Protein AF-0000000084720490 (afdb_homodimer)

pLDDT: mean 86.61, std 11.65, range [31.61, 98.06]

Organism: Cystobacter fuscus (strain ATCC 25194 / DSM 2262 / NBRC 100088 / M29) (NCBI:txid1242864)

Sequence (600 aa):
MERMDLLALADFNLVARHGGFGRAARAAGRPKATLSRRVAELEASLDLRLFERGARTLKLTEEGRALFERTGALLTELDETAAAIASGGERPRGKLRISAPLLFSQTAMGKLAAGFALKYPEVRLEITTEDRTVDIVEEGYDLVIRVNPDPDESLVGRILLRDRLIVVASPGLARPAAKVAVPAVVRGAGDRSAAWDVLGPTGRSRIAIEPVLRLSSLIMVRDAVRAGVGAGRLPVSLVSHDLAAGTLVHWGDADGPDIALWTLYPSRRLLSARVSAFLDYLKEAFPMGTPDELAAYIGAMERMDLLALADFNLVARHGGFGRAARAAGRPKATLSRRVAELEASLDLRLFERGARTLKLTEEGRALFERTGALLTELDETAAAIASGGERPRGKLRISAPLLFSQTAMGKLAAGFALKYPEVRLEITTEDRTVDIVEEGYDLVIRVNPDPDESLVGRILLRDRLIVVASPGLARPAAKVAVPAVVRGAGDRSAAWDVLGPTGRSRIAIEPVLRLSSLIMVRDAVRAGVGAGRLPVSLVSHDLAAGTLVHWGDADGPDIALWTLYPSRRLLSARVSAFLDYLKEAFPMGTPDELAAYIGA

Structure (mmCIF, N/CA/C/O backbone):
data_AF-0000000084720490-model_v1
#
loop_
_entity.id
_entity.type
_entity.pdbx_description
1 polymer 'Transcriptional regulator'
#
loop_
_atom_site.group_PDB
_atom_site.id
_atom_site.type_symbol
_atom_site.label_atom_id
_atom_site.label_alt_id
_atom_site.label_comp_id
_atom_site.label_asym_id
_atom_site.label_entity_id
_atom_site.label_seq_id
_atom_site.pdbx_PDB_ins_code
_atom_site.Cartn_x
_atom_site.Cartn_y
_atom_site.Cartn_z
_atom_site.occupancy
_atom_site.B_iso_or_equiv
_atom_site.auth_seq_id
_atom_site.auth_comp_id
_atom_site.auth_asym_id
_atom_site.auth_atom_id
_atom_site.pdbx_PDB_model_num
ATOM 1 N N . MET A 1 1 ? 4.598 44.688 24.688 1 31.88 1 MET A N 1
ATOM 2 C CA . MET A 1 1 ? 4.578 43.656 23.656 1 31.88 1 MET A CA 1
ATOM 3 C C . MET A 1 1 ? 3.453 43.906 22.656 1 31.88 1 MET A C 1
ATOM 5 O O . MET A 1 1 ? 2.273 43.812 23 1 31.88 1 MET A O 1
ATOM 9 N N . GLU A 1 2 ? 3.486 44.844 21.812 1 41.41 2 GLU A N 1
ATOM 10 C CA . GLU A 1 2 ? 2.475 45.438 20.938 1 41.41 2 GLU A CA 1
ATOM 11 C C . GLU A 1 2 ? 1.765 44.375 20.125 1 41.41 2 GLU A C 1
ATOM 13 O O . GLU A 1 2 ? 2.348 43.312 19.812 1 41.41 2 GLU A O 1
ATOM 18 N N . ARG A 1 3 ? 0.514 44.312 20.25 1 47.78 3 ARG A N 1
ATOM 19 C CA . ARG A 1 3 ? -0.472 43.438 19.641 1 47.78 3 ARG A CA 1
ATOM 20 C C . ARG A 1 3 ? -0.138 43.188 18.172 1 47.78 3 ARG A C 1
ATOM 22 O O . ARG A 1 3 ? 0.036 44.125 17.391 1 47.78 3 ARG A O 1
ATOM 29 N N . MET A 1 4 ? 0.553 42.156 18.016 1 51.28 4 MET A N 1
ATOM 30 C CA . MET A 1 4 ? 0.787 41.75 16.625 1 51.28 4 MET A CA 1
ATOM 31 C C . MET A 1 4 ? -0.469 41.938 15.781 1 51.28 4 MET A C 1
ATOM 33 O O . MET A 1 4 ? -1.554 41.5 16.172 1 51.28 4 MET A O 1
ATOM 37 N N . ASP A 1 5 ? -0.398 42.875 14.852 1 67.69 5 ASP A N 1
ATOM 38 C CA . ASP A 1 5 ? -1.469 43.156 13.906 1 67.69 5 ASP A CA 1
ATOM 39 C C . ASP A 1 5 ? -1.763 41.969 13.016 1 67.69 5 ASP A C 1
ATOM 41 O O . ASP A 1 5 ? -0.991 41.656 12.109 1 67.69 5 ASP A O 1
ATOM 45 N N . LEU A 1 6 ? -2.795 41.188 13.398 1 72.06 6 LEU A N 1
ATOM 46 C CA . LEU A 1 6 ? -3.203 40 12.664 1 72.06 6 LEU A CA 1
ATOM 47 C C . LEU A 1 6 ? -3.352 40.312 11.172 1 72.06 6 LEU A C 1
ATOM 49 O O . LEU A 1 6 ? -3.068 39.438 10.336 1 72.06 6 LEU A O 1
ATOM 53 N N . LEU A 1 7 ? -3.701 41.531 10.953 1 76.12 7 LEU A N 1
ATOM 54 C CA . LEU A 1 7 ? -3.865 41.906 9.555 1 76.12 7 LEU A CA 1
ATOM 55 C C . LEU A 1 7 ? -2.514 42 8.852 1 76.12 7 LEU A C 1
ATOM 57 O O . LEU A 1 7 ? -2.369 41.562 7.707 1 76.12 7 LEU A O 1
ATOM 61 N N . ALA A 1 8 ? -1.616 42.594 9.617 1 81.69 8 ALA A N 1
ATOM 62 C CA . ALA A 1 8 ? -0.271 42.688 9.055 1 81.69 8 ALA A CA 1
ATOM 63 C C . ALA A 1 8 ? 0.338 41.312 8.852 1 81.69 8 ALA A C 1
ATOM 65 O O . ALA A 1 8 ? 1.004 41.062 7.844 1 81.69 8 ALA A O 1
ATOM 66 N N . LEU A 1 9 ? 0.054 40.438 9.781 1 81.31 9 LEU A N 1
ATOM 67 C CA . LEU A 1 9 ? 0.546 39.062 9.688 1 81.31 9 LEU A CA 1
ATOM 68 C C . LEU A 1 9 ? -0.085 38.344 8.5 1 81.31 9 LEU A C 1
ATOM 70 O O . LEU A 1 9 ? 0.598 37.625 7.777 1 81.31 9 LEU A O 1
ATOM 74 N N . ALA A 1 10 ? -1.313 38.531 8.352 1 80.88 10 ALA A N 1
ATOM 75 C CA . ALA A 1 10 ? -2.016 37.938 7.219 1 80.88 10 ALA A CA 1
ATOM 76 C C . ALA A 1 10 ? -1.467 38.469 5.895 1 80.88 10 ALA A C 1
ATOM 78 O O . ALA A 1 10 ? -1.275 37.688 4.949 1 80.88 10 ALA A O 1
ATOM 79 N N . ASP A 1 11 ? -1.203 39.75 5.844 1 83.88 11 ASP A N 1
ATOM 80 C CA . ASP A 1 11 ? -0.662 40.344 4.637 1 83.88 11 ASP A CA 1
ATOM 81 C C . ASP A 1 11 ? 0.746 39.844 4.34 1 83.88 11 ASP A C 1
ATOM 83 O O . ASP A 1 11 ? 1.086 39.562 3.188 1 83.88 11 ASP A O 1
ATOM 87 N N . PHE A 1 12 ? 1.548 39.719 5.406 1 88.19 12 PHE A N 1
ATOM 88 C CA . PHE A 1 12 ? 2.875 39.156 5.266 1 88.19 12 PHE A CA 1
ATOM 89 C C . PHE A 1 12 ? 2.789 37.75 4.656 1 88.19 12 PHE A C 1
ATOM 91 O O . PHE A 1 12 ? 3.502 37.438 3.699 1 88.19 12 PHE A O 1
ATOM 98 N N . ASN A 1 13 ? 1.9 36.938 5.176 1 83.75 13 ASN A N 1
ATOM 99 C CA . ASN A 1 13 ? 1.755 35.562 4.695 1 83.75 13 ASN A CA 1
ATOM 100 C C . ASN A 1 13 ? 1.289 35.531 3.242 1 83.75 13 ASN A C 1
ATOM 102 O O . ASN A 1 13 ? 1.733 34.688 2.467 1 83.75 13 ASN A O 1
ATOM 106 N N . LEU A 1 14 ? 0.426 36.406 2.898 1 81.31 14 LEU A N 1
ATOM 107 C CA . LEU A 1 14 ? -0.071 36.5 1.531 1 81.31 14 LEU A CA 1
ATOM 108 C C . LEU A 1 14 ? 1.065 36.812 0.56 1 81.31 14 LEU A C 1
ATOM 110 O O . LEU A 1 14 ? 1.172 36.188 -0.492 1 81.31 14 LEU A O 1
ATOM 114 N N . VAL A 1 15 ? 1.876 37.719 0.914 1 86.62 15 VAL A N 1
ATOM 115 C CA . VAL A 1 15 ? 2.99 38.125 0.062 1 86.62 15 VAL A CA 1
ATOM 116 C C . VAL A 1 15 ? 4.004 37 -0.036 1 86.62 15 VAL A C 1
ATOM 118 O O . VAL A 1 15 ? 4.516 36.688 -1.119 1 86.62 15 VAL A O 1
ATOM 121 N N . ALA A 1 16 ? 4.277 36.344 1.055 1 85.19 16 ALA A N 1
ATOM 122 C CA . ALA A 1 16 ? 5.227 35.25 1.101 1 85.19 16 ALA A CA 1
ATOM 123 C C . ALA A 1 16 ? 4.758 34.094 0.236 1 85.19 16 ALA A C 1
ATOM 125 O O . ALA A 1 16 ? 5.547 33.5 -0.498 1 85.19 16 ALA A O 1
ATOM 126 N N . ARG A 1 17 ? 3.529 33.844 0.326 1 80.38 17 ARG A N 1
ATOM 127 C CA . ARG A 1 17 ? 2.938 32.719 -0.396 1 80.38 17 ARG A CA 1
ATOM 128 C C . ARG A 1 17 ? 3.016 32.938 -1.903 1 80.38 17 ARG A C 1
ATOM 130 O O . ARG A 1 17 ? 3.273 32 -2.658 1 80.38 17 ARG A O 1
ATOM 137 N N . HIS A 1 18 ? 2.793 34.125 -2.344 1 80.38 18 HIS A N 1
ATOM 138 C CA . HIS A 1 18 ? 2.723 34.406 -3.77 1 80.38 18 HIS A CA 1
ATOM 139 C C . HIS A 1 18 ? 4.086 34.844 -4.309 1 80.38 18 HIS A C 1
ATOM 141 O O . HIS A 1 18 ? 4.246 35.031 -5.516 1 80.38 18 HIS A O 1
ATOM 147 N N . GLY A 1 19 ? 5.016 34.938 -3.424 1 81.31 19 GLY A N 1
ATOM 148 C CA . GLY A 1 19 ? 6.387 35.219 -3.809 1 81.31 19 GLY A CA 1
ATOM 149 C C . GLY A 1 19 ? 6.566 36.656 -4.328 1 81.31 19 GLY A C 1
ATOM 150 O O . GLY A 1 19 ? 7.422 36.906 -5.176 1 81.31 19 GLY A O 1
ATOM 151 N N . GLY A 1 20 ? 5.609 37.562 -3.979 1 86.69 20 GLY A N 1
ATOM 152 C CA . GLY A 1 20 ? 5.75 38.938 -4.445 1 86.69 20 GLY A CA 1
ATOM 153 C C . GLY A 1 20 ? 4.57 39.812 -4.078 1 86.69 20 GLY A C 1
ATOM 154 O O . GLY A 1 20 ? 3.445 39.312 -3.939 1 86.69 20 GLY A O 1
ATOM 155 N N . PHE A 1 21 ? 4.836 41.094 -3.961 1 89.12 21 PHE A N 1
ATOM 156 C CA . PHE A 1 21 ? 3.805 42.062 -3.584 1 89.12 21 PHE A CA 1
ATOM 157 C C . PHE A 1 21 ? 2.795 42.25 -4.711 1 89.12 21 PHE A C 1
ATOM 159 O O . PHE A 1 21 ? 1.589 42.312 -4.465 1 89.12 21 PHE A O 1
ATOM 166 N N . GLY A 1 22 ? 3.35 42.219 -5.918 1 88.94 22 GLY A N 1
ATOM 167 C CA . GLY A 1 22 ? 2.453 42.375 -7.051 1 88.94 22 GLY A CA 1
ATOM 168 C C . GLY A 1 22 ? 1.529 41.188 -7.242 1 88.94 22 GLY A C 1
ATOM 169 O O . GLY A 1 22 ? 0.322 41.375 -7.426 1 88.94 22 GLY A O 1
ATOM 170 N N . ARG A 1 23 ? 2.08 40.094 -7.164 1 87 23 ARG A N 1
ATOM 171 C CA . ARG A 1 23 ? 1.31 38.875 -7.32 1 87 23 ARG A CA 1
ATOM 172 C C . ARG A 1 23 ? 0.282 38.719 -6.203 1 87 23 ARG A C 1
ATOM 174 O O . ARG A 1 23 ? -0.865 38.344 -6.453 1 87 23 ARG A O 1
ATOM 181 N N . ALA A 1 24 ? 0.739 39.031 -5.082 1 87.75 24 ALA A N 1
ATOM 182 C CA . ALA A 1 24 ? -0.151 38.969 -3.926 1 87.75 24 ALA A CA 1
ATOM 183 C C . ALA A 1 24 ? -1.299 39.969 -4.062 1 87.75 24 ALA A C 1
ATOM 185 O O . ALA A 1 24 ? -2.449 39.656 -3.752 1 87.75 24 ALA A O 1
ATOM 186 N N . ALA A 1 25 ? -1.027 41.094 -4.535 1 89 25 ALA A N 1
ATOM 187 C CA . ALA A 1 25 ? -2.033 42.156 -4.719 1 89 25 ALA A CA 1
ATOM 188 C C . ALA A 1 25 ? -3.096 41.719 -5.723 1 89 25 ALA A C 1
ATOM 190 O O . ALA A 1 25 ? -4.293 41.875 -5.48 1 89 25 ALA A O 1
ATOM 191 N N . ARG A 1 26 ? -2.701 41.125 -6.738 1 87 26 ARG A N 1
ATOM 192 C CA . ARG A 1 26 ? -3.611 40.625 -7.773 1 87 26 ARG A CA 1
ATOM 193 C C . ARG A 1 26 ? -4.488 39.5 -7.254 1 87 26 ARG A C 1
ATOM 195 O O . ARG A 1 26 ? -5.695 39.469 -7.504 1 87 26 ARG A O 1
ATOM 202 N N . ALA A 1 27 ? -3.885 38.688 -6.484 1 79 27 ALA A N 1
ATOM 203 C CA . ALA A 1 27 ? -4.59 37.531 -5.988 1 79 27 ALA A CA 1
ATOM 204 C C . ALA A 1 27 ? -5.629 37.906 -4.938 1 79 27 ALA A C 1
ATOM 206 O O . ALA A 1 27 ? -6.711 37.312 -4.883 1 79 27 ALA A O 1
ATOM 207 N N . ALA A 1 28 ? -5.285 38.844 -4.137 1 76.88 28 ALA A N 1
ATOM 208 C CA . ALA A 1 28 ? -6.133 39.188 -2.998 1 76.88 28 ALA A CA 1
ATOM 209 C C . ALA A 1 28 ? -7.043 40.344 -3.33 1 76.88 28 ALA A C 1
ATOM 211 O O . ALA A 1 28 ? -7.945 40.688 -2.559 1 76.88 28 ALA A O 1
ATOM 212 N N . GLY A 1 29 ? -6.812 40.969 -4.43 1 82.75 29 GLY A N 1
ATOM 213 C CA . GLY A 1 29 ? -7.582 42.156 -4.785 1 82.75 29 GLY A CA 1
ATOM 214 C C . GLY A 1 29 ? -7.316 43.312 -3.865 1 82.75 29 GLY A C 1
ATOM 215 O O . GLY A 1 29 ? -8.25 44.031 -3.486 1 82.75 29 GLY A O 1
ATOM 216 N N . ARG A 1 30 ? -6.168 43.375 -3.387 1 84.88 30 ARG A N 1
ATOM 217 C CA . ARG A 1 30 ? -5.762 44.469 -2.506 1 84.88 30 ARG A CA 1
ATOM 218 C C . ARG A 1 30 ? -4.633 45.312 -3.129 1 84.88 30 ARG A C 1
ATOM 220 O O . ARG A 1 30 ? -3.814 44.75 -3.879 1 84.88 30 ARG A O 1
ATOM 227 N N . PRO A 1 31 ? -4.668 46.562 -2.861 1 89.88 31 PRO A N 1
ATOM 228 C CA . PRO A 1 31 ? -3.6 47.406 -3.432 1 89.88 31 PRO A CA 1
ATOM 229 C C . PRO A 1 31 ? -2.215 47 -2.926 1 89.88 31 PRO A C 1
ATOM 231 O O . PRO A 1 31 ? -2.045 46.719 -1.735 1 89.88 31 PRO A O 1
ATOM 234 N N . LYS A 1 32 ? -1.344 46.969 -3.879 1 91.94 32 LYS A N 1
ATOM 235 C CA . LYS A 1 32 ? 0.042 46.625 -3.578 1 91.94 32 LYS A CA 1
ATOM 236 C C . LYS A 1 32 ? 0.618 47.531 -2.504 1 91.94 32 LYS A C 1
ATOM 238 O O . LYS A 1 32 ? 1.373 47.094 -1.638 1 91.94 32 LYS A O 1
ATOM 243 N N . ALA A 1 33 ? 0.265 48.812 -2.559 1 92.06 33 ALA A N 1
ATOM 244 C CA . ALA A 1 33 ? 0.773 49.812 -1.612 1 92.06 33 ALA A CA 1
ATOM 245 C C . ALA A 1 33 ? 0.359 49.469 -0.185 1 92.06 33 ALA A C 1
ATOM 247 O O . ALA A 1 33 ? 1.136 49.656 0.755 1 92.06 33 ALA A O 1
ATOM 248 N N . THR A 1 34 ? -0.819 49 -0.029 1 90.06 34 THR A N 1
ATOM 249 C CA . THR A 1 34 ? -1.33 48.625 1.283 1 90.06 34 THR A CA 1
ATOM 250 C C . THR A 1 34 ? -0.575 47.406 1.825 1 90.06 34 THR A C 1
ATOM 252 O O . THR A 1 34 ? -0.172 47.406 2.99 1 90.06 34 THR A O 1
ATOM 255 N N . LEU A 1 35 ? -0.379 46.406 0.96 1 90.88 35 LEU A N 1
ATOM 256 C CA . LEU A 1 35 ? 0.361 45.219 1.349 1 90.88 35 LEU A CA 1
ATOM 257 C C . LEU A 1 35 ? 1.785 45.562 1.764 1 90.88 35 LEU A C 1
ATOM 259 O O . LEU A 1 35 ? 2.275 45.094 2.787 1 90.88 35 LEU A O 1
ATOM 263 N N . SER A 1 36 ? 2.432 46.406 0.992 1 91.5 36 SER A N 1
ATOM 264 C CA . SER A 1 36 ? 3.811 46.812 1.244 1 91.5 36 SER A CA 1
ATOM 265 C C . SER A 1 36 ? 3.936 47.562 2.572 1 91.5 36 SER A C 1
ATOM 267 O O . SER A 1 36 ? 4.844 47.281 3.359 1 91.5 36 SER A O 1
ATOM 269 N N . ARG A 1 37 ? 3.043 48.438 2.812 1 90.62 37 ARG A N 1
ATOM 270 C CA . ARG A 1 37 ? 3.049 49.219 4.043 1 90.62 37 ARG A CA 1
ATOM 271 C C . ARG A 1 37 ? 2.873 48.312 5.266 1 90.62 37 ARG A C 1
ATOM 273 O O . ARG A 1 37 ? 3.605 48.469 6.25 1 90.62 37 ARG A O 1
ATOM 280 N N . ARG A 1 38 ? 1.932 47.5 5.227 1 88.56 38 ARG A N 1
ATOM 281 C CA . ARG A 1 38 ? 1.624 46.625 6.359 1 88.56 38 ARG A CA 1
ATOM 282 C C . ARG A 1 38 ? 2.785 45.688 6.656 1 88.56 38 ARG A C 1
ATOM 284 O O . ARG A 1 38 ? 3.107 45.438 7.816 1 88.56 38 ARG A O 1
ATOM 291 N N . VAL A 1 39 ? 3.377 45.156 5.609 1 90.12 39 VAL A N 1
ATOM 292 C CA . VAL A 1 39 ? 4.527 44.281 5.797 1 90.12 39 VAL A CA 1
ATOM 293 C C . VAL A 1 39 ? 5.684 45.062 6.414 1 90.12 39 VAL A C 1
ATOM 295 O O . VAL A 1 39 ? 6.367 44.562 7.312 1 90.12 39 VAL A O 1
ATOM 298 N N . ALA A 1 40 ? 5.879 46.25 5.93 1 89.31 40 ALA A N 1
ATOM 299 C CA . ALA A 1 40 ? 6.918 47.125 6.488 1 89.31 40 ALA A CA 1
ATOM 300 C C . ALA A 1 40 ? 6.656 47.406 7.961 1 89.31 40 ALA A C 1
ATOM 302 O O . ALA A 1 40 ? 7.582 47.438 8.773 1 89.31 40 ALA A O 1
ATOM 303 N N . GLU A 1 41 ? 5.43 47.656 8.25 1 87.19 41 GLU A N 1
ATOM 304 C CA . GLU A 1 41 ? 5.031 47.906 9.633 1 87.19 41 GLU A CA 1
ATOM 305 C C . GLU A 1 41 ? 5.297 46.688 10.508 1 87.19 41 GLU A C 1
ATOM 307 O O . GLU A 1 41 ? 5.75 46.812 11.648 1 87.19 41 GLU A O 1
ATOM 312 N N . LEU A 1 42 ? 4.992 45.531 9.984 1 87.25 42 LEU A N 1
ATOM 313 C CA . LEU A 1 42 ? 5.242 44.281 10.711 1 87.25 42 LEU A CA 1
ATOM 314 C C . LEU A 1 42 ? 6.734 44.125 10.977 1 87.25 42 LEU A C 1
ATOM 316 O O . LEU A 1 42 ? 7.137 43.812 12.094 1 87.25 42 LEU A O 1
ATOM 320 N N . GLU A 1 43 ? 7.52 44.344 9.93 1 89.75 43 GLU A N 1
ATOM 321 C CA . GLU A 1 43 ? 8.969 44.25 10.07 1 89.75 43 GLU A CA 1
ATOM 322 C C . GLU A 1 43 ? 9.492 45.219 11.117 1 89.75 43 GLU A C 1
ATOM 324 O O . GLU A 1 43 ? 10.344 44.875 11.938 1 89.75 43 GLU A O 1
ATOM 329 N N . ALA A 1 44 ? 8.961 46.375 11.117 1 86.12 44 ALA A N 1
ATOM 330 C CA . ALA A 1 44 ? 9.359 47.406 12.07 1 86.12 44 ALA A CA 1
ATOM 331 C C . ALA A 1 44 ? 8.977 47.031 13.492 1 86.12 44 ALA A C 1
ATOM 333 O O . ALA A 1 44 ? 9.773 47.188 14.422 1 86.12 44 ALA A O 1
ATOM 334 N N . SER A 1 45 ? 7.828 46.562 13.609 1 82.31 45 SER A N 1
ATOM 335 C CA . SER A 1 45 ? 7.336 46.188 14.93 1 82.31 45 SER A CA 1
ATOM 336 C C . SER A 1 45 ? 8.141 45.031 15.523 1 82.31 45 SER A C 1
ATOM 338 O O . SER A 1 45 ? 8.328 44.969 16.734 1 82.31 45 SER A O 1
ATOM 340 N N . LEU A 1 46 ? 8.594 44.188 14.648 1 80.69 46 LEU A N 1
ATOM 341 C CA . LEU A 1 46 ? 9.352 43.031 15.086 1 80.69 46 LEU A CA 1
ATOM 342 C C . LEU A 1 46 ? 10.844 43.312 15.102 1 80.69 46 LEU A C 1
ATOM 344 O O . LEU A 1 46 ? 11.633 42.5 15.617 1 80.69 46 LEU A O 1
ATOM 348 N N . ASP A 1 47 ? 11.172 44.438 14.609 1 83.94 47 ASP A N 1
ATOM 349 C 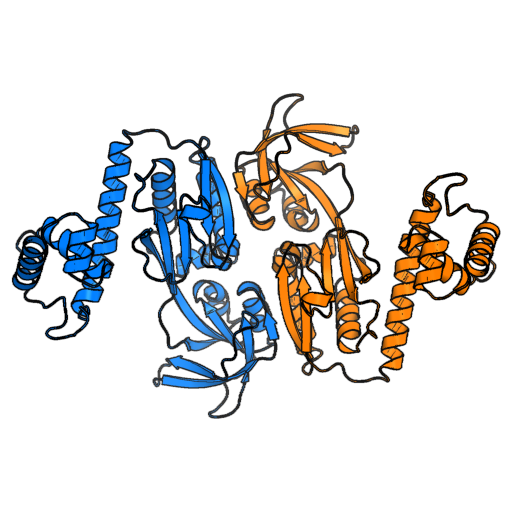CA . ASP A 1 47 ? 12.57 44.812 14.43 1 83.94 47 ASP A CA 1
ATOM 350 C C . ASP A 1 47 ? 13.344 43.719 13.688 1 83.94 47 ASP A C 1
ATOM 352 O O . ASP A 1 47 ? 14.43 43.344 14.109 1 83.94 47 ASP A O 1
ATOM 356 N N . LEU A 1 48 ? 12.68 43.094 12.742 1 85.56 48 LEU A N 1
ATOM 357 C CA . LEU A 1 48 ? 13.242 42.062 11.875 1 85.56 48 LEU A CA 1
ATOM 358 C C . LEU A 1 48 ? 12.922 42.344 10.414 1 85.56 48 LEU A C 1
ATOM 360 O O . LEU A 1 48 ? 11.953 43.031 10.109 1 85.56 48 LEU A O 1
ATOM 364 N N . ARG A 1 49 ? 13.812 41.938 9.555 1 89.06 49 ARG A N 1
ATOM 365 C CA . ARG A 1 49 ? 13.492 41.875 8.133 1 89.06 49 ARG A CA 1
ATOM 366 C C . ARG A 1 49 ? 12.945 40.5 7.758 1 89.06 49 ARG A C 1
ATOM 368 O O . ARG A 1 49 ? 13.523 39.469 8.133 1 89.06 49 ARG A O 1
ATOM 375 N N . LEU A 1 50 ? 11.82 40.562 7.105 1 90.75 50 LEU A N 1
ATOM 376 C CA . LEU A 1 50 ? 11.188 39.281 6.746 1 90.75 50 LEU A CA 1
ATOM 377 C C . LEU A 1 50 ? 11.453 38.938 5.285 1 90.75 50 LEU A C 1
ATOM 379 O O . LEU A 1 50 ? 11.352 37.781 4.891 1 90.75 50 LEU A O 1
ATOM 383 N N . PHE A 1 51 ? 11.773 39.938 4.453 1 91.56 51 PHE A N 1
ATOM 384 C CA . PHE A 1 51 ? 12.141 39.75 3.057 1 91.56 51 PHE A CA 1
ATOM 385 C C . PHE A 1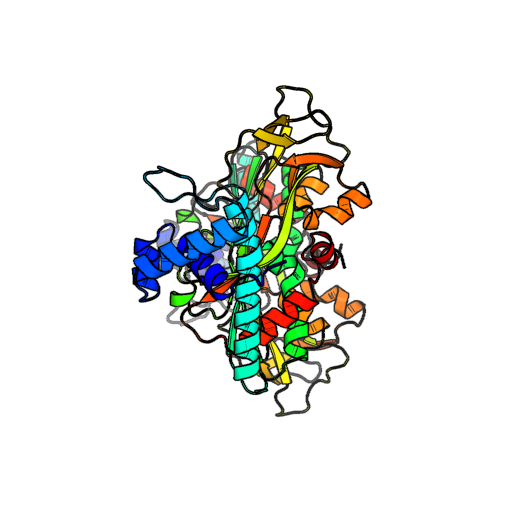 51 ? 13.531 40.312 2.787 1 91.56 51 PHE A C 1
ATOM 387 O O . PHE A 1 51 ? 13.914 41.344 3.346 1 91.56 51 PHE A O 1
ATOM 394 N N . GLU A 1 52 ? 14.234 39.5 1.938 1 88.06 52 GLU A N 1
ATOM 395 C CA . GLU A 1 52 ? 15.57 39.969 1.56 1 88.06 52 GLU A CA 1
ATOM 396 C C . GLU A 1 52 ? 15.492 41.25 0.748 1 88.06 52 GLU A C 1
ATOM 398 O O . GLU A 1 52 ? 14.586 41.438 -0.075 1 88.06 52 GLU A O 1
ATOM 403 N N . ARG A 1 53 ? 16.531 42.188 1.021 1 76.12 53 ARG A N 1
ATOM 404 C CA . ARG A 1 53 ? 16.578 43.469 0.331 1 76.12 53 ARG A CA 1
ATOM 405 C C . ARG A 1 53 ? 17.297 43.344 -1.012 1 76.12 53 ARG A C 1
ATOM 407 O O . ARG A 1 53 ? 18.297 42.625 -1.119 1 76.12 53 ARG A O 1
ATOM 414 N N . GLY A 1 54 ? 16.75 43.812 -2.104 1 68.44 54 GLY A N 1
ATOM 415 C CA . GLY A 1 54 ? 17.453 43.969 -3.363 1 68.44 54 GLY A CA 1
ATOM 416 C C . GLY A 1 54 ? 17.328 42.781 -4.277 1 68.44 54 GLY A C 1
ATOM 417 O O . GLY A 1 54 ? 17.938 42.75 -5.355 1 68.44 54 GLY A O 1
ATOM 418 N N . ALA A 1 55 ? 16.719 41.75 -3.975 1 60.88 55 ALA A N 1
ATOM 419 C CA . ALA A 1 55 ? 16.672 40.594 -4.84 1 60.88 55 ALA A CA 1
ATOM 420 C C . ALA A 1 55 ? 15.664 40.781 -5.969 1 60.88 55 ALA A C 1
ATOM 422 O O . ALA A 1 55 ? 14.656 41.469 -5.797 1 60.88 55 ALA A O 1
ATOM 423 N N . ARG A 1 56 ? 16.016 40.375 -7.09 1 63.69 56 ARG A N 1
ATOM 424 C CA . ARG A 1 56 ? 15.164 40.406 -8.273 1 63.69 56 ARG A CA 1
ATOM 425 C C . ARG A 1 56 ? 13.852 39.688 -8.016 1 63.69 56 ARG A C 1
ATOM 427 O O . ARG A 1 56 ? 12.789 40.156 -8.445 1 63.69 56 ARG A O 1
ATOM 434 N N . THR A 1 57 ? 13.93 38.719 -7.234 1 72.94 57 THR A N 1
ATOM 435 C CA . THR A 1 57 ? 12.781 37.938 -6.773 1 72.94 57 THR A CA 1
ATOM 436 C C . THR A 1 57 ? 12.656 38.031 -5.254 1 72.94 57 THR A C 1
ATOM 438 O O . THR A 1 57 ? 13.656 37.938 -4.539 1 72.94 57 THR A O 1
ATOM 441 N N . LEU A 1 58 ? 11.484 38.375 -4.805 1 80.56 58 LEU A N 1
ATOM 442 C CA . LEU A 1 58 ? 11.25 38.5 -3.367 1 80.56 58 LEU A CA 1
ATOM 443 C C . LEU A 1 58 ? 11.57 37.188 -2.658 1 80.56 58 LEU A C 1
ATOM 445 O O . LEU A 1 58 ? 10.992 36.156 -2.979 1 80.56 58 LEU A O 1
ATOM 449 N N . LYS A 1 59 ? 12.586 37.156 -1.845 1 86.19 59 LYS A N 1
ATOM 450 C CA . LYS A 1 59 ? 12.992 36 -1.06 1 86.19 59 LYS A CA 1
ATOM 451 C C . LYS A 1 59 ? 12.828 36.281 0.435 1 86.19 59 LYS A C 1
ATOM 453 O O . LYS A 1 59 ? 13.102 37.375 0.914 1 86.19 59 LYS A O 1
ATOM 458 N N . LEU A 1 60 ? 12.328 35.312 1.085 1 87.81 60 LEU A N 1
ATOM 459 C CA . LEU A 1 60 ? 12.195 35.375 2.535 1 87.81 60 LEU A CA 1
ATOM 460 C C . LEU A 1 60 ? 13.562 35.281 3.209 1 87.81 60 LEU A C 1
ATOM 462 O O . LEU A 1 60 ? 14.438 34.562 2.744 1 87.81 60 LEU A O 1
ATOM 466 N N . THR A 1 61 ? 13.773 36.062 4.289 1 87.81 61 THR A N 1
ATOM 467 C CA . THR A 1 61 ? 14.891 35.844 5.195 1 87.81 61 THR A CA 1
ATOM 468 C C . THR A 1 61 ? 14.68 34.562 5.996 1 87.81 61 THR A C 1
ATOM 470 O O . THR A 1 61 ? 13.633 33.906 5.887 1 87.81 61 THR A O 1
ATOM 473 N N . GLU A 1 62 ? 15.664 34.125 6.746 1 82.25 62 GLU A N 1
ATOM 474 C CA . GLU A 1 62 ? 15.5 33 7.633 1 82.25 62 GLU A CA 1
ATOM 475 C C . GLU A 1 62 ? 14.383 33.219 8.641 1 82.25 62 GLU A C 1
ATOM 477 O O . GLU A 1 62 ? 13.57 32.312 8.891 1 82.25 62 GLU A O 1
ATOM 482 N N . GLU A 1 63 ? 14.398 34.438 9.156 1 82.75 63 GLU A N 1
ATOM 483 C CA . GLU A 1 63 ? 13.352 34.812 10.094 1 82.75 63 GLU A CA 1
ATOM 484 C C . GLU A 1 63 ? 11.984 34.875 9.406 1 82.75 63 GLU A C 1
ATOM 486 O O . GLU A 1 63 ? 10.977 34.469 10 1 82.75 63 GLU A O 1
ATOM 491 N N . GLY A 1 64 ? 12.008 35.344 8.148 1 84.75 64 GLY A N 1
ATOM 492 C CA . GLY A 1 64 ? 10.773 35.375 7.375 1 84.75 64 GLY A CA 1
ATOM 493 C C . GLY A 1 64 ? 10.211 33.969 7.117 1 84.75 64 GLY A C 1
ATOM 494 O O . GLY A 1 64 ? 9.008 33.75 7.242 1 84.75 64 GLY A O 1
ATOM 495 N N . ARG A 1 65 ? 11.062 33.094 6.863 1 81.31 65 ARG A N 1
ATOM 496 C CA . ARG A 1 65 ? 10.664 31.703 6.625 1 81.31 65 ARG A CA 1
ATOM 497 C C . ARG A 1 65 ? 10.078 31.078 7.887 1 81.31 65 ARG A C 1
ATOM 499 O O . ARG A 1 65 ? 9.047 30.406 7.832 1 81.31 65 ARG A O 1
ATOM 506 N N . ALA A 1 66 ? 10.758 31.312 8.938 1 77.69 66 ALA A N 1
ATOM 507 C CA . ALA A 1 66 ? 10.289 30.781 10.219 1 77.69 66 ALA A CA 1
ATOM 508 C C . ALA A 1 66 ? 8.922 31.344 10.57 1 77.69 66 ALA A C 1
ATOM 510 O O . ALA A 1 66 ? 8.023 30.609 11 1 77.69 66 ALA A O 1
ATOM 511 N N . LEU A 1 67 ? 8.797 32.656 10.414 1 79.56 67 LEU A N 1
ATOM 512 C CA . LEU A 1 67 ? 7.531 33.312 10.727 1 79.56 67 LEU A CA 1
ATOM 513 C C . LEU A 1 67 ? 6.426 32.844 9.797 1 79.56 67 LEU A C 1
ATOM 515 O O . LEU A 1 67 ? 5.305 32.562 10.242 1 79.56 67 LEU A O 1
ATOM 519 N N . PHE A 1 68 ? 6.723 32.688 8.562 1 81 68 PHE A N 1
ATOM 520 C CA . PHE A 1 68 ? 5.758 32.219 7.57 1 81 68 PHE A CA 1
ATOM 521 C C . PHE A 1 68 ? 5.254 30.828 7.914 1 81 68 PHE A C 1
ATOM 523 O O . PHE A 1 68 ? 4.047 30.578 7.91 1 81 68 PHE A O 1
ATOM 530 N N . GLU A 1 69 ? 6.102 30.031 8.266 1 72.62 69 GLU A N 1
ATOM 531 C CA . GLU A 1 69 ? 5.734 28.656 8.609 1 72.62 69 GLU A CA 1
ATOM 532 C C . GLU A 1 69 ? 4.84 28.609 9.844 1 72.62 69 GLU A C 1
ATOM 534 O O . GLU A 1 69 ? 3.803 27.953 9.844 1 72.62 69 GLU A O 1
ATOM 539 N N . ARG A 1 70 ? 5.246 29.328 10.82 1 69.19 70 ARG A N 1
ATOM 540 C CA . ARG A 1 70 ? 4.527 29.297 12.086 1 69.19 70 ARG A CA 1
ATOM 541 C C . ARG A 1 70 ? 3.186 30.016 11.977 1 69.19 70 ARG A C 1
ATOM 543 O O . ARG A 1 70 ? 2.164 29.5 12.445 1 69.19 70 ARG A O 1
ATOM 550 N N . THR A 1 71 ? 3.277 31.156 11.352 1 74.94 71 THR A N 1
ATOM 551 C CA . THR A 1 71 ? 2.057 31.953 11.305 1 74.94 71 THR A CA 1
ATOM 552 C C . THR A 1 71 ? 1.094 31.406 10.258 1 74.94 71 THR A C 1
ATOM 554 O O . THR A 1 71 ? -0.125 31.5 10.414 1 74.94 71 THR A O 1
ATOM 557 N N . GLY A 1 72 ? 1.688 30.891 9.219 1 71.69 72 GLY A N 1
ATOM 558 C CA . GLY A 1 72 ? 0.833 30.219 8.242 1 71.69 72 GLY A CA 1
ATOM 559 C C . GLY A 1 72 ? -0.043 29.141 8.852 1 71.69 72 GLY A C 1
ATOM 560 O O . GLY A 1 72 ? -1.245 29.094 8.586 1 71.69 72 GLY A O 1
ATOM 561 N N . ALA A 1 73 ? 0.543 28.438 9.641 1 71.19 73 ALA A N 1
ATOM 562 C CA . ALA A 1 73 ? -0.198 27.391 10.336 1 71.19 73 ALA A CA 1
ATOM 563 C C . ALA A 1 73 ? -1.271 27.984 11.242 1 71.19 73 ALA A C 1
ATOM 565 O O . ALA A 1 73 ? -2.4 27.5 11.281 1 71.19 73 ALA A O 1
ATOM 566 N N . LEU A 1 74 ? -0.866 28.984 11.938 1 67.44 74 LEU A N 1
ATOM 567 C CA . LEU A 1 74 ? -1.781 29.641 12.875 1 67.44 74 LEU A CA 1
ATOM 568 C C . LEU A 1 74 ? -2.955 30.266 12.133 1 67.44 74 LEU A C 1
ATOM 570 O O . LEU A 1 74 ? -4.105 30.141 12.562 1 67.44 74 LEU A O 1
ATOM 574 N N . LEU A 1 75 ? -2.678 30.984 11.086 1 68.69 75 LEU A N 1
ATOM 575 C CA . LEU A 1 75 ? -3.736 31.641 10.32 1 68.69 75 LEU A CA 1
ATOM 576 C C . LEU A 1 75 ? -4.668 30.594 9.703 1 68.69 75 LEU A C 1
ATOM 578 O O . LEU A 1 75 ? -5.887 30.797 9.672 1 68.69 75 LEU A O 1
ATOM 582 N N . THR A 1 76 ? -4.059 29.594 9.258 1 71.38 76 THR A N 1
ATOM 583 C CA . THR A 1 76 ? -4.871 28.5 8.727 1 71.38 76 THR A CA 1
ATOM 584 C C . THR A 1 76 ? -5.77 27.922 9.812 1 71.38 76 THR A C 1
ATOM 586 O O . THR A 1 76 ? -6.957 27.688 9.586 1 71.38 76 THR A O 1
ATOM 589 N N . GLU A 1 77 ? -5.227 27.719 10.883 1 69.25 77 GLU A N 1
ATOM 590 C CA . GLU A 1 77 ? -6.004 27.203 12.008 1 69.25 77 GLU A CA 1
ATOM 591 C C . GLU A 1 77 ? -7.148 28.156 12.367 1 69.25 77 GLU A C 1
ATOM 593 O O . GLU A 1 77 ? -8.258 27.703 12.672 1 69.25 77 GLU A O 1
ATOM 598 N N . LEU A 1 78 ? -6.836 29.375 12.391 1 64.44 78 LEU A N 1
ATOM 599 C CA . LEU A 1 78 ? -7.855 30.375 12.672 1 64.44 78 LEU A CA 1
ATOM 600 C C . LEU A 1 78 ? -8.977 30.312 11.633 1 64.44 78 LEU A C 1
ATOM 602 O O . LEU A 1 78 ? -10.156 30.359 11.984 1 64.44 78 LEU A O 1
ATOM 606 N N . ASP A 1 79 ? -8.633 30.234 10.422 1 67.06 79 ASP A N 1
ATOM 607 C CA . ASP A 1 79 ? -9.617 30.141 9.352 1 67.06 79 ASP A CA 1
ATOM 608 C C . ASP A 1 79 ? -10.461 28.875 9.5 1 67.06 79 ASP A C 1
ATOM 610 O O . ASP A 1 79 ? -11.68 28.906 9.305 1 67.06 79 ASP A O 1
ATOM 614 N N . GLU A 1 80 ? -9.82 27.828 9.797 1 68.81 80 GLU A N 1
ATOM 615 C CA . GLU A 1 80 ? -10.523 26.578 10 1 68.81 80 GLU A CA 1
ATOM 616 C C . GLU A 1 80 ? -11.5 26.672 11.172 1 68.81 80 GLU A C 1
ATOM 618 O O . GLU A 1 80 ? -12.625 26.156 11.094 1 68.81 80 GLU A O 1
ATOM 623 N N . THR A 1 81 ? -11.031 27.281 12.219 1 64.5 81 THR A N 1
ATOM 624 C CA . THR A 1 81 ? -11.883 27.469 13.383 1 64.5 81 THR A CA 1
ATOM 625 C C . THR A 1 81 ? -13.086 28.344 13.039 1 64.5 81 THR A C 1
ATOM 627 O O . THR A 1 81 ? -14.219 28.031 13.43 1 64.5 81 THR A O 1
ATOM 630 N N . ALA A 1 82 ? -12.836 29.375 12.344 1 61.25 82 ALA A N 1
ATOM 631 C CA . ALA A 1 82 ? -13.914 30.266 11.914 1 61.25 82 ALA A CA 1
ATOM 632 C C . ALA A 1 82 ? -14.922 29.531 11.039 1 61.25 82 ALA A C 1
ATOM 634 O O . ALA A 1 82 ? -16.141 29.703 11.195 1 61.25 82 ALA A O 1
ATOM 635 N N . ALA A 1 83 ? -14.477 28.797 10.148 1 63.31 83 ALA A N 1
ATOM 636 C CA . ALA A 1 83 ? -15.352 28.016 9.273 1 63.31 83 ALA A CA 1
ATOM 637 C C . ALA A 1 83 ? -16.188 27.031 10.07 1 63.31 83 ALA A C 1
ATOM 639 O O . ALA A 1 83 ? -17.375 26.844 9.781 1 63.31 83 ALA A O 1
ATOM 640 N N . ALA A 1 84 ? -15.547 26.422 11.016 1 64.12 84 ALA A N 1
ATOM 641 C CA . ALA A 1 84 ? -16.266 25.484 11.883 1 64.12 84 ALA A CA 1
ATOM 642 C C . ALA A 1 84 ? -17.391 26.188 12.641 1 64.12 84 ALA A C 1
ATOM 644 O O . ALA A 1 84 ? -18.484 25.641 12.766 1 64.12 84 ALA A O 1
ATOM 645 N N . ILE A 1 85 ? -17.047 27.297 13.117 1 59.09 85 ILE A N 1
ATOM 646 C CA . ILE A 1 85 ? -18.031 28.094 13.852 1 59.09 85 ILE A CA 1
ATOM 647 C C . ILE A 1 85 ? -19.156 28.516 12.914 1 59.09 85 ILE A C 1
ATOM 649 O O . ILE A 1 85 ? -20.328 28.438 13.273 1 59.09 85 ILE A O 1
ATOM 653 N N . ALA A 1 86 ? -18.75 28.938 11.781 1 58.69 86 ALA A N 1
ATOM 654 C CA . ALA A 1 86 ? -19.719 29.391 10.797 1 58.69 86 ALA A CA 1
ATOM 655 C C . ALA A 1 86 ? -20.656 28.25 10.375 1 58.69 86 ALA A C 1
ATOM 657 O O . ALA A 1 86 ? -21.812 28.484 10.039 1 58.69 86 ALA A O 1
ATOM 658 N N . SER A 1 87 ? -20.062 27.141 10.219 1 60.5 87 SER A N 1
ATOM 659 C CA . SER A 1 87 ? -20.875 25.984 9.836 1 60.5 87 SER A CA 1
ATOM 660 C C . SER A 1 87 ? -21.906 25.672 10.914 1 60.5 87 SER A C 1
ATOM 662 O O . SER A 1 87 ? -22.844 24.906 10.664 1 60.5 87 SER A O 1
ATOM 664 N N . GLY A 1 88 ? -22.125 26.656 11.977 1 53.72 88 GLY A N 1
ATOM 665 C CA . GLY A 1 88 ? -23.234 26.766 12.922 1 53.72 88 GLY A CA 1
ATOM 666 C C . GLY A 1 88 ? -23.484 25.5 13.711 1 53.72 88 GLY A C 1
ATOM 667 O O . GLY A 1 88 ? -24.625 25.188 14.031 1 53.72 88 GLY A O 1
ATOM 668 N N . GLY A 1 89 ? -22.422 24.719 13.945 1 58.97 89 GLY A N 1
ATOM 669 C CA . GLY A 1 89 ? -22.766 23.531 14.711 1 58.97 89 GLY A CA 1
ATOM 670 C C . GLY A 1 89 ? -23.312 22.406 13.859 1 58.97 89 GLY A C 1
ATOM 671 O O . GLY A 1 89 ? -23.953 21.484 14.367 1 58.97 89 GLY A O 1
ATOM 672 N N . GLU A 1 90 ? -23.328 22.688 12.531 1 68.38 90 GLU A N 1
ATOM 673 C CA . GLU A 1 90 ? -23.859 21.641 11.672 1 68.38 90 GLU A CA 1
ATOM 674 C C . GLU A 1 90 ? -23.078 20.344 11.828 1 68.38 90 GLU A C 1
ATOM 676 O O . GLU A 1 90 ? -21.844 20.359 11.898 1 68.38 90 GLU A O 1
ATOM 681 N N . ARG A 1 91 ? -23.906 19.375 12.078 1 83.31 91 ARG A N 1
ATOM 682 C CA . ARG A 1 91 ? -23.344 18.031 12.164 1 83.31 91 ARG A CA 1
ATOM 683 C C . ARG A 1 91 ? -22.688 17.625 10.844 1 83.31 91 ARG A C 1
ATOM 685 O O . ARG A 1 91 ? -23.297 17.781 9.773 1 83.31 91 ARG A O 1
ATOM 692 N N . PRO A 1 92 ? -21.328 17.359 10.891 1 90.75 92 PRO A N 1
ATOM 693 C CA . PRO A 1 92 ? -20.672 16.906 9.672 1 90.75 92 PRO A CA 1
ATOM 694 C C . PRO A 1 92 ? -21.453 15.812 8.945 1 90.75 92 PRO A C 1
ATOM 696 O O . PRO A 1 92 ? -21.891 14.844 9.578 1 90.75 92 PRO A O 1
ATOM 699 N N . ARG A 1 93 ? -21.703 16.047 7.738 1 90.25 93 ARG A N 1
ATOM 700 C CA . ARG A 1 93 ? -22.422 15.047 6.941 1 90.25 93 ARG A CA 1
ATOM 701 C C . ARG A 1 93 ? -22.016 15.133 5.473 1 90.25 93 ARG A C 1
ATOM 703 O O . ARG A 1 93 ? -21.406 16.125 5.047 1 90.25 93 ARG A O 1
ATOM 710 N N . GLY A 1 94 ? -22.359 14.039 4.727 1 91.31 94 GLY A N 1
ATOM 711 C CA . GLY A 1 94 ? -22.094 14.016 3.297 1 91.31 94 GLY A CA 1
ATOM 712 C C . GLY A 1 94 ? -20.812 13.273 2.938 1 91.31 94 GLY A C 1
ATOM 713 O O . GLY A 1 94 ? -20.188 12.641 3.795 1 91.31 94 GLY A O 1
ATOM 714 N N . LYS A 1 95 ? -20.5 13.375 1.654 1 92.88 95 LYS A N 1
ATOM 715 C CA . LYS A 1 95 ? -19.344 12.648 1.124 1 92.88 95 LYS A CA 1
ATOM 716 C C . LYS A 1 95 ? -18.047 13.406 1.396 1 92.88 95 LYS A C 1
ATOM 718 O O . LYS A 1 95 ? -17.984 14.633 1.243 1 92.88 95 LYS A O 1
ATOM 723 N N . LEU A 1 96 ? -17.047 12.742 1.849 1 94.88 96 LEU A N 1
ATOM 724 C CA . LEU A 1 96 ? -15.719 13.281 2.088 1 94.88 96 LEU A CA 1
ATOM 725 C C . LEU A 1 96 ? -14.656 12.422 1.399 1 94.88 96 LEU A C 1
ATOM 727 O O . LEU A 1 96 ? -14.445 11.266 1.772 1 94.88 96 LEU A O 1
ATOM 731 N N . ARG A 1 97 ? -14.008 12.953 0.402 1 94.69 97 ARG A N 1
ATOM 732 C CA . ARG A 1 97 ? -12.992 12.242 -0.372 1 94.69 97 ARG A CA 1
ATOM 733 C C . ARG A 1 97 ? -11.594 12.711 -0.007 1 94.69 97 ARG A C 1
ATOM 735 O O . ARG A 1 97 ? -11.266 13.891 -0.157 1 94.69 97 ARG A O 1
ATOM 742 N N . ILE A 1 98 ? -10.766 11.75 0.446 1 95.75 98 ILE A N 1
ATOM 743 C CA . ILE A 1 98 ? -9.422 12.078 0.913 1 95.75 98 ILE A CA 1
ATOM 744 C C . ILE A 1 98 ? -8.391 11.234 0.156 1 95.75 98 ILE A C 1
ATOM 746 O O . ILE A 1 98 ? -8.602 10.039 -0.061 1 95.75 98 ILE A O 1
ATOM 750 N N . SER A 1 99 ? -7.301 11.82 -0.257 1 95.5 99 SER A N 1
ATOM 751 C CA . SER A 1 99 ? -6.145 11.117 -0.812 1 95.5 99 SER A CA 1
ATOM 752 C C . SER A 1 99 ? -4.945 11.203 0.126 1 95.5 99 SER A C 1
ATOM 754 O O . SER A 1 99 ? -4.633 12.273 0.649 1 95.5 99 SER A O 1
ATOM 756 N N . ALA A 1 100 ? -4.348 10.078 0.389 1 95.69 100 ALA A N 1
ATOM 757 C CA . ALA A 1 100 ? -3.221 10.016 1.316 1 95.69 100 ALA A CA 1
ATOM 758 C C . ALA A 1 100 ? -2.049 9.25 0.708 1 95.69 100 ALA A C 1
ATOM 760 O O . ALA A 1 100 ? -2.24 8.406 -0.172 1 95.69 100 ALA A O 1
ATOM 761 N N . PRO A 1 101 ? -0.804 9.562 1.169 1 94.81 101 PRO A N 1
ATOM 762 C CA . PRO A 1 101 ? 0.358 8.852 0.632 1 94.81 101 PRO A CA 1
ATOM 763 C C . PRO A 1 101 ? 0.44 7.402 1.113 1 94.81 101 PRO A C 1
ATOM 765 O O . PRO A 1 101 ? -0.186 7.047 2.115 1 94.81 101 PRO A O 1
ATOM 768 N N . LEU A 1 102 ? 1.28 6.668 0.498 1 92.44 102 LEU A N 1
ATOM 769 C CA . LEU A 1 102 ? 1.312 5.215 0.617 1 92.44 102 LEU A CA 1
ATOM 770 C C . LEU A 1 102 ? 1.673 4.793 2.037 1 92.44 102 LEU A C 1
ATOM 772 O O . LEU A 1 102 ? 0.947 4.016 2.662 1 92.44 102 LEU A O 1
ATOM 776 N N . LEU A 1 103 ? 2.773 5.289 2.568 1 93.75 103 LEU A N 1
ATOM 777 C CA . LEU A 1 103 ? 3.203 4.84 3.889 1 93.75 103 LEU A CA 1
ATOM 778 C C . LEU A 1 103 ? 2.148 5.164 4.941 1 93.75 103 LEU A C 1
ATOM 780 O O . LEU A 1 103 ? 1.811 4.312 5.77 1 93.75 103 LEU A O 1
ATOM 784 N N . PHE A 1 104 ? 1.621 6.387 4.891 1 95.75 104 PHE A N 1
ATOM 785 C CA . PHE A 1 104 ? 0.603 6.809 5.844 1 95.75 104 PHE A CA 1
ATOM 786 C C . PHE A 1 104 ? -0.645 5.941 5.727 1 95.75 104 PHE A C 1
ATOM 788 O O . PHE A 1 104 ? -1.243 5.562 6.734 1 95.75 104 PHE A O 1
ATOM 795 N N . SER A 1 105 ? -1.012 5.605 4.543 1 94.31 105 SER A N 1
ATOM 796 C CA . SER A 1 105 ? -2.164 4.754 4.27 1 94.31 105 SER A CA 1
ATOM 797 C C . SER A 1 105 ? -1.94 3.34 4.789 1 94.31 105 SER A C 1
ATOM 799 O O . SER A 1 105 ? -2.861 2.715 5.32 1 94.31 105 SER A O 1
ATOM 801 N N . GLN A 1 106 ? -0.742 2.898 4.672 1 90.5 106 GLN A N 1
ATOM 802 C CA . GLN A 1 106 ? -0.417 1.527 5.047 1 90.5 106 GLN A CA 1
ATOM 803 C C . GLN A 1 106 ? -0.296 1.387 6.562 1 90.5 106 GLN A C 1
ATOM 805 O O . GLN A 1 106 ? -0.41 0.283 7.102 1 90.5 106 GLN A O 1
ATOM 810 N N . THR A 1 107 ? -0.155 2.453 7.254 1 92.88 107 THR A N 1
ATOM 811 C CA . THR A 1 107 ? 0.175 2.34 8.672 1 92.88 107 THR A CA 1
ATOM 812 C C . THR A 1 107 ? -0.954 2.896 9.539 1 92.88 107 THR A C 1
ATOM 814 O O . THR A 1 107 ? -1.383 2.252 10.492 1 92.88 107 THR A O 1
ATOM 817 N N . ALA A 1 108 ? -1.475 4.012 9.156 1 95.69 108 ALA A N 1
ATOM 818 C CA . ALA A 1 108 ? -2.299 4.727 10.133 1 95.69 108 ALA A CA 1
ATOM 819 C C . ALA A 1 108 ? -3.701 4.973 9.586 1 95.69 108 ALA A C 1
ATOM 821 O O . ALA A 1 108 ? -4.676 4.977 10.336 1 95.69 108 ALA A O 1
ATOM 822 N N . MET A 1 109 ? -3.863 5.141 8.32 1 96.31 109 MET A N 1
ATOM 823 C CA . MET A 1 109 ? -5.082 5.719 7.754 1 96.31 109 MET A CA 1
ATOM 824 C C . MET A 1 109 ? -6.273 4.797 7.988 1 96.31 109 MET A C 1
ATOM 826 O O . MET A 1 109 ? -7.402 5.27 8.156 1 96.31 109 MET A O 1
ATOM 830 N N . GLY A 1 110 ? -6.031 3.477 7.938 1 95.31 110 GLY A N 1
ATOM 831 C CA . GLY A 1 110 ? -7.125 2.553 8.195 1 95.31 110 GLY A CA 1
ATOM 832 C C . GLY A 1 110 ? -7.77 2.752 9.555 1 95.31 110 GLY A C 1
ATOM 833 O O . GLY A 1 110 ? -8.992 2.85 9.656 1 95.31 110 GLY A O 1
ATOM 834 N N . LYS A 1 111 ? -7 2.83 10.539 1 96.56 111 LYS A N 1
ATOM 835 C CA . LYS A 1 111 ? -7.48 3.021 11.898 1 96.56 111 LYS A CA 1
ATOM 836 C C . LYS A 1 111 ? -8.094 4.406 12.078 1 96.56 111 LYS A C 1
ATOM 838 O O . LYS A 1 111 ? -9.125 4.555 12.742 1 96.56 111 LYS A O 1
ATOM 843 N N . LEU A 1 112 ? -7.453 5.363 11.5 1 97.81 112 LEU A N 1
ATOM 844 C CA . LEU A 1 112 ? -7.953 6.73 11.594 1 97.81 112 LEU A CA 1
ATOM 845 C C . LEU A 1 112 ? -9.312 6.859 10.922 1 97.81 112 LEU A C 1
ATOM 847 O O . LEU A 1 112 ? -10.242 7.441 11.484 1 97.81 112 LEU A O 1
ATOM 851 N N . ALA A 1 113 ? -9.398 6.316 9.711 1 97.75 113 ALA A N 1
ATOM 852 C CA . ALA A 1 113 ? -10.656 6.348 8.969 1 97.75 113 ALA A CA 1
ATOM 853 C C . ALA A 1 113 ? -11.766 5.633 9.742 1 97.75 113 ALA A C 1
ATOM 855 O O . ALA A 1 113 ? -12.906 6.098 9.773 1 97.75 113 ALA A O 1
ATOM 856 N N . ALA A 1 114 ? -11.43 4.531 10.359 1 97.31 114 ALA A N 1
ATOM 857 C CA . ALA A 1 114 ? -12.391 3.758 11.141 1 97.31 114 ALA A CA 1
ATOM 858 C C . ALA A 1 114 ? -12.922 4.574 12.312 1 97.31 114 ALA A C 1
ATOM 860 O O . ALA A 1 114 ? -14.141 4.684 12.492 1 97.31 114 ALA A O 1
ATOM 861 N N . GLY A 1 115 ? -12.023 5.133 13.078 1 97.56 115 GLY A N 1
ATOM 862 C CA . GLY A 1 115 ? -12.438 5.941 14.211 1 97.56 115 GLY A CA 1
ATOM 863 C C . GLY A 1 115 ? -13.289 7.133 13.82 1 97.56 115 GLY A C 1
ATOM 864 O O . GLY A 1 115 ? -14.281 7.445 14.492 1 97.56 115 GLY A O 1
ATOM 865 N N . PHE A 1 116 ? -12.922 7.773 12.742 1 98.06 116 PHE A N 1
ATOM 866 C CA . PHE A 1 116 ? -13.688 8.922 12.266 1 98.06 116 PHE A CA 1
ATOM 867 C C . PHE A 1 116 ? -15.086 8.5 11.844 1 98.06 116 PHE A C 1
ATOM 869 O O . PHE A 1 116 ? -16.062 9.188 12.156 1 98.06 116 PHE A O 1
ATOM 876 N N . ALA A 1 117 ? -15.164 7.383 11.086 1 96.88 117 ALA A N 1
ATOM 877 C CA . ALA A 1 117 ? -16.453 6.883 10.617 1 96.88 117 ALA A CA 1
ATOM 878 C C . ALA A 1 117 ? -17.375 6.555 11.789 1 96.88 117 ALA A C 1
ATOM 880 O O . ALA A 1 117 ? -18.594 6.75 11.711 1 96.88 117 ALA A O 1
ATOM 881 N N . LEU A 1 118 ? -16.844 6.035 12.844 1 96.56 118 LEU A N 1
ATOM 882 C CA . LEU A 1 118 ? -17.625 5.707 14.023 1 96.56 118 LEU A CA 1
ATOM 883 C C . LEU A 1 118 ? -18.094 6.977 14.734 1 96.56 118 LEU A C 1
ATOM 885 O O . LEU A 1 118 ? -19.234 7.043 15.211 1 96.56 118 LEU A O 1
ATOM 889 N N . LYS A 1 119 ? -17.234 7.984 14.75 1 96.06 119 LYS A N 1
ATOM 890 C CA . LYS A 1 119 ? -17.531 9.242 15.43 1 96.06 119 LYS A CA 1
ATOM 891 C C . LYS A 1 119 ? -18.531 10.078 14.625 1 96.06 119 LYS A C 1
ATOM 893 O O . LYS A 1 119 ? -19.359 10.781 15.195 1 96.06 119 LYS A O 1
ATOM 898 N N . TYR A 1 120 ? -18.422 10.039 13.344 1 96 120 TYR A N 1
ATOM 899 C CA . TYR A 1 120 ? -19.281 10.812 12.453 1 96 120 TYR A CA 1
ATOM 900 C C . TYR A 1 120 ? -19.969 9.914 11.438 1 96 120 TYR A C 1
ATOM 902 O O . TYR A 1 120 ? -19.656 9.953 10.242 1 96 120 TYR A O 1
ATOM 910 N N . PRO A 1 121 ? -21.031 9.234 11.836 1 93.69 121 PRO A N 1
ATOM 911 C CA . PRO A 1 121 ? -21.641 8.195 11 1 93.69 121 PRO A CA 1
ATOM 912 C C . PRO A 1 121 ? -22.375 8.773 9.789 1 93.69 121 PRO A C 1
ATOM 914 O O . PRO A 1 121 ? -22.672 8.039 8.844 1 93.69 121 PRO A O 1
ATOM 917 N N . GLU A 1 122 ? -22.609 10.039 9.758 1 93.56 122 GLU A N 1
ATOM 918 C CA . GLU A 1 122 ? -23.328 10.633 8.633 1 93.56 122 GLU A CA 1
ATOM 919 C C . GLU A 1 122 ? -22.375 11.078 7.535 1 93.56 122 GLU A C 1
ATOM 921 O O . GLU A 1 122 ? -22.797 11.531 6.477 1 93.56 122 GLU A O 1
ATOM 926 N N . VAL A 1 123 ? -21.109 10.984 7.797 1 94.62 123 VAL A N 1
ATOM 927 C CA . VAL A 1 123 ? -20.094 11.273 6.777 1 94.62 123 VAL A CA 1
ATOM 928 C C . VAL A 1 123 ? -19.75 9.992 6.012 1 94.62 123 VAL A C 1
ATOM 930 O O . VAL A 1 123 ? -19.484 8.961 6.617 1 94.62 123 VAL A O 1
ATOM 933 N N . ARG A 1 124 ? -19.875 10.039 4.758 1 92.94 124 ARG A N 1
ATOM 934 C CA . ARG A 1 124 ? -19.422 8.945 3.902 1 92.94 124 ARG A CA 1
ATOM 935 C C . ARG A 1 124 ? -18 9.172 3.43 1 92.94 124 ARG A C 1
ATOM 937 O O . ARG A 1 124 ? -17.766 9.852 2.43 1 92.94 124 ARG A O 1
ATOM 944 N N . LEU A 1 125 ? -17.094 8.523 4.09 1 95.75 125 LEU A N 1
ATOM 945 C CA . LEU A 1 125 ? -15.672 8.758 3.896 1 95.75 125 LEU A CA 1
ATOM 946 C C . LEU A 1 125 ? -15.109 7.836 2.82 1 95.75 125 LEU A C 1
ATOM 948 O O . LEU A 1 125 ? -15.414 6.641 2.803 1 95.75 125 LEU A O 1
ATOM 952 N N . GLU A 1 126 ? -14.398 8.336 1.865 1 94.62 126 GLU A N 1
ATOM 953 C CA . GLU A 1 126 ? -13.656 7.621 0.83 1 94.62 126 GLU A CA 1
ATOM 954 C C . GLU A 1 126 ? -12.18 7.98 0.857 1 94.62 126 GLU A C 1
ATOM 956 O O . GLU A 1 126 ? -11.812 9.156 0.721 1 94.62 126 GLU A O 1
ATOM 961 N N . ILE A 1 127 ? -11.328 6.984 1.033 1 95.75 127 ILE A N 1
ATOM 962 C CA . ILE A 1 127 ? -9.891 7.207 1.097 1 95.75 127 ILE A CA 1
ATOM 963 C C . ILE A 1 127 ? -9.203 6.527 -0.089 1 95.75 127 ILE A C 1
ATOM 965 O O . ILE A 1 127 ? -9.398 5.332 -0.319 1 95.75 127 ILE A O 1
ATOM 969 N N . THR A 1 128 ? -8.422 7.273 -0.835 1 93 128 THR A N 1
ATOM 970 C CA . THR A 1 128 ? -7.566 6.75 -1.896 1 93 128 THR A CA 1
ATOM 971 C C . THR A 1 128 ? -6.094 6.93 -1.538 1 93 128 THR A C 1
ATOM 973 O O . THR A 1 128 ? -5.746 7.789 -0.724 1 93 128 THR A O 1
ATOM 976 N N . THR A 1 129 ? -5.262 6.027 -2.088 1 91.31 129 THR A N 1
ATOM 977 C CA . THR A 1 129 ? -3.83 6.051 -1.81 1 91.31 129 THR A CA 1
ATOM 978 C C . THR A 1 129 ? -3.039 6.375 -3.074 1 91.31 129 THR A C 1
ATOM 980 O O . THR A 1 129 ? -3.111 5.641 -4.062 1 91.31 129 THR A O 1
ATOM 983 N N . GLU A 1 130 ? -2.242 7.426 -2.984 1 84.62 130 GLU A N 1
ATOM 984 C CA . GLU A 1 130 ? -1.421 7.852 -4.113 1 84.62 130 GLU A CA 1
ATOM 985 C C . GLU A 1 130 ? -0.219 8.664 -3.641 1 84.62 130 GLU A C 1
ATOM 987 O O . GLU A 1 130 ? -0.35 9.531 -2.775 1 84.62 130 GLU A O 1
ATOM 992 N N . ASP A 1 131 ? 0.875 8.344 -4.27 1 79.5 131 ASP A N 1
ATOM 993 C CA . ASP A 1 131 ? 2.057 9.141 -3.957 1 79.5 131 ASP A CA 1
ATOM 994 C C . ASP A 1 131 ? 2.238 10.273 -4.969 1 79.5 131 ASP A C 1
ATOM 996 O O . ASP A 1 131 ? 2.951 11.242 -4.699 1 79.5 131 ASP A O 1
ATOM 1000 N N . ARG A 1 132 ? 1.556 10.172 -6.02 1 72.31 132 ARG A N 1
ATOM 1001 C CA . ARG A 1 132 ? 1.712 11.172 -7.066 1 72.31 132 ARG A CA 1
ATOM 1002 C C . ARG A 1 132 ? 1.049 12.484 -6.676 1 72.31 132 ARG A C 1
ATOM 1004 O O . ARG A 1 132 ? 0.144 12.508 -5.836 1 72.31 132 ARG A O 1
ATOM 1011 N N . THR A 1 133 ? 1.673 13.438 -7.289 1 72.38 133 THR A N 1
ATOM 1012 C CA . THR A 1 133 ? 0.979 14.719 -7.18 1 72.38 133 THR A CA 1
ATOM 1013 C C . THR A 1 133 ? -0.345 14.68 -7.938 1 72.38 133 THR A C 1
ATOM 1015 O O . THR A 1 133 ? -0.404 14.203 -9.07 1 72.38 133 THR A O 1
ATOM 1018 N N . VAL A 1 134 ? -1.346 14.836 -7.23 1 69.69 134 VAL A N 1
ATOM 1019 C CA . VAL A 1 134 ? -2.664 14.836 -7.855 1 69.69 134 VAL A CA 1
ATOM 1020 C C . VAL A 1 134 ? -3.195 16.266 -7.93 1 69.69 134 VAL A C 1
ATOM 1022 O O . VAL A 1 134 ? -2.805 17.125 -7.133 1 69.69 134 VAL A O 1
ATOM 1025 N N . ASP A 1 135 ? -3.904 16.406 -8.984 1 74.81 135 ASP A N 1
ATOM 1026 C CA . ASP A 1 135 ? -4.68 17.641 -9.023 1 74.81 135 ASP A CA 1
ATOM 1027 C C . ASP A 1 135 ? -5.918 17.547 -8.141 1 74.81 135 ASP A C 1
ATOM 1029 O O . ASP A 1 135 ? -6.93 16.969 -8.539 1 74.81 135 ASP A O 1
ATOM 1033 N N . ILE A 1 136 ? -5.816 18.156 -7.055 1 77.12 136 ILE A N 1
ATOM 1034 C CA . ILE A 1 136 ? -6.848 18.047 -6.027 1 77.12 136 ILE A CA 1
ATOM 1035 C C . ILE A 1 136 ? -8.18 18.547 -6.59 1 77.12 136 ILE A C 1
ATOM 1037 O O . ILE A 1 136 ? -9.219 17.906 -6.367 1 77.12 136 ILE A O 1
ATOM 1041 N N . VAL A 1 137 ? -8.133 19.578 -7.34 1 74.69 137 VAL A N 1
ATOM 1042 C CA . VAL A 1 137 ? -9.352 20.203 -7.836 1 74.69 137 VAL A CA 1
ATOM 1043 C C . VAL A 1 137 ? -9.938 19.375 -8.977 1 74.69 137 VAL A C 1
ATOM 1045 O O . VAL A 1 137 ? -11.125 19.031 -8.969 1 74.69 137 VAL A O 1
ATOM 1048 N N . GLU A 1 138 ? -9.125 18.938 -9.812 1 73.19 138 GLU A N 1
ATOM 1049 C CA . GLU A 1 138 ? -9.578 18.219 -11 1 73.19 138 GLU A CA 1
ATOM 1050 C C . GLU A 1 138 ? -10.055 16.812 -10.641 1 73.19 138 GLU A C 1
ATOM 1052 O O . GLU A 1 138 ? -11 16.297 -11.242 1 73.19 138 GLU A O 1
ATOM 1057 N N . GLU A 1 139 ? -9.469 16.359 -9.617 1 83.5 139 GLU A N 1
ATOM 1058 C CA . GLU A 1 139 ? -9.797 14.977 -9.289 1 83.5 139 GLU A CA 1
ATOM 1059 C C . GLU A 1 139 ? -10.883 14.906 -8.219 1 83.5 139 GLU A C 1
ATOM 1061 O O . GLU A 1 139 ? -11.344 13.812 -7.867 1 83.5 139 GLU A O 1
ATOM 1066 N N . GLY A 1 140 ? -11.305 16.062 -7.695 1 85.25 140 GLY A N 1
ATOM 1067 C CA . GLY A 1 140 ? -12.477 16.141 -6.844 1 85.25 140 GLY A CA 1
ATOM 1068 C C . GLY A 1 140 ? -12.211 15.695 -5.418 1 85.25 140 GLY A C 1
ATOM 1069 O O . GLY A 1 140 ? -13.086 15.109 -4.773 1 85.25 140 GLY A O 1
ATOM 1070 N N . TYR A 1 141 ? -11.016 15.852 -4.926 1 91.5 141 TYR A N 1
ATOM 1071 C CA . TYR A 1 141 ? -10.734 15.562 -3.525 1 91.5 141 TYR A CA 1
ATOM 1072 C C . TYR A 1 141 ? -11.102 16.75 -2.639 1 91.5 141 TYR A C 1
ATOM 1074 O O . TYR A 1 141 ? -10.945 17.906 -3.037 1 91.5 141 TYR A O 1
ATOM 1082 N N . ASP A 1 142 ? -11.625 16.422 -1.458 1 92.31 142 ASP A N 1
ATOM 1083 C CA . ASP A 1 142 ? -11.93 17.453 -0.469 1 92.31 142 ASP A CA 1
ATOM 1084 C C . ASP A 1 142 ? -10.695 17.797 0.36 1 92.31 142 ASP A C 1
ATOM 1086 O O . ASP A 1 142 ? -10.555 18.922 0.837 1 92.31 142 ASP A O 1
ATOM 1090 N N . LEU A 1 143 ? -9.875 16.828 0.563 1 93.81 143 LEU A N 1
ATOM 1091 C CA . LEU A 1 143 ? -8.656 16.938 1.361 1 93.81 143 LEU A CA 1
ATOM 1092 C C . LEU A 1 143 ? -7.582 15.984 0.857 1 93.81 143 LEU A C 1
ATOM 1094 O O . LEU A 1 143 ? -7.887 14.844 0.486 1 93.81 143 LEU A O 1
ATOM 1098 N N . VAL A 1 144 ? -6.344 16.469 0.849 1 94.81 144 VAL A N 1
ATOM 1099 C CA . VAL A 1 144 ? -5.25 15.57 0.492 1 94.81 144 VAL A CA 1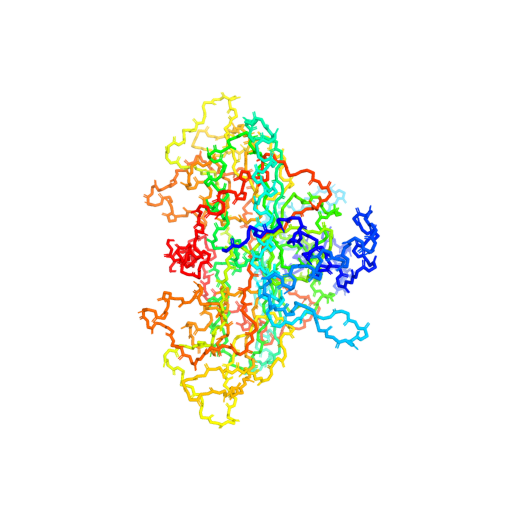
ATOM 1100 C C . VAL A 1 144 ? -4.148 15.656 1.549 1 94.81 144 VAL A C 1
ATOM 1102 O O . VAL A 1 144 ? -3.945 16.703 2.16 1 94.81 144 VAL A O 1
ATOM 1105 N N . ILE A 1 145 ? -3.572 14.57 1.804 1 96.12 145 ILE A N 1
ATOM 1106 C CA . ILE A 1 145 ? -2.365 14.484 2.617 1 96.12 145 ILE A CA 1
ATOM 1107 C C . ILE A 1 145 ? -1.159 14.203 1.724 1 96.12 145 ILE A C 1
ATOM 1109 O O . ILE A 1 145 ? -1.191 13.289 0.896 1 96.12 145 ILE A O 1
ATOM 1113 N N . ARG A 1 146 ? -0.116 15.047 1.872 1 95.5 146 ARG A N 1
ATOM 1114 C CA . ARG A 1 146 ? 1.028 14.914 0.976 1 95.5 146 ARG A CA 1
ATOM 1115 C C . ARG A 1 146 ? 2.34 15.102 1.732 1 95.5 146 ARG A C 1
ATOM 1117 O O . ARG A 1 146 ? 2.398 15.859 2.705 1 95.5 146 ARG A O 1
ATOM 1124 N N . VAL A 1 147 ? 3.299 14.383 1.176 1 94.31 147 VAL A N 1
ATOM 1125 C CA . VAL A 1 147 ? 4.648 14.508 1.713 1 94.31 147 VAL A CA 1
ATOM 1126 C C . VAL A 1 147 ? 5.406 15.594 0.954 1 94.31 147 VAL A C 1
ATOM 1128 O O . VAL A 1 147 ? 5.609 15.484 -0.258 1 94.31 147 VAL A O 1
ATOM 1131 N N . ASN A 1 148 ? 5.824 16.594 1.657 1 92.62 148 ASN A N 1
ATOM 1132 C CA . ASN A 1 148 ? 6.656 17.672 1.147 1 92.62 148 ASN A CA 1
ATOM 1133 C C . ASN A 1 148 ? 6.125 18.219 -0.177 1 92.62 148 ASN A C 1
ATOM 1135 O O . ASN A 1 148 ? 6.859 18.281 -1.164 1 92.62 148 ASN A O 1
ATOM 1139 N N . PRO A 1 149 ? 4.906 18.672 -0.167 1 89.44 149 PRO A N 1
ATOM 1140 C CA . PRO A 1 149 ? 4.367 19.203 -1.421 1 89.44 149 PRO A CA 1
ATOM 1141 C C . PRO A 1 149 ? 5.023 20.516 -1.838 1 89.44 149 PRO A C 1
ATOM 1143 O O . PRO A 1 149 ? 5.465 21.281 -0.982 1 89.44 149 PRO A O 1
ATOM 1146 N N . ASP A 1 150 ? 5 20.672 -3.201 1 86.56 150 ASP A N 1
ATOM 1147 C CA . ASP A 1 150 ? 5.363 22 -3.68 1 86.56 150 ASP A CA 1
ATOM 1148 C C . ASP A 1 150 ? 4.301 23.031 -3.299 1 86.56 150 ASP A C 1
ATOM 1150 O O . ASP A 1 150 ? 3.113 22.703 -3.219 1 86.56 150 ASP A O 1
ATOM 1154 N N . PRO A 1 151 ? 4.777 24.219 -3.148 1 78.94 151 PRO A N 1
ATOM 1155 C CA . PRO A 1 151 ? 3.789 25.266 -2.875 1 78.94 151 PRO A CA 1
ATOM 1156 C C . PRO A 1 151 ? 2.781 25.438 -4.012 1 78.94 151 PRO A C 1
ATOM 1158 O O . PRO A 1 151 ? 3.143 25.312 -5.184 1 78.94 151 PRO A O 1
ATOM 1161 N N . ASP A 1 152 ? 1.575 25.5 -3.633 1 81.19 152 ASP A N 1
ATOM 1162 C CA . ASP A 1 152 ? 0.478 25.719 -4.574 1 81.19 152 ASP A CA 1
ATOM 1163 C C . ASP A 1 152 ? -0.533 26.719 -4.023 1 81.19 152 ASP A C 1
ATOM 1165 O O . ASP A 1 152 ? -1.156 26.469 -2.988 1 81.19 152 ASP A O 1
ATOM 1169 N N . GLU A 1 153 ? -0.748 27.75 -4.746 1 73.12 153 GLU A N 1
ATOM 1170 C CA . GLU A 1 153 ? -1.605 28.844 -4.289 1 73.12 153 GLU A CA 1
ATOM 1171 C C . GLU A 1 153 ? -3.066 28.406 -4.227 1 73.12 153 GLU A C 1
ATOM 1173 O O . GLU A 1 153 ? -3.875 29.016 -3.527 1 73.12 153 GLU A O 1
ATOM 1178 N N . SER A 1 154 ? -3.301 27.469 -4.938 1 78.25 154 SER A N 1
ATOM 1179 C CA . SER A 1 154 ? -4.691 27.031 -4.988 1 78.25 154 SER A CA 1
ATOM 1180 C C . SER A 1 154 ? -5.027 26.109 -3.812 1 78.25 154 SER A C 1
ATOM 1182 O O . SER A 1 154 ? -6.191 25.75 -3.609 1 78.25 154 SER A O 1
ATOM 1184 N N . LEU A 1 155 ? -4.004 25.891 -3.031 1 84.5 155 LEU A N 1
ATOM 1185 C CA . LEU A 1 155 ? -4.184 24.984 -1.898 1 84.5 155 LEU A CA 1
ATOM 1186 C C . LEU A 1 155 ? -3.768 25.656 -0.595 1 84.5 155 LEU A C 1
ATOM 1188 O O . LEU A 1 155 ? -2.836 26.469 -0.58 1 84.5 155 LEU A O 1
ATOM 1192 N N . VAL A 1 156 ? -4.531 25.375 0.401 1 83.31 156 VAL A N 1
ATOM 1193 C CA . VAL A 1 156 ? -4.203 25.812 1.75 1 83.31 156 VAL A CA 1
ATOM 1194 C C . VAL A 1 156 ? -4.129 24.609 2.689 1 83.31 156 VAL A C 1
ATOM 1196 O O . VAL A 1 156 ? -4.789 23.594 2.461 1 83.31 156 VAL A O 1
ATOM 1199 N N . GLY A 1 157 ? -3.205 24.688 3.625 1 87.56 157 GLY A N 1
ATOM 1200 C CA . GLY A 1 157 ? -3.123 23.594 4.586 1 87.56 157 GLY A CA 1
ATOM 1201 C C . GLY A 1 157 ? -2.033 23.797 5.625 1 87.56 157 GLY A C 1
ATOM 1202 O O . GLY A 1 157 ? -1.569 24.922 5.836 1 87.56 157 GLY A O 1
ATOM 1203 N N . ARG A 1 158 ? -1.838 22.797 6.398 1 88.06 158 ARG A N 1
ATOM 1204 C CA . ARG A 1 158 ? -0.866 22.828 7.488 1 88.06 158 ARG A CA 1
ATOM 1205 C C . ARG A 1 158 ? -0.137 21.5 7.621 1 88.06 158 ARG A C 1
ATOM 1207 O O . ARG A 1 158 ? -0.586 20.484 7.086 1 88.06 158 ARG A O 1
ATOM 1214 N N . ILE A 1 159 ? 0.926 21.625 8.398 1 93.25 159 ILE A N 1
ATOM 1215 C CA . ILE A 1 159 ? 1.708 20.422 8.664 1 93.25 159 ILE A CA 1
ATOM 1216 C C . ILE A 1 159 ? 1.015 19.578 9.727 1 93.25 159 ILE A C 1
ATOM 1218 O O . ILE A 1 159 ? 0.666 20.078 10.797 1 93.25 159 ILE A O 1
ATOM 1222 N N . LEU A 1 160 ? 0.748 18.312 9.375 1 95.62 160 LEU A N 1
ATOM 1223 C CA . LEU A 1 160 ? 0.16 17.344 10.289 1 95.62 160 LEU A CA 1
ATOM 1224 C C . LEU A 1 160 ? 1.221 16.75 11.211 1 95.62 160 LEU A C 1
ATOM 1226 O O . LEU A 1 160 ? 1.004 16.641 12.422 1 95.62 160 LEU A O 1
ATOM 1230 N N . LEU A 1 161 ? 2.285 16.375 10.586 1 96.12 161 LEU A N 1
ATOM 1231 C CA . LEU A 1 161 ? 3.395 15.828 11.367 1 96.12 161 LEU A CA 1
ATOM 1232 C C . LEU A 1 161 ? 4.707 15.945 10.594 1 96.12 161 LEU A C 1
ATOM 1234 O O . LEU A 1 161 ? 4.699 16.156 9.383 1 96.12 161 LEU A O 1
ATOM 1238 N N . ARG A 1 162 ? 5.762 15.891 11.383 1 95.81 162 ARG A N 1
ATOM 1239 C CA . ARG A 1 162 ? 7.109 15.898 10.82 1 95.81 162 ARG A CA 1
ATOM 1240 C C . ARG A 1 162 ? 7.828 14.586 11.117 1 95.81 162 ARG A C 1
ATOM 1242 O O . ARG A 1 162 ? 7.527 13.914 12.109 1 95.81 162 ARG A O 1
ATOM 1249 N N . ASP A 1 163 ? 8.594 14.195 10.211 1 96.88 163 ASP A N 1
ATOM 1250 C CA . ASP A 1 163 ? 9.445 13.008 10.312 1 96.88 163 ASP A CA 1
ATOM 1251 C C . ASP A 1 163 ? 10.812 13.266 9.68 1 96.88 163 ASP A C 1
ATOM 1253 O O . ASP A 1 163 ? 11.117 14.383 9.273 1 96.88 163 ASP A O 1
ATOM 1257 N N . ARG A 1 164 ? 11.68 12.344 9.852 1 95.81 164 ARG A N 1
ATOM 1258 C CA . ARG A 1 164 ? 12.992 12.453 9.219 1 95.81 164 ARG A CA 1
ATOM 1259 C C . ARG A 1 164 ? 13.484 11.094 8.742 1 95.81 164 ARG A C 1
ATOM 1261 O O . ARG A 1 164 ? 13.047 10.055 9.234 1 95.81 164 ARG A O 1
ATOM 1268 N N . LEU A 1 165 ? 14.383 11.203 7.789 1 96.38 165 LEU A N 1
ATOM 1269 C CA . LEU A 1 165 ? 14.984 9.984 7.25 1 96.38 165 LEU A CA 1
ATOM 1270 C C . LEU A 1 165 ? 16.297 9.664 7.957 1 96.38 165 LEU A C 1
ATOM 1272 O O . LEU A 1 165 ? 17.078 10.562 8.25 1 96.38 165 LEU A O 1
ATOM 1276 N N . ILE A 1 166 ? 16.469 8.398 8.203 1 96.81 166 ILE A N 1
ATOM 1277 C CA . ILE A 1 166 ? 17.719 7.926 8.773 1 96.81 166 ILE A CA 1
ATOM 1278 C C . ILE A 1 166 ? 18.219 6.727 7.973 1 96.81 166 ILE A C 1
ATOM 1280 O O . ILE A 1 166 ? 17.453 6.07 7.27 1 96.81 166 ILE A O 1
ATOM 1284 N N . VAL A 1 167 ? 19.5 6.535 8.055 1 96.38 167 VAL A N 1
ATOM 1285 C CA . VAL A 1 167 ? 20.109 5.359 7.445 1 96.38 167 VAL A CA 1
ATOM 1286 C C . VAL A 1 167 ? 20.25 4.25 8.484 1 96.38 167 VAL A C 1
ATOM 1288 O O . VAL A 1 167 ? 20.812 4.469 9.562 1 96.38 167 VAL A O 1
ATOM 1291 N N . VAL A 1 168 ? 19.672 3.102 8.164 1 97.62 168 VAL A N 1
ATOM 1292 C CA . VAL A 1 168 ? 19.703 1.983 9.094 1 97.62 168 VAL A CA 1
ATOM 1293 C C . VAL A 1 168 ? 20.172 0.719 8.383 1 97.62 168 VAL A C 1
ATOM 1295 O O . VAL A 1 168 ? 20.109 0.632 7.152 1 97.62 168 VAL A O 1
ATOM 1298 N N . ALA A 1 169 ? 20.641 -0.22 9.148 1 97.94 169 ALA A N 1
ATOM 1299 C CA . ALA A 1 169 ? 21.016 -1.552 8.68 1 97.94 169 ALA A CA 1
ATOM 1300 C C . ALA A 1 169 ? 20.797 -2.594 9.773 1 97.94 169 ALA A C 1
ATOM 1302 O O . ALA A 1 169 ? 20.594 -2.246 10.945 1 97.94 169 ALA A O 1
ATOM 1303 N N . SER A 1 170 ? 20.719 -3.834 9.305 1 97.69 170 SER A N 1
ATOM 1304 C CA . SER A 1 170 ? 20.734 -4.91 10.289 1 97.69 170 SER A CA 1
ATOM 1305 C C . SER A 1 170 ? 22.031 -4.93 11.078 1 97.69 170 SER A C 1
ATOM 1307 O O . SER A 1 170 ? 23.078 -4.504 10.57 1 97.69 170 SER A O 1
ATOM 1309 N N . PRO A 1 171 ? 21.984 -5.402 12.32 1 96.38 171 PRO A N 1
ATOM 1310 C CA . PRO A 1 171 ? 23.188 -5.391 13.148 1 96.38 171 PRO A CA 1
ATOM 1311 C C . PRO A 1 171 ? 24.344 -6.184 12.539 1 96.38 171 PRO A C 1
ATOM 1313 O O . PRO A 1 171 ? 25.516 -5.906 12.828 1 96.38 171 PRO A O 1
ATOM 1316 N N . GLY A 1 172 ? 24.062 -7.094 11.758 1 93.81 172 GLY A N 1
ATOM 1317 C CA . GLY A 1 172 ? 25.078 -7.914 11.141 1 93.81 172 GLY A CA 1
ATOM 1318 C C . GLY A 1 172 ? 25.812 -7.207 10.016 1 93.81 172 GLY A C 1
ATOM 1319 O O . GLY A 1 172 ? 26.844 -7.68 9.547 1 93.81 172 GLY A O 1
ATOM 1320 N N . LEU A 1 173 ? 25.297 -6.168 9.562 1 92.81 173 LEU A N 1
ATOM 1321 C CA . LEU A 1 173 ? 25.922 -5.391 8.492 1 92.81 173 LEU A CA 1
ATOM 1322 C C . LEU A 1 173 ? 26.656 -4.184 9.062 1 92.81 173 LEU A C 1
ATOM 1324 O O . LEU A 1 173 ? 26.031 -3.26 9.594 1 92.81 173 LEU A O 1
ATOM 1328 N N . ALA A 1 174 ? 27.953 -4.215 8.93 1 86.31 174 ALA A N 1
ATOM 1329 C CA . ALA A 1 174 ? 28.766 -3.145 9.484 1 86.31 174 ALA A CA 1
ATOM 1330 C C . ALA A 1 174 ? 28.781 -1.925 8.562 1 86.31 174 ALA A C 1
ATOM 1332 O O . ALA A 1 174 ? 28.797 -2.062 7.34 1 86.31 174 ALA A O 1
ATOM 1333 N N . ARG A 1 175 ? 28.781 -0.831 9.18 1 81.94 175 ARG A N 1
ATOM 1334 C CA . ARG A 1 175 ? 28.969 0.397 8.414 1 81.94 175 ARG A CA 1
ATOM 1335 C C . ARG A 1 175 ? 30.344 0.442 7.777 1 81.94 175 ARG A C 1
ATOM 1337 O O . ARG A 1 175 ? 31.359 0.197 8.445 1 81.94 175 ARG A O 1
ATOM 1344 N N . PRO A 1 176 ? 30.219 0.607 6.492 1 77.94 176 PRO A N 1
ATOM 1345 C CA . PRO A 1 176 ? 31.516 0.539 5.816 1 77.94 176 PRO A CA 1
ATOM 1346 C C . PRO A 1 176 ? 32.438 1.681 6.211 1 77.94 176 PRO A C 1
ATOM 1348 O O . PRO A 1 176 ? 31.984 2.746 6.625 1 77.94 176 PRO A O 1
ATOM 1351 N N . ALA A 1 177 ? 33.812 1.176 6.199 1 72.94 177 ALA A N 1
ATOM 1352 C CA . ALA A 1 177 ? 34.812 2.246 6.238 1 72.94 177 ALA A CA 1
ATOM 1353 C C . ALA A 1 177 ? 34.719 3.139 5.004 1 72.94 177 ALA A C 1
ATOM 1355 O O . ALA A 1 177 ? 34 2.797 4.043 1 72.94 177 ALA A O 1
ATOM 1356 N N . ALA A 1 178 ? 35.469 4.23 4.922 1 68.62 178 ALA A N 1
ATOM 1357 C CA . ALA A 1 178 ? 35.469 5.211 3.84 1 68.62 178 ALA A CA 1
ATOM 1358 C C . ALA A 1 178 ? 35.719 4.543 2.492 1 68.62 178 ALA A C 1
ATOM 1360 O O . ALA A 1 178 ? 36.406 3.525 2.42 1 68.62 178 ALA A O 1
ATOM 1361 N N . LYS A 1 179 ? 34.875 4.695 1.36 1 76.25 179 LYS A N 1
ATOM 1362 C CA . LYS A 1 179 ? 35.094 4.547 -0.074 1 76.25 179 LYS A CA 1
ATOM 1363 C C . LYS A 1 179 ? 34.5 3.24 -0.594 1 76.25 179 LYS A C 1
ATOM 1365 O O . LYS A 1 179 ? 34.438 3.023 -1.806 1 76.25 179 LYS A O 1
ATOM 1370 N N . VAL A 1 180 ? 34.094 2.295 0.364 1 87.69 180 VAL A N 1
ATOM 1371 C CA . VAL A 1 180 ? 33.531 1.049 -0.157 1 87.69 180 VAL A CA 1
ATOM 1372 C C . VAL A 1 180 ? 32.031 1.129 -0.19 1 87.69 180 VAL A C 1
ATOM 1374 O O . VAL A 1 180 ? 31.391 1.511 0.8 1 87.69 180 VAL A O 1
ATOM 1377 N N . ALA A 1 181 ? 31.531 0.761 -1.333 1 91.88 181 ALA A N 1
ATOM 1378 C CA . ALA A 1 181 ? 30.078 0.809 -1.475 1 91.88 181 ALA A CA 1
ATOM 1379 C C . ALA A 1 181 ? 29.406 -0.325 -0.699 1 91.88 181 ALA A C 1
ATOM 1381 O O . ALA A 1 181 ? 29.859 -1.472 -0.754 1 91.88 181 ALA A O 1
ATOM 1382 N N . VAL A 1 182 ? 28.422 0.015 0.027 1 94.12 182 VAL A N 1
ATOM 1383 C CA . VAL A 1 182 ? 27.656 -0.981 0.776 1 94.12 182 VAL A CA 1
ATOM 1384 C C . VAL A 1 182 ? 26.391 -1.341 0.016 1 94.12 182 VAL A C 1
ATOM 1386 O O . VAL A 1 182 ? 25.781 -0.488 -0.645 1 94.12 182 VAL A O 1
ATOM 1389 N N . PRO A 1 183 ? 25.938 -2.648 0.115 1 94.88 183 PRO A N 1
ATOM 1390 C CA . PRO A 1 183 ? 24.641 -2.982 -0.461 1 94.88 183 PRO A CA 1
ATOM 1391 C C . PRO A 1 183 ? 23.5 -2.168 0.147 1 94.88 183 PRO A C 1
ATOM 1393 O O . PRO A 1 183 ? 23.484 -1.927 1.356 1 94.88 183 PRO A O 1
ATOM 1396 N N . ALA A 1 184 ? 22.625 -1.712 -0.785 1 96.12 184 ALA A N 1
ATOM 1397 C CA . ALA A 1 184 ? 21.516 -0.88 -0.33 1 96.12 184 ALA A CA 1
ATOM 1398 C C . ALA A 1 184 ? 20.188 -1.374 -0.902 1 96.12 184 ALA A C 1
ATOM 1400 O O . ALA A 1 184 ? 20.141 -1.903 -2.016 1 96.12 184 ALA A O 1
ATOM 1401 N N . VAL A 1 185 ? 19.172 -1.302 -0.088 1 97.12 185 VAL A N 1
ATOM 1402 C CA . VAL A 1 185 ? 17.781 -1.466 -0.533 1 97.12 185 VAL A CA 1
ATOM 1403 C C . VAL A 1 185 ? 17.156 -0.096 -0.75 1 97.12 185 VAL A C 1
ATOM 1405 O O . VAL A 1 185 ? 17.125 0.737 0.158 1 97.12 185 VAL A O 1
ATOM 1408 N N . VAL A 1 186 ? 16.656 0.139 -1.955 1 96 186 VAL A N 1
ATOM 1409 C CA . VAL A 1 186 ? 16.172 1.481 -2.27 1 96 186 VAL A CA 1
ATOM 1410 C C . VAL A 1 186 ? 14.719 1.42 -2.701 1 96 186 VAL A C 1
ATOM 1412 O O . VAL A 1 186 ? 14.234 0.373 -3.139 1 96 186 VAL A O 1
ATOM 1415 N N . ARG A 1 187 ? 14.031 2.539 -2.5 1 93.62 187 ARG A N 1
ATOM 1416 C CA . ARG A 1 187 ? 12.633 2.635 -2.926 1 93.62 187 ARG A CA 1
ATOM 1417 C C . ARG A 1 187 ? 12.531 3.182 -4.348 1 93.62 187 ARG A C 1
ATOM 1419 O O . ARG A 1 187 ? 13.086 4.242 -4.648 1 93.62 187 ARG A O 1
ATOM 1426 N N . GLY A 1 188 ? 11.711 2.463 -5.133 1 85.19 188 GLY A N 1
ATOM 1427 C CA . GLY A 1 188 ? 11.375 2.938 -6.465 1 85.19 188 GLY A CA 1
ATOM 1428 C C . GLY A 1 188 ? 12.469 2.68 -7.484 1 85.19 188 GLY A C 1
ATOM 1429 O O . GLY A 1 188 ? 13.633 2.502 -7.125 1 85.19 188 GLY A O 1
ATOM 1430 N N . ALA A 1 189 ? 12.156 2.703 -8.695 1 69.62 189 ALA A N 1
ATOM 1431 C CA . ALA A 1 189 ? 13.07 2.443 -9.805 1 69.62 189 ALA A CA 1
ATOM 1432 C C . ALA A 1 189 ? 13.898 3.684 -10.133 1 69.62 189 ALA A C 1
ATOM 1434 O O . ALA A 1 189 ? 14.984 3.578 -10.703 1 69.62 189 ALA A O 1
ATOM 1435 N N . GLY A 1 190 ? 13.539 4.711 -9.617 1 68.44 190 GLY A N 1
ATOM 1436 C CA . GLY A 1 190 ? 14.156 5.941 -10.078 1 68.44 190 GLY A CA 1
ATOM 1437 C C . GLY A 1 190 ? 15.297 6.406 -9.188 1 68.44 190 GLY A C 1
ATOM 1438 O O . GLY A 1 190 ? 16.047 7.309 -9.555 1 68.44 190 GLY A O 1
ATOM 1439 N N . ASP A 1 191 ? 15.391 5.793 -8.117 1 70.5 191 ASP A N 1
ATOM 1440 C CA . ASP A 1 191 ? 16.484 6.238 -7.242 1 70.5 191 ASP A CA 1
ATOM 1441 C C . ASP A 1 191 ? 17.828 5.762 -7.766 1 70.5 191 ASP A C 1
ATOM 1443 O O . ASP A 1 191 ? 18.141 4.57 -7.715 1 70.5 191 ASP A O 1
ATOM 1447 N N . ARG A 1 192 ? 18.703 6.656 -8.25 1 75.81 192 ARG A N 1
ATOM 1448 C CA . ARG A 1 192 ? 20 6.312 -8.828 1 75.81 192 ARG A CA 1
ATOM 1449 C C . ARG A 1 192 ? 21.141 6.855 -7.969 1 75.81 192 ARG A C 1
ATOM 1451 O O . ARG A 1 192 ? 22.25 7.027 -8.453 1 75.81 192 ARG A O 1
ATOM 1458 N N . SER A 1 193 ? 20.703 7.129 -6.789 1 81.25 193 SER A N 1
ATOM 1459 C CA . SER A 1 193 ? 21.719 7.641 -5.883 1 81.25 193 SER A CA 1
ATOM 1460 C C . SER A 1 193 ? 22.859 6.637 -5.711 1 81.25 193 SER A C 1
ATOM 1462 O O . SER A 1 193 ? 22.609 5.434 -5.574 1 81.25 193 SER A O 1
ATOM 1464 N N . ALA A 1 194 ? 24.109 7.199 -5.809 1 84.69 194 ALA A N 1
ATOM 1465 C CA . ALA A 1 194 ? 25.281 6.355 -5.598 1 84.69 194 ALA A CA 1
ATOM 1466 C C . ALA A 1 194 ? 25.812 6.492 -4.172 1 84.69 194 ALA A C 1
ATOM 1468 O O . ALA A 1 194 ? 26.719 5.773 -3.773 1 84.69 194 ALA A O 1
ATOM 1469 N N . ALA A 1 195 ? 25.203 7.379 -3.52 1 90.62 195 ALA A N 1
ATOM 1470 C CA . ALA A 1 195 ? 25.625 7.602 -2.137 1 90.62 195 ALA A CA 1
ATOM 1471 C C . ALA A 1 195 ? 24.531 8.312 -1.342 1 90.62 195 ALA A C 1
ATOM 1473 O O . ALA A 1 195 ? 23.656 8.953 -1.921 1 90.62 195 ALA A O 1
ATOM 1474 N N . TRP A 1 196 ? 24.594 8.156 -0.069 1 92.62 196 TRP A N 1
ATOM 1475 C CA . TRP A 1 196 ? 23.75 8.898 0.86 1 92.62 196 TRP A CA 1
ATOM 1476 C C . TRP A 1 196 ? 24.578 9.836 1.729 1 92.62 196 TRP A C 1
ATOM 1478 O O . TRP A 1 196 ? 25.562 9.414 2.346 1 92.62 196 TRP A O 1
ATOM 1488 N N . ASP A 1 197 ? 24.156 11.086 1.716 1 92.69 197 ASP A N 1
ATOM 1489 C CA . ASP A 1 197 ? 24.766 12.023 2.662 1 92.69 197 ASP A CA 1
ATOM 1490 C C . ASP A 1 197 ? 24.156 11.859 4.055 1 92.69 197 ASP A C 1
ATOM 1492 O O . ASP A 1 197 ? 22.938 11.812 4.203 1 92.69 197 ASP A O 1
ATOM 1496 N N . VAL A 1 198 ? 25.094 11.711 5.043 1 92.31 198 VAL A N 1
ATOM 1497 C CA . VAL A 1 198 ? 24.625 11.422 6.391 1 92.31 198 VAL A CA 1
ATOM 1498 C C . VAL A 1 198 ? 25.234 12.406 7.379 1 92.31 198 VAL A C 1
ATOM 1500 O O . VAL A 1 198 ? 26.359 12.891 7.176 1 92.31 198 VAL A O 1
ATOM 1503 N N . LEU A 1 199 ? 24.391 12.727 8.344 1 89.81 199 LEU A N 1
ATOM 1504 C CA . LEU A 1 199 ? 24.844 13.539 9.469 1 89.81 199 LEU A CA 1
ATOM 1505 C C . LEU A 1 199 ? 25.031 12.672 10.711 1 89.81 199 LEU A C 1
ATOM 1507 O O . LEU A 1 199 ? 24.109 11.992 11.148 1 89.81 199 LEU A O 1
ATOM 1511 N N . GLY A 1 200 ? 26.359 12.562 11.172 1 78.62 200 GLY A N 1
ATOM 1512 C CA . GLY A 1 200 ? 26.672 11.82 12.391 1 78.62 200 GLY A CA 1
ATOM 1513 C C . GLY A 1 200 ? 27.281 12.688 13.477 1 78.62 200 GLY A C 1
ATOM 1514 O O . GLY A 1 200 ? 27.297 13.914 13.359 1 78.62 200 GLY A O 1
ATOM 1515 N N . PRO A 1 201 ? 27.609 11.938 14.547 1 77.12 201 PRO A N 1
ATOM 1516 C CA . PRO A 1 201 ? 28.188 12.664 15.672 1 77.12 201 PRO A CA 1
ATOM 1517 C C . PRO A 1 201 ? 29.453 13.438 15.281 1 77.12 201 PRO A C 1
ATOM 1519 O O . PRO A 1 201 ? 29.75 14.477 15.883 1 77.12 201 PRO A O 1
ATOM 1522 N N . THR A 1 202 ? 30.203 12.906 14.367 1 76.88 202 THR A N 1
ATOM 1523 C CA . THR A 1 202 ? 31.453 13.531 13.984 1 76.88 202 THR A CA 1
ATOM 1524 C C . THR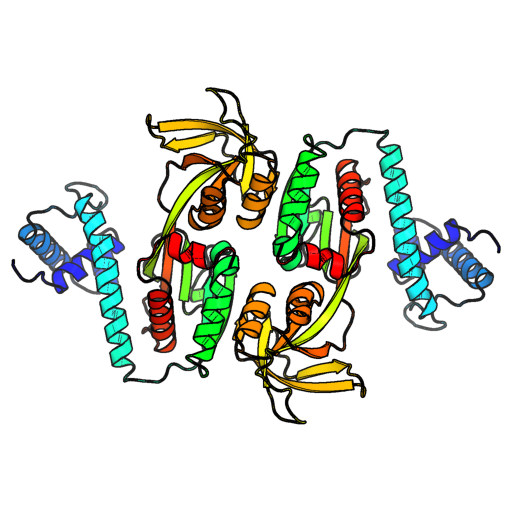 A 1 202 ? 31.25 14.492 12.82 1 76.88 202 THR A C 1
ATOM 1526 O O . THR A 1 202 ? 32.219 15.039 12.273 1 76.88 202 THR A O 1
ATOM 1529 N N . GLY A 1 203 ? 30.078 14.711 12.391 1 82.88 203 GLY A N 1
ATOM 1530 C CA . GLY A 1 203 ? 29.781 15.641 11.312 1 82.88 203 GLY A CA 1
ATOM 1531 C C . GLY A 1 203 ? 29.188 14.961 10.094 1 82.88 203 GLY A C 1
ATOM 1532 O O . GLY A 1 203 ? 28.594 13.883 10.203 1 82.88 203 GLY A O 1
ATOM 1533 N N . ARG A 1 204 ? 29.359 15.656 8.914 1 88.88 204 ARG A N 1
ATOM 1534 C CA . ARG A 1 204 ? 28.797 15.164 7.66 1 88.88 204 ARG A CA 1
ATOM 1535 C C . ARG A 1 204 ? 29.688 14.086 7.051 1 88.88 204 ARG A C 1
ATOM 1537 O O . ARG A 1 204 ? 30.922 14.195 7.094 1 88.88 204 ARG A O 1
ATOM 1544 N N . SER A 1 205 ? 29.078 13.031 6.605 1 88.44 205 SER A N 1
ATOM 1545 C CA . SER A 1 205 ? 29.797 11.977 5.902 1 88.44 205 SER A CA 1
ATOM 1546 C C . SER A 1 205 ? 28.953 11.406 4.762 1 88.44 205 SER A C 1
ATOM 1548 O O . SER A 1 205 ? 27.766 11.688 4.66 1 88.44 205 SER A O 1
ATOM 1550 N N . ARG A 1 206 ? 29.766 10.727 3.953 1 91.44 206 ARG A N 1
ATOM 1551 C CA . ARG A 1 206 ? 29.109 10.125 2.797 1 91.44 206 ARG A CA 1
ATOM 1552 C C . ARG A 1 206 ? 29.266 8.609 2.811 1 91.44 206 ARG A C 1
ATOM 1554 O O . ARG A 1 206 ? 30.344 8.086 3.07 1 91.44 206 ARG A O 1
ATOM 1561 N N . ILE A 1 207 ? 28.125 7.93 2.611 1 91.81 207 ILE A N 1
ATOM 1562 C CA . ILE A 1 207 ? 28.141 6.473 2.52 1 91.81 207 ILE A CA 1
ATOM 1563 C C . ILE A 1 207 ? 27.906 6.043 1.072 1 91.81 207 ILE A C 1
ATOM 1565 O O . ILE A 1 207 ? 26.812 6.258 0.525 1 91.81 207 ILE A O 1
ATOM 1569 N N . ALA A 1 208 ? 28.891 5.484 0.464 1 93.19 208 ALA A N 1
ATOM 1570 C CA . ALA A 1 208 ? 28.719 4.93 -0.875 1 93.19 208 ALA A CA 1
ATOM 1571 C C . ALA A 1 208 ? 27.812 3.701 -0.842 1 93.19 208 ALA A C 1
ATOM 1573 O O . ALA A 1 208 ? 27.953 2.836 0.022 1 93.19 208 ALA A O 1
ATOM 1574 N N . ILE A 1 209 ? 26.844 3.715 -1.823 1 93.69 209 ILE A N 1
ATOM 1575 C CA . ILE A 1 209 ? 25.906 2.594 -1.798 1 93.69 209 ILE A CA 1
ATOM 1576 C C . ILE A 1 209 ? 25.844 1.944 -3.178 1 93.69 209 ILE A C 1
ATOM 1578 O O . ILE A 1 209 ? 26.141 2.586 -4.188 1 93.69 209 ILE A O 1
ATOM 1582 N N . GLU A 1 210 ? 25.547 0.691 -3.193 1 92.38 210 GLU A N 1
ATOM 1583 C CA . GLU A 1 210 ? 25.203 -0.09 -4.379 1 92.38 210 GLU A CA 1
ATOM 1584 C C . GLU A 1 210 ? 23.797 -0.687 -4.254 1 92.38 210 GLU A C 1
ATOM 1586 O O . GLU A 1 210 ? 23.594 -1.635 -3.496 1 92.38 210 GLU A O 1
ATOM 1591 N N . PRO A 1 211 ? 22.859 -0.126 -4.969 1 93.88 211 PRO A N 1
ATOM 1592 C CA . PRO A 1 211 ? 21.516 -0.703 -4.891 1 93.88 211 PRO A CA 1
ATOM 1593 C C . PRO A 1 211 ? 21.469 -2.152 -5.371 1 93.88 211 PRO A C 1
ATOM 1595 O O . PRO A 1 211 ? 21.828 -2.439 -6.516 1 93.88 211 PRO A O 1
ATOM 1598 N N . VAL A 1 212 ? 21.016 -3.061 -4.5 1 94 212 VAL A N 1
ATOM 1599 C CA . VAL A 1 212 ? 20.969 -4.48 -4.836 1 94 212 VAL A CA 1
ATOM 1600 C C . VAL A 1 212 ? 19.531 -4.957 -4.895 1 94 212 VAL A C 1
ATOM 1602 O O . VAL A 1 212 ? 19.25 -6.051 -5.395 1 94 212 VAL A O 1
ATOM 1605 N N . LEU A 1 213 ? 18.641 -4.18 -4.359 1 96.38 213 LEU A N 1
ATOM 1606 C CA . LEU A 1 213 ? 17.219 -4.477 -4.328 1 96.38 213 LEU A CA 1
ATOM 1607 C C . LEU A 1 213 ? 16.391 -3.191 -4.387 1 96.38 213 LEU A C 1
ATOM 1609 O O . LEU A 1 213 ? 16.656 -2.25 -3.633 1 96.38 213 LEU A O 1
ATOM 1613 N N . ARG A 1 214 ? 15.469 -3.145 -5.355 1 96.19 214 ARG A N 1
ATOM 1614 C CA . ARG A 1 214 ? 14.57 -2.002 -5.52 1 96.19 214 ARG A CA 1
ATOM 1615 C C . ARG A 1 214 ? 13.125 -2.398 -5.27 1 96.19 214 ARG A C 1
ATOM 1617 O O . ARG A 1 214 ? 12.602 -3.311 -5.914 1 96.19 214 ARG A O 1
ATOM 1624 N N . LEU A 1 215 ? 12.492 -1.729 -4.301 1 96.06 215 LEU A N 1
ATOM 1625 C CA . LEU A 1 215 ? 11.141 -2.066 -3.877 1 96.06 215 LEU A CA 1
ATOM 1626 C C . LEU A 1 215 ? 10.227 -0.846 -3.951 1 96.06 215 LEU A C 1
ATOM 1628 O O . LEU A 1 215 ? 10.688 0.289 -3.807 1 96.06 215 LEU A O 1
ATOM 1632 N N . SER A 1 216 ? 8.922 -1.035 -4.043 1 92.56 216 SER A N 1
ATOM 1633 C CA . SER A 1 216 ? 8.016 0.061 -4.355 1 92.56 216 SER A CA 1
ATOM 1634 C C . SER A 1 216 ? 7.434 0.673 -3.086 1 92.56 216 SER A C 1
ATOM 1636 O O . SER A 1 216 ? 6.766 1.707 -3.139 1 92.56 216 SER A O 1
ATOM 1638 N N . SER A 1 217 ? 7.672 0.042 -1.962 1 93.12 217 SER A N 1
ATOM 1639 C CA . SER A 1 217 ? 7.113 0.582 -0.726 1 93.12 217 SER A CA 1
ATOM 1640 C C . SER A 1 217 ? 8.156 0.609 0.386 1 93.12 217 SER A C 1
ATOM 1642 O O . SER A 1 217 ? 9.008 -0.278 0.466 1 93.12 217 SER A O 1
ATOM 1644 N N . LEU A 1 218 ? 8.008 1.602 1.294 1 95.19 218 LEU A N 1
ATOM 1645 C CA . LEU A 1 218 ? 8.953 1.745 2.4 1 95.19 218 LEU A CA 1
ATOM 1646 C C . LEU A 1 218 ? 8.828 0.58 3.375 1 95.19 218 LEU A C 1
ATOM 1648 O O . LEU A 1 218 ? 9.82 0.162 3.98 1 95.19 218 LEU A O 1
ATOM 1652 N N . ILE A 1 219 ? 7.691 0.046 3.428 1 94.19 219 ILE A N 1
ATOM 1653 C CA . ILE A 1 219 ? 7.496 -1.104 4.305 1 94.19 219 ILE A CA 1
ATOM 1654 C C . ILE A 1 219 ? 8.281 -2.301 3.77 1 94.19 219 ILE A C 1
ATOM 1656 O O . ILE A 1 219 ? 8.922 -3.021 4.535 1 94.19 219 ILE A O 1
ATOM 1660 N N . MET A 1 220 ? 8.234 -2.531 2.482 1 95.69 220 MET A N 1
ATOM 1661 C CA . MET A 1 220 ? 9.023 -3.605 1.88 1 95.69 220 MET A CA 1
ATOM 1662 C C . MET A 1 220 ? 10.516 -3.359 2.068 1 95.69 220 MET A C 1
ATOM 1664 O O . MET A 1 220 ? 11.273 -4.293 2.332 1 95.69 220 MET A O 1
ATOM 1668 N N . VAL A 1 221 ? 10.875 -2.131 1.915 1 97 221 VAL A N 1
ATOM 1669 C CA . VAL A 1 221 ? 12.273 -1.783 2.115 1 97 221 VAL A CA 1
ATOM 1670 C C . VAL A 1 221 ? 12.695 -2.135 3.539 1 97 221 VAL A C 1
ATOM 1672 O O . VAL A 1 221 ? 13.742 -2.76 3.748 1 97 221 VAL A O 1
ATOM 1675 N N . ARG A 1 222 ? 11.906 -1.735 4.5 1 97.25 222 ARG A N 1
ATOM 1676 C CA . ARG A 1 222 ? 12.219 -2.053 5.891 1 97.25 222 ARG A CA 1
ATOM 1677 C C . ARG A 1 222 ? 12.383 -3.555 6.082 1 97.25 222 ARG A C 1
ATOM 1679 O O . ARG A 1 222 ? 13.344 -4 6.719 1 97.25 222 ARG A O 1
ATOM 1686 N N . ASP A 1 223 ? 11.5 -4.355 5.531 1 95.44 223 ASP A N 1
ATOM 1687 C CA . ASP A 1 223 ? 11.57 -5.809 5.668 1 95.44 223 ASP A CA 1
ATOM 1688 C C . ASP A 1 223 ? 12.891 -6.348 5.117 1 95.44 223 ASP A C 1
ATOM 1690 O O . ASP A 1 223 ? 13.516 -7.211 5.734 1 95.44 223 ASP A O 1
ATOM 1694 N N . ALA A 1 224 ? 13.203 -5.828 3.979 1 97.31 224 ALA A N 1
ATOM 1695 C CA . ALA A 1 224 ? 14.43 -6.289 3.33 1 97.31 224 ALA A CA 1
ATOM 1696 C C . ALA A 1 224 ? 15.664 -5.895 4.141 1 97.31 224 ALA A C 1
ATOM 1698 O O . ALA A 1 224 ? 16.609 -6.676 4.262 1 97.31 224 ALA A O 1
ATOM 1699 N N . VAL A 1 225 ? 15.648 -4.684 4.703 1 97.94 225 VAL A N 1
ATOM 1700 C CA . VAL A 1 225 ? 16.75 -4.211 5.527 1 97.94 225 VAL A CA 1
ATOM 1701 C C . VAL A 1 225 ? 16.859 -5.059 6.793 1 97.94 225 VAL A C 1
ATOM 1703 O O . VAL A 1 225 ? 17.953 -5.469 7.184 1 97.94 225 VAL A O 1
ATOM 1706 N N . ARG A 1 226 ? 15.75 -5.379 7.406 1 96.62 226 ARG A N 1
ATOM 1707 C CA . ARG A 1 226 ? 15.695 -6.234 8.586 1 96.62 226 ARG A CA 1
ATOM 1708 C C . ARG A 1 226 ? 16.312 -7.602 8.297 1 96.62 226 ARG A C 1
ATOM 1710 O O . ARG A 1 226 ? 17 -8.172 9.156 1 96.62 226 ARG A O 1
ATOM 1717 N N . ALA A 1 227 ? 16.078 -8.047 7.094 1 96.25 227 ALA A N 1
ATOM 1718 C CA . ALA A 1 227 ? 16.531 -9.375 6.707 1 96.25 227 ALA A CA 1
ATOM 1719 C C . ALA A 1 227 ? 18.031 -9.383 6.418 1 96.25 227 ALA A C 1
ATOM 1721 O O . ALA A 1 227 ? 18.625 -10.445 6.23 1 96.25 227 ALA A O 1
ATOM 1722 N N . GLY A 1 228 ? 18.562 -8.188 6.293 1 96.94 228 GLY A N 1
ATOM 1723 C CA . GLY A 1 228 ? 20.016 -8.094 6.137 1 96.94 228 GLY A CA 1
ATOM 1724 C C . GLY A 1 228 ? 20.453 -7.973 4.691 1 96.94 228 GLY A C 1
ATOM 1725 O O . GLY A 1 228 ? 21.625 -8.203 4.371 1 96.94 228 GLY A O 1
ATOM 1726 N N . VAL A 1 229 ? 19.562 -7.605 3.816 1 97.12 229 VAL A N 1
ATOM 1727 C CA . VAL A 1 229 ? 19.891 -7.504 2.396 1 97.12 229 VAL A CA 1
ATOM 1728 C C . VAL A 1 229 ? 20.859 -6.348 2.168 1 97.12 229 VAL A C 1
ATOM 1730 O O . VAL A 1 229 ? 21.734 -6.422 1.293 1 97.12 229 VAL A O 1
ATOM 1733 N N . GLY A 1 230 ? 20.688 -5.309 2.857 1 97.38 230 GLY A N 1
ATOM 1734 C CA . GLY A 1 230 ? 21.469 -4.086 2.752 1 97.38 230 GLY A CA 1
ATOM 1735 C C . GLY A 1 230 ? 20.984 -2.988 3.682 1 97.38 230 GLY A C 1
ATOM 1736 O O . GLY A 1 230 ? 20.062 -3.201 4.48 1 97.38 230 GLY A O 1
ATOM 1737 N N . ALA A 1 231 ? 21.672 -1.863 3.561 1 97.25 231 ALA A N 1
ATOM 1738 C CA . ALA A 1 231 ? 21.25 -0.684 4.309 1 97.25 231 ALA A CA 1
ATOM 1739 C C . ALA A 1 231 ? 20.062 -0.001 3.629 1 97.25 231 ALA A C 1
ATOM 1741 O O . ALA A 1 231 ? 19.781 -0.258 2.455 1 97.25 231 ALA A O 1
ATOM 1742 N N . GLY A 1 232 ? 19.344 0.765 4.406 1 97.31 232 GLY A N 1
ATOM 1743 C CA . GLY A 1 232 ? 18.219 1.507 3.855 1 97.31 232 GLY A CA 1
ATOM 1744 C C . GLY A 1 232 ? 18.047 2.883 4.473 1 97.31 232 GLY A C 1
ATOM 1745 O O . GLY A 1 232 ? 18.547 3.135 5.578 1 97.31 232 GLY A O 1
ATOM 1746 N N . ARG A 1 233 ? 17.5 3.809 3.723 1 96.38 233 ARG A N 1
ATOM 1747 C CA . ARG A 1 233 ? 17.062 5.113 4.203 1 96.38 233 ARG A CA 1
ATOM 1748 C C . ARG A 1 233 ? 15.562 5.121 4.477 1 96.38 233 ARG A C 1
ATOM 1750 O O . ARG A 1 233 ? 14.758 5.02 3.549 1 96.38 233 ARG A O 1
ATOM 1757 N N . LEU A 1 234 ? 15.242 5.184 5.738 1 97.56 234 LEU A N 1
ATOM 1758 C CA . LEU A 1 234 ? 13.852 4.984 6.152 1 97.56 234 LEU A CA 1
ATOM 1759 C C . LEU A 1 234 ? 13.438 6.039 7.172 1 97.56 234 LEU A C 1
ATOM 1761 O O . LEU A 1 234 ? 14.266 6.527 7.945 1 97.56 234 LEU A O 1
ATOM 1765 N N . PRO A 1 235 ? 12.109 6.418 7.156 1 97.75 235 PRO A N 1
ATOM 1766 C CA . PRO A 1 235 ? 11.633 7.328 8.203 1 97.75 235 PRO A CA 1
ATOM 1767 C C . PRO A 1 235 ? 11.805 6.754 9.609 1 97.75 235 PRO A C 1
ATOM 1769 O O . PRO A 1 235 ? 11.602 5.555 9.82 1 97.75 235 PRO A O 1
ATOM 1772 N N . VAL A 1 236 ? 12.094 7.637 10.539 1 97.44 236 VAL A N 1
ATOM 1773 C CA . VAL A 1 236 ? 12.242 7.238 11.938 1 97.44 236 VAL A CA 1
ATOM 1774 C C . VAL A 1 236 ? 10.945 6.59 12.422 1 97.44 236 VAL A C 1
ATOM 1776 O O . VAL A 1 236 ? 10.984 5.59 13.148 1 97.44 236 VAL A O 1
ATOM 1779 N N . SER A 1 237 ? 9.836 7.098 12.039 1 97.44 237 SER A N 1
ATOM 1780 C CA . SER A 1 237 ? 8.547 6.566 12.469 1 97.44 237 SER A CA 1
ATOM 1781 C C . SER A 1 237 ? 8.406 5.09 12.117 1 97.44 237 SER A C 1
ATOM 1783 O O . SER A 1 237 ? 7.816 4.316 12.867 1 97.44 237 SER A O 1
ATOM 1785 N N . LEU A 1 238 ? 8.969 4.719 11.023 1 97.31 238 LEU A N 1
ATOM 1786 C CA . LEU A 1 238 ? 8.812 3.365 10.5 1 97.31 238 LEU A CA 1
ATOM 1787 C C . LEU A 1 238 ? 9.75 2.398 11.219 1 97.31 238 LEU A C 1
ATOM 1789 O O . LEU A 1 238 ? 9.43 1.215 11.367 1 97.31 238 LEU A O 1
ATOM 1793 N N . VAL A 1 239 ? 10.906 2.869 11.766 1 97.94 239 VAL A N 1
ATOM 1794 C CA . VAL A 1 239 ? 11.914 1.909 12.211 1 97.94 239 VAL A CA 1
ATOM 1795 C C . VAL A 1 239 ? 12.234 2.143 13.688 1 97.94 239 VAL A C 1
ATOM 1797 O O . VAL A 1 239 ? 13.156 1.531 14.234 1 97.94 239 VAL A O 1
ATOM 1800 N N . SER A 1 240 ? 11.461 3 14.391 1 97.06 240 SER A N 1
ATOM 1801 C CA . SER A 1 240 ? 11.75 3.318 15.781 1 97.06 240 SER A CA 1
ATOM 1802 C C . SER A 1 240 ? 11.695 2.07 16.656 1 97.06 240 SER A C 1
ATOM 1804 O O . SER A 1 240 ? 12.539 1.884 17.531 1 97.06 240 SER A O 1
ATOM 1806 N N . HIS A 1 241 ? 10.734 1.218 16.438 1 96.44 241 HIS A N 1
ATOM 1807 C CA . HIS A 1 241 ? 10.625 -0.008 17.219 1 96.44 241 HIS A CA 1
ATOM 1808 C C . HIS A 1 241 ? 11.797 -0.945 16.938 1 96.44 241 HIS A C 1
ATOM 1810 O O . HIS A 1 241 ? 12.273 -1.627 17.844 1 96.44 241 HIS A O 1
ATOM 1816 N N . ASP A 1 242 ? 12.18 -0.983 15.719 1 96.94 242 ASP A N 1
ATOM 1817 C CA . ASP A 1 242 ? 13.336 -1.804 15.359 1 96.94 242 ASP A CA 1
ATOM 1818 C C . ASP A 1 242 ? 14.602 -1.309 16.047 1 96.94 242 ASP A C 1
ATOM 1820 O O . ASP A 1 242 ? 15.414 -2.109 16.516 1 96.94 242 ASP A O 1
ATOM 1824 N N . LEU A 1 243 ? 14.75 -0.018 16.094 1 97.19 243 LEU A N 1
ATOM 1825 C CA . LEU A 1 243 ? 15.906 0.571 16.766 1 97.19 243 LEU A CA 1
ATOM 1826 C C . LEU A 1 243 ? 15.891 0.259 18.266 1 97.19 243 LEU A C 1
ATOM 1828 O O . LEU A 1 243 ? 16.922 -0.126 18.828 1 97.19 243 LEU A O 1
ATOM 1832 N N . ALA A 1 244 ? 14.75 0.363 18.828 1 96.69 244 ALA A N 1
ATOM 1833 C CA . ALA A 1 244 ? 14.602 0.09 20.25 1 96.69 244 ALA A CA 1
ATOM 1834 C C . ALA A 1 244 ? 14.867 -1.381 20.562 1 96.69 244 ALA A C 1
ATOM 1836 O O . ALA A 1 244 ? 15.461 -1.708 21.594 1 96.69 244 ALA A O 1
ATOM 1837 N N . ALA A 1 245 ? 14.477 -2.266 19.672 1 96.44 245 ALA A N 1
ATOM 1838 C CA . ALA A 1 245 ? 14.609 -3.707 19.859 1 96.44 245 ALA A CA 1
ATOM 1839 C C . ALA A 1 245 ? 16 -4.188 19.453 1 96.44 245 ALA A C 1
ATOM 1841 O O . ALA A 1 245 ? 16.375 -5.332 19.719 1 96.44 245 ALA A O 1
ATOM 1842 N N . GLY A 1 246 ? 16.703 -3.377 18.766 1 96.69 246 GLY A N 1
ATOM 1843 C CA . GLY A 1 246 ? 18.031 -3.727 18.312 1 96.69 246 GLY A CA 1
ATOM 1844 C C . GLY A 1 246 ? 18.047 -4.57 17.062 1 96.69 246 GLY A C 1
ATOM 1845 O O . GLY A 1 246 ? 19.078 -5.125 16.688 1 96.69 246 GLY A O 1
ATOM 1846 N N . THR A 1 247 ? 16.891 -4.66 16.422 1 96.62 247 THR A N 1
ATOM 1847 C CA . THR A 1 247 ? 16.828 -5.414 15.172 1 96.62 247 THR A CA 1
ATOM 1848 C C . THR A 1 247 ? 17.391 -4.598 14.016 1 96.62 247 THR A C 1
ATOM 1850 O O . THR A 1 247 ? 17.75 -5.152 12.977 1 96.62 247 THR A O 1
ATOM 1853 N N . LEU A 1 248 ? 17.469 -3.318 14.156 1 97.94 248 LEU A N 1
ATOM 1854 C CA . LEU A 1 248 ? 18.156 -2.414 13.25 1 97.94 248 LEU A CA 1
ATOM 1855 C C . LEU A 1 248 ? 19.109 -1.494 14.016 1 97.94 248 LEU A C 1
ATOM 1857 O O . LEU A 1 248 ? 18.875 -1.208 15.195 1 97.94 248 LEU A O 1
ATOM 1861 N N . VAL A 1 249 ? 20.125 -1.07 13.352 1 97.25 249 VAL A N 1
ATOM 1862 C CA . VAL A 1 249 ? 21.109 -0.158 13.93 1 97.25 249 VAL A CA 1
ATOM 1863 C C . VAL A 1 249 ? 21.125 1.149 13.141 1 97.25 249 VAL A C 1
ATOM 1865 O O . VAL A 1 249 ? 21.031 1.142 11.914 1 97.25 249 VAL A O 1
ATOM 1868 N N . HIS A 1 250 ? 21.328 2.201 13.883 1 96.31 250 HIS A N 1
ATOM 1869 C CA . HIS A 1 250 ? 21.344 3.551 13.328 1 96.31 250 HIS A CA 1
ATOM 1870 C C . HIS A 1 250 ? 22.734 3.93 12.844 1 96.31 250 HIS A C 1
ATOM 1872 O O . HIS A 1 250 ? 23.688 3.99 13.641 1 96.31 250 HIS A O 1
ATOM 1878 N N . TRP A 1 251 ? 22.875 4.199 11.5 1 93.88 251 TRP A N 1
ATOM 1879 C CA . TRP A 1 251 ? 24.172 4.566 10.945 1 93.88 251 TRP A CA 1
ATOM 1880 C C . TRP A 1 251 ? 24.344 6.082 10.898 1 93.88 251 TRP A C 1
ATOM 1882 O O . TRP A 1 251 ? 25.453 6.586 10.797 1 93.88 251 TRP A O 1
ATOM 1892 N N . GLY A 1 252 ? 23.234 6.844 10.867 1 93.5 252 GLY A N 1
ATOM 1893 C CA . GLY A 1 252 ? 23.25 8.297 10.82 1 93.5 252 GLY A CA 1
ATOM 1894 C C . GLY A 1 252 ? 21.938 8.883 10.305 1 93.5 252 GLY A C 1
ATOM 1895 O O . GLY A 1 252 ? 21.078 8.148 9.812 1 93.5 252 GLY A O 1
ATOM 1896 N N . ASP A 1 253 ? 21.844 10.141 10.484 1 95.06 253 ASP A N 1
ATOM 1897 C CA . ASP A 1 253 ? 20.688 10.859 9.953 1 95.06 253 ASP A CA 1
ATOM 1898 C C . ASP A 1 253 ? 20.922 11.273 8.5 1 95.06 253 ASP A C 1
ATOM 1900 O O . ASP A 1 253 ? 22.016 11.719 8.148 1 95.06 253 ASP A O 1
ATOM 1904 N N . ALA A 1 254 ? 19.938 11.008 7.715 1 93.5 254 ALA A N 1
ATOM 1905 C CA . ALA A 1 254 ? 20.078 11.484 6.34 1 93.5 254 ALA A CA 1
ATOM 1906 C C . ALA A 1 254 ? 20.203 13.008 6.297 1 93.5 254 ALA A C 1
ATOM 1908 O O . ALA A 1 254 ? 19.5 13.711 7.027 1 93.5 254 ALA A O 1
ATOM 1909 N N . ASP A 1 255 ? 21.109 13.414 5.438 1 90.06 255 ASP A N 1
ATOM 1910 C CA . ASP A 1 255 ? 21.312 14.852 5.277 1 90.06 255 ASP A CA 1
ATOM 1911 C C . ASP A 1 255 ? 20.328 15.43 4.254 1 90.06 255 ASP A C 1
ATOM 1913 O O . ASP A 1 255 ? 20.594 15.375 3.049 1 90.06 255 ASP A O 1
ATOM 1917 N N . GLY A 1 256 ? 19.266 15.914 4.547 1 83.38 256 GLY A N 1
ATOM 1918 C CA . GLY A 1 256 ? 18.219 16.5 3.725 1 83.38 256 GLY A CA 1
ATOM 1919 C C . GLY A 1 256 ? 17.078 17.078 4.535 1 83.38 256 GLY A C 1
ATOM 1920 O O . GLY A 1 256 ? 17.109 17.062 5.766 1 83.38 256 GLY A O 1
ATOM 1921 N N . PRO A 1 257 ? 16.141 17.656 3.797 1 83.44 257 PRO A N 1
ATOM 1922 C CA . PRO A 1 257 ? 14.992 18.234 4.512 1 83.44 257 PRO A CA 1
ATOM 1923 C C . PRO A 1 257 ? 14.188 17.188 5.281 1 83.44 257 PRO A C 1
ATOM 1925 O O . PRO A 1 257 ? 14.102 16.031 4.859 1 83.44 257 PRO A O 1
ATOM 1928 N N . ASP A 1 258 ? 13.672 17.688 6.41 1 88.5 258 ASP A N 1
ATOM 1929 C CA . ASP A 1 258 ? 12.742 16.844 7.148 1 88.5 258 ASP A CA 1
ATOM 1930 C C . ASP A 1 258 ? 11.5 16.516 6.312 1 88.5 258 ASP A C 1
ATOM 1932 O O . ASP A 1 258 ? 11.188 17.234 5.355 1 88.5 258 ASP A O 1
ATOM 1936 N N . ILE A 1 259 ? 11.039 15.391 6.695 1 94.81 259 ILE A N 1
ATOM 1937 C CA . ILE A 1 259 ? 9.75 15.031 6.109 1 94.81 259 ILE A CA 1
ATOM 1938 C C . ILE A 1 259 ? 8.633 15.828 6.777 1 94.81 259 ILE A C 1
ATOM 1940 O O . ILE A 1 259 ? 8.523 15.836 8.008 1 94.81 259 ILE A O 1
ATOM 1944 N N . ALA A 1 260 ? 7.926 16.547 5.98 1 95.06 260 ALA A N 1
ATOM 1945 C CA . ALA A 1 260 ? 6.707 17.188 6.457 1 95.06 260 ALA A CA 1
ATOM 1946 C C . ALA A 1 260 ? 5.473 16.609 5.773 1 95.06 260 ALA A C 1
ATOM 1948 O O . ALA A 1 260 ? 5.379 16.609 4.543 1 95.06 260 ALA A O 1
ATOM 1949 N N . LEU A 1 261 ? 4.594 16.062 6.57 1 96.19 261 LEU A N 1
ATOM 1950 C CA . LEU A 1 261 ? 3.297 15.609 6.078 1 96.19 261 LEU A CA 1
ATOM 1951 C C . LEU A 1 261 ? 2.252 16.719 6.199 1 96.19 261 LEU A C 1
ATOM 1953 O O . LEU A 1 261 ? 1.942 17.156 7.305 1 96.19 261 LEU A O 1
ATOM 1957 N N . TRP A 1 262 ? 1.719 17.062 5.012 1 94.25 262 TRP A N 1
ATOM 1958 C CA . TRP A 1 262 ? 0.788 18.188 4.953 1 94.25 262 TRP A CA 1
ATOM 1959 C C . TRP A 1 262 ? -0.64 17.703 4.727 1 94.25 262 TRP A C 1
ATOM 1961 O O . TRP A 1 262 ? -0.867 16.75 3.971 1 94.25 262 TRP A O 1
ATOM 1971 N N . THR A 1 263 ? -1.583 18.359 5.41 1 95.06 263 THR A N 1
ATOM 1972 C CA . THR A 1 263 ? -2.984 18.297 5.008 1 95.06 263 THR A CA 1
ATOM 1973 C C . THR A 1 263 ? -3.357 19.531 4.18 1 95.06 263 THR A C 1
ATOM 1975 O O . THR A 1 263 ? -3.162 20.672 4.621 1 95.06 263 THR A O 1
ATOM 1978 N N . LEU A 1 264 ? -3.881 19.281 2.949 1 92.81 264 LEU A N 1
ATOM 1979 C CA . LEU A 1 264 ? -4.184 20.375 2.029 1 92.81 264 LEU A CA 1
ATOM 1980 C C . LEU A 1 264 ? -5.613 20.266 1.516 1 92.81 264 LEU A C 1
ATOM 1982 O O . LEU A 1 264 ? -6.113 19.172 1.271 1 92.81 264 LEU A O 1
ATOM 1986 N N . TYR A 1 265 ? -6.23 21.359 1.345 1 90.81 265 TYR A N 1
ATOM 1987 C CA . TYR A 1 265 ? -7.562 21.453 0.753 1 90.81 265 TYR A CA 1
ATOM 1988 C C . TYR A 1 265 ? -7.699 22.719 -0.083 1 90.81 265 TYR A C 1
ATOM 1990 O O . TYR A 1 265 ? -6.902 23.641 0.051 1 90.81 265 TYR A O 1
ATOM 1998 N N . PRO A 1 266 ? -8.602 22.719 -1.01 1 85.69 266 PRO A N 1
ATOM 1999 C CA . PRO A 1 266 ? -8.734 23.875 -1.911 1 85.69 266 PRO A CA 1
ATOM 2000 C C . PRO A 1 266 ? -9.055 25.172 -1.173 1 85.69 266 PRO A C 1
ATOM 2002 O O . PRO A 1 266 ? -9.906 25.188 -0.28 1 85.69 266 PRO A O 1
ATOM 2005 N N . SER A 1 267 ? -8.398 26.25 -1.588 1 75.81 267 SER A N 1
ATOM 2006 C CA . SER A 1 267 ? -8.516 27.562 -0.952 1 75.81 267 SER A CA 1
ATOM 2007 C C . SER A 1 267 ? -9.859 28.203 -1.254 1 75.81 267 SER A C 1
ATOM 2009 O O . SER A 1 267 ? -10.422 28.922 -0.411 1 75.81 267 SER A O 1
ATOM 2011 N N . ARG A 1 268 ? -10.273 27.984 -2.4 1 64.69 268 ARG A N 1
ATOM 2012 C CA . ARG A 1 268 ? -11.445 28.719 -2.869 1 64.69 268 ARG A CA 1
ATOM 2013 C C . ARG A 1 268 ? -12.727 28.141 -2.271 1 64.69 268 ARG A C 1
ATOM 2015 O O . ARG A 1 268 ? -13.797 28.75 -2.377 1 64.69 268 ARG A O 1
ATOM 2022 N N . ARG A 1 269 ? -12.578 27.062 -1.68 1 61.03 269 ARG A N 1
ATOM 2023 C CA . ARG A 1 269 ? -13.773 26.438 -1.123 1 61.03 269 ARG A CA 1
ATOM 2024 C C . ARG A 1 269 ? -13.883 26.703 0.375 1 61.03 269 ARG A C 1
ATOM 2026 O O . ARG A 1 269 ? -12.867 26.766 1.076 1 61.03 269 ARG A O 1
ATOM 2033 N N . LEU A 1 270 ? -15.117 27.203 0.692 1 61.91 270 LEU A N 1
ATOM 2034 C CA . LEU A 1 270 ? -15.383 27.219 2.127 1 61.91 270 LEU A CA 1
ATOM 2035 C C . LEU A 1 270 ? -15.094 25.859 2.75 1 61.91 270 LEU A C 1
ATOM 2037 O O . LEU A 1 270 ? -15.414 24.828 2.16 1 61.91 270 LEU A O 1
ATOM 2041 N N . LEU A 1 271 ? -14.344 25.984 3.795 1 79.44 271 LEU A N 1
ATOM 2042 C CA . LEU A 1 271 ? -14.055 24.75 4.523 1 79.44 271 LEU A CA 1
ATOM 2043 C C . LEU A 1 271 ? -15.336 24.109 5.039 1 79.44 271 LEU A C 1
ATOM 2045 O O . LEU A 1 271 ? -16.031 24.688 5.891 1 79.44 271 LEU A O 1
ATOM 2049 N N . SER A 1 272 ? -15.703 22.984 4.5 1 81.38 272 SER A N 1
ATOM 2050 C CA . SER A 1 272 ? -16.922 22.312 4.922 1 81.38 272 SER A CA 1
ATOM 2051 C C . SER A 1 272 ? -16.781 21.719 6.324 1 81.38 272 SER A C 1
ATOM 2053 O O . SER A 1 272 ? -15.656 21.547 6.812 1 81.38 272 SER A O 1
ATOM 2055 N N . ALA A 1 273 ? -17.906 21.5 6.953 1 84.25 273 ALA A N 1
ATOM 2056 C CA . ALA A 1 273 ? -17.938 20.953 8.305 1 84.25 273 ALA A CA 1
ATOM 2057 C C . ALA A 1 273 ? -17.25 19.578 8.344 1 84.25 273 ALA A C 1
ATOM 2059 O O . ALA A 1 273 ? -16.594 19.25 9.328 1 84.25 273 ALA A O 1
ATOM 2060 N N . ARG A 1 274 ? -17.438 18.797 7.297 1 90.38 274 ARG A N 1
ATOM 2061 C CA . ARG A 1 274 ? -16.859 17.453 7.277 1 90.38 274 ARG A CA 1
ATOM 2062 C C . ARG A 1 274 ? -15.352 17.5 7.148 1 90.38 274 ARG A C 1
ATOM 2064 O O . ARG A 1 274 ? -14.641 16.703 7.766 1 90.38 274 ARG A O 1
ATOM 2071 N N . VAL A 1 275 ? -14.852 18.469 6.379 1 91.88 275 VAL A N 1
ATOM 2072 C CA . VAL A 1 275 ? -13.406 18.625 6.246 1 91.88 275 VAL A CA 1
ATOM 2073 C C . VAL A 1 275 ? -12.82 19.109 7.57 1 91.88 275 VAL A C 1
ATOM 2075 O O . VAL A 1 275 ? -11.805 18.594 8.039 1 91.88 275 VAL A O 1
ATOM 2078 N N . SER A 1 276 ? -13.461 20.078 8.164 1 88.12 276 SER A N 1
ATOM 2079 C CA . SER A 1 276 ? -13.008 20.609 9.445 1 88.12 276 SER A CA 1
ATOM 2080 C C . SER A 1 276 ? -13 19.516 10.516 1 88.12 276 SER A C 1
ATOM 2082 O O . SER A 1 276 ? -12.047 19.422 11.297 1 88.12 276 SER A O 1
ATOM 2084 N N . ALA A 1 277 ? -14.062 18.719 10.516 1 91.38 277 ALA A N 1
ATOM 2085 C CA . ALA A 1 277 ? -14.156 17.625 11.492 1 91.38 277 ALA A CA 1
ATOM 2086 C C . ALA A 1 277 ? -13.016 16.641 11.312 1 91.38 277 ALA A C 1
ATOM 2088 O O . ALA A 1 277 ? -12.438 16.156 12.297 1 91.38 277 ALA A O 1
ATOM 2089 N N . PHE A 1 278 ? -12.688 16.344 10.125 1 95.75 278 PHE A N 1
ATOM 2090 C CA . PHE A 1 278 ? -11.617 15.391 9.875 1 95.75 278 PHE A CA 1
ATOM 2091 C C . PHE A 1 278 ? -10.266 15.977 10.273 1 95.75 278 PHE A C 1
ATOM 2093 O O . PHE A 1 278 ? -9.422 15.273 10.844 1 95.75 278 PHE A O 1
ATOM 2100 N N . LEU A 1 279 ? -10.062 17.25 9.945 1 93.56 279 LEU A N 1
ATOM 2101 C CA . LEU A 1 279 ? -8.828 17.922 10.344 1 93.56 279 LEU A CA 1
ATOM 2102 C C . LEU A 1 279 ? -8.672 17.906 11.859 1 93.56 279 LEU A C 1
ATOM 2104 O O . LEU A 1 279 ? -7.574 17.656 12.375 1 93.56 279 LEU A O 1
ATOM 2108 N N . ASP A 1 280 ? -9.734 18.172 12.547 1 90.81 280 ASP A N 1
ATOM 2109 C CA . ASP A 1 280 ? -9.711 18.141 14 1 90.81 280 ASP A CA 1
ATOM 2110 C C . ASP A 1 280 ? -9.406 16.734 14.516 1 90.81 280 ASP A C 1
ATOM 2112 O O . ASP A 1 280 ? -8.641 16.562 15.469 1 90.81 280 ASP A O 1
ATOM 2116 N N . TYR A 1 281 ? -9.945 15.742 13.883 1 95.94 281 TYR A N 1
ATOM 2117 C CA . TYR A 1 281 ? -9.711 14.359 14.258 1 95.94 281 TYR A CA 1
ATOM 2118 C C . TYR A 1 281 ? -8.242 13.984 14.102 1 95.94 281 TYR A C 1
ATOM 2120 O O . TYR A 1 281 ? -7.664 13.328 14.969 1 95.94 281 TYR A O 1
ATOM 2128 N N . LEU A 1 282 ? -7.645 14.43 13.008 1 97.31 282 LEU A N 1
ATOM 2129 C CA . LEU A 1 282 ? -6.227 14.18 12.766 1 97.31 282 LEU A CA 1
ATOM 2130 C C . LEU A 1 282 ? -5.371 14.867 13.828 1 97.31 282 LEU A C 1
ATOM 2132 O O . LEU A 1 282 ? -4.406 14.273 14.328 1 97.31 282 LEU A O 1
ATOM 2136 N N . LYS A 1 283 ? -5.762 16.062 14.125 1 93.25 283 LYS A N 1
ATOM 2137 C CA . LYS A 1 283 ? -5.012 16.812 15.125 1 93.25 283 LYS A CA 1
ATOM 2138 C C . LYS A 1 283 ? -5.059 16.109 16.484 1 93.25 283 LYS A C 1
ATOM 2140 O O . LYS A 1 283 ? -4.07 16.125 17.219 1 93.25 283 LYS A O 1
ATOM 2145 N N . GLU A 1 284 ? -6.176 15.57 16.828 1 95.56 284 GLU A N 1
ATOM 2146 C CA . GLU A 1 284 ? -6.312 14.828 18.078 1 95.56 284 GLU A CA 1
ATOM 2147 C C . GLU A 1 284 ? -5.438 13.578 18.062 1 95.56 284 GLU A C 1
ATOM 2149 O O . GLU A 1 284 ? -4.871 13.203 19.094 1 95.56 284 GLU A O 1
ATOM 2154 N N . ALA A 1 285 ? -5.316 12.945 16.953 1 96.94 285 ALA A N 1
ATOM 2155 C CA . ALA A 1 285 ? -4.531 11.727 16.812 1 96.94 285 ALA A CA 1
ATOM 2156 C C . ALA A 1 285 ? -3.035 12.031 16.844 1 96.94 285 ALA A C 1
ATOM 2158 O O . ALA A 1 285 ? -2.234 11.203 17.297 1 96.94 285 ALA A O 1
ATOM 2159 N N . PHE A 1 286 ? -2.703 13.195 16.344 1 97.5 286 PHE A N 1
ATOM 2160 C CA . PHE A 1 286 ? -1.312 13.625 16.281 1 97.5 286 PHE A CA 1
ATOM 2161 C C . PHE A 1 286 ? -1.142 14.992 16.938 1 97.5 286 PHE A C 1
ATOM 2163 O O . PHE A 1 286 ? -0.756 15.961 16.266 1 97.5 286 PHE A O 1
ATOM 2170 N N . PRO A 1 287 ? -1.238 15.047 18.203 1 95 287 PRO A N 1
ATOM 2171 C CA . PRO A 1 287 ? -1.229 16.344 18.891 1 95 287 PRO A CA 1
ATOM 2172 C C . PRO A 1 287 ? 0.128 17.031 18.812 1 95 287 PRO A C 1
ATOM 2174 O O . PRO A 1 287 ? 0.193 18.266 18.766 1 95 287 PRO A O 1
ATOM 2177 N N . MET A 1 288 ? 1.179 16.312 18.797 1 95.5 288 MET A N 1
ATOM 2178 C CA . MET A 1 288 ? 2.51 16.906 18.781 1 95.5 288 MET A CA 1
ATOM 2179 C C . MET A 1 288 ? 3.125 16.859 17.391 1 95.5 288 MET A C 1
ATOM 2181 O O . MET A 1 288 ? 4.121 17.531 17.125 1 95.5 288 MET A O 1
ATOM 2185 N N . GLY A 1 289 ? 2.516 16.062 16.547 1 96.12 289 GLY A N 1
ATOM 2186 C CA . GLY A 1 289 ? 3.014 15.938 15.188 1 96.12 289 GLY A CA 1
ATOM 2187 C C . GLY A 1 289 ? 4.406 15.344 15.109 1 96.12 289 GLY A C 1
ATOM 2188 O O . GLY A 1 289 ? 5.238 15.805 14.32 1 96.12 289 GLY A O 1
ATOM 2189 N N . THR A 1 290 ? 4.703 14.352 15.984 1 96.5 290 THR A N 1
ATOM 2190 C CA . THR A 1 290 ? 6.031 13.758 16.047 1 96.5 290 THR A CA 1
ATOM 2191 C C . THR A 1 290 ? 6.047 12.391 15.383 1 96.5 290 THR A C 1
ATOM 2193 O O . THR A 1 290 ? 5 11.758 15.227 1 96.5 290 THR A O 1
ATOM 2196 N N . PRO A 1 291 ? 7.23 11.891 15.031 1 96.06 291 PRO A N 1
ATOM 2197 C CA . PRO A 1 291 ? 7.336 10.555 14.438 1 96.06 291 PRO A CA 1
ATOM 2198 C C . PRO A 1 291 ? 6.859 9.453 15.375 1 96.06 291 PRO A C 1
ATOM 2200 O O . PRO A 1 291 ? 6.324 8.438 14.922 1 96.06 291 PRO A O 1
ATOM 2203 N N . ASP A 1 292 ? 7 9.688 16.625 1 95.81 292 ASP A N 1
ATOM 2204 C CA . ASP A 1 292 ? 6.605 8.68 17.594 1 95.81 292 ASP A CA 1
ATOM 2205 C C . ASP A 1 292 ? 5.102 8.414 17.547 1 95.81 292 ASP A C 1
ATOM 2207 O O . ASP A 1 292 ? 4.652 7.293 17.766 1 95.81 292 ASP A O 1
ATOM 2211 N N . GLU A 1 293 ? 4.398 9.43 17.328 1 96.94 293 GLU A N 1
ATOM 2212 C CA . GLU A 1 293 ? 2.949 9.281 17.25 1 96.94 293 GLU A CA 1
ATOM 2213 C C . GLU A 1 293 ? 2.545 8.43 16.047 1 96.94 293 GLU A C 1
ATOM 2215 O O . GLU A 1 293 ? 1.604 7.641 16.125 1 96.94 293 GLU A O 1
ATOM 2220 N N . LEU A 1 294 ? 3.246 8.602 14.922 1 96.44 294 LEU A N 1
ATOM 2221 C CA . LEU A 1 294 ? 2.988 7.746 13.766 1 96.44 294 LEU A CA 1
ATOM 2222 C C . LEU A 1 294 ? 3.469 6.32 14.031 1 96.44 294 LEU A C 1
ATOM 2224 O O . LEU A 1 294 ? 2.805 5.355 13.641 1 96.44 294 LEU A O 1
ATOM 2228 N N . ALA A 1 295 ? 4.594 6.184 14.742 1 96.81 295 ALA A N 1
ATOM 2229 C CA . ALA A 1 295 ? 5.152 4.879 15.078 1 96.81 295 ALA A CA 1
ATOM 2230 C C . ALA A 1 295 ? 4.168 4.055 15.906 1 96.81 295 ALA A C 1
ATOM 2232 O O . ALA A 1 295 ? 4.156 2.826 15.82 1 96.81 295 ALA A O 1
ATOM 2233 N N . ALA A 1 296 ? 3.361 4.73 16.625 1 95.56 296 ALA A N 1
ATOM 2234 C CA . ALA A 1 296 ? 2.387 4.051 17.469 1 95.56 296 ALA A CA 1
ATOM 2235 C C . ALA A 1 296 ? 1.39 3.258 16.641 1 95.56 296 ALA A C 1
ATOM 2237 O O . ALA A 1 296 ? 0.781 2.301 17.125 1 95.56 296 ALA A O 1
ATOM 2238 N N . TYR A 1 297 ? 1.255 3.635 15.367 1 94.75 297 TYR A N 1
ATOM 2239 C CA . TYR A 1 297 ? 0.353 2.924 14.469 1 94.75 297 TYR A CA 1
ATOM 2240 C C . TYR A 1 297 ? 1.066 1.761 13.789 1 94.75 297 TYR A C 1
ATOM 2242 O O . TYR A 1 297 ? 0.434 0.945 13.117 1 94.75 297 TYR A O 1
ATOM 2250 N N . ILE A 1 298 ? 2.445 1.801 13.945 1 87.94 298 ILE A N 1
ATOM 2251 C CA . ILE A 1 298 ? 3.26 0.804 13.258 1 87.94 298 ILE A CA 1
ATOM 2252 C C . ILE A 1 298 ? 3.594 -0.338 14.219 1 87.94 298 ILE A C 1
ATOM 2254 O O . ILE A 1 298 ? 4.199 -0.118 15.266 1 87.94 298 ILE A O 1
ATOM 2258 N N . GLY A 1 299 ? 3.248 -1.561 14.133 1 71.06 299 GLY A N 1
ATOM 2259 C CA . GLY A 1 299 ? 3.637 -2.67 14.992 1 71.06 299 GLY A CA 1
ATOM 2260 C C . GLY A 1 299 ? 2.578 -3.033 16.016 1 71.06 299 GLY A C 1
ATOM 2261 O O . GLY A 1 299 ? 2.846 -3.787 16.953 1 71.06 299 GLY A O 1
ATOM 2262 N N . ALA A 1 300 ? 1.484 -2.047 16.188 1 47.62 300 ALA A N 1
ATOM 2263 C CA . ALA A 1 300 ? 0.458 -2.414 17.156 1 47.62 300 ALA A CA 1
ATOM 2264 C C . ALA A 1 300 ? -0.425 -3.539 16.625 1 47.62 300 ALA A C 1
ATOM 2266 O O . ALA A 1 300 ? -0.621 -3.662 15.414 1 47.62 300 ALA A O 1
ATOM 2267 N N . MET B 1 1 ? -3.039 -48.562 -18.016 1 31.61 1 MET B N 1
ATOM 2268 C CA . MET B 1 1 ? -3.139 -47.125 -17.844 1 31.61 1 MET B CA 1
ATOM 2269 C C . MET B 1 1 ? -2.318 -46.375 -18.906 1 31.61 1 MET B C 1
ATOM 2271 O O . MET B 1 1 ? -1.089 -46.438 -18.906 1 31.61 1 MET B O 1
ATOM 2275 N N . GLU B 1 2 ? -2.662 -46.375 -20.141 1 41.03 2 GLU B N 1
ATOM 2276 C CA . GLU B 1 2 ? -1.963 -45.969 -21.359 1 41.03 2 GLU B CA 1
ATOM 2277 C C . GLU B 1 2 ? -1.357 -44.562 -21.219 1 41.03 2 GLU B C 1
ATOM 2279 O O . GLU B 1 2 ? -1.879 -43.75 -20.469 1 41.03 2 GLU B O 1
ATOM 2284 N N . ARG B 1 3 ? -0.124 -44.5 -21.406 1 48.19 3 ARG B N 1
ATOM 2285 C CA . ARG B 1 3 ? 0.777 -43.344 -21.359 1 48.19 3 ARG B CA 1
ATOM 2286 C C . ARG B 1 3 ? 0.129 -42.125 -21.984 1 48.19 3 ARG B C 1
ATOM 2288 O O . ARG B 1 3 ? -0.27 -42.156 -23.156 1 48.19 3 ARG B O 1
ATOM 2295 N N . MET B 1 4 ? -0.469 -41.438 -21.156 1 51.38 4 MET B N 1
ATOM 2296 C CA . MET B 1 4 ? -0.988 -40.156 -21.641 1 51.38 4 MET B CA 1
ATOM 2297 C C . MET B 1 4 ? 0.002 -39.5 -22.594 1 51.38 4 MET B C 1
ATOM 2299 O O . MET B 1 4 ? 1.188 -39.375 -22.281 1 51.38 4 MET B O 1
ATOM 2303 N N . ASP B 1 5 ? -0.383 -39.406 -23.844 1 67.25 5 ASP B N 1
ATOM 2304 C CA . ASP B 1 5 ? 0.39 -38.75 -24.891 1 67.25 5 ASP B CA 1
ATOM 2305 C C . ASP B 1 5 ? 0.591 -37.25 -24.594 1 67.25 5 ASP B C 1
ATOM 2307 O O . ASP B 1 5 ? -0.34 -36.469 -24.719 1 67.25 5 ASP B O 1
ATOM 2311 N N . LEU B 1 6 ? 1.742 -36.938 -24.031 1 71.69 6 LEU B N 1
ATOM 2312 C CA . LEU B 1 6 ? 2.09 -35.562 -23.656 1 71.69 6 LEU B CA 1
ATOM 2313 C C . LEU B 1 6 ? 1.841 -34.625 -24.828 1 71.69 6 LEU B C 1
ATOM 2315 O O . LEU B 1 6 ? 1.451 -33.469 -24.625 1 71.69 6 LEU B O 1
ATOM 2319 N N . LEU B 1 7 ? 1.998 -35.188 -25.969 1 75.88 7 LEU B N 1
ATOM 2320 C CA . LEU B 1 7 ? 1.777 -34.344 -27.141 1 75.88 7 LEU B CA 1
ATOM 2321 C C . LEU B 1 7 ? 0.294 -34.031 -27.312 1 75.88 7 LEU B C 1
ATOM 2323 O O . LEU B 1 7 ? -0.076 -32.906 -27.641 1 75.88 7 LEU B O 1
ATOM 2327 N N . ALA B 1 8 ? -0.448 -35.125 -27.094 1 81.25 8 ALA B N 1
ATOM 2328 C CA . ALA B 1 8 ? -1.891 -34.906 -27.188 1 81.25 8 ALA B CA 1
ATOM 2329 C C . ALA B 1 8 ? -2.381 -33.938 -26.125 1 81.25 8 ALA B C 1
ATOM 2331 O O . ALA B 1 8 ? -3.24 -33.094 -26.391 1 81.25 8 ALA B O 1
ATOM 2332 N N . LEU B 1 9 ? -1.796 -34.062 -24.953 1 80.81 9 LEU B N 1
ATOM 2333 C CA . LEU B 1 9 ? -2.146 -33.156 -23.859 1 80.81 9 LEU B CA 1
ATOM 2334 C C . LEU B 1 9 ? -1.748 -31.719 -24.188 1 80.81 9 LEU B C 1
ATOM 2336 O O . LEU B 1 9 ? -2.502 -30.781 -23.906 1 80.81 9 LEU B O 1
ATOM 2340 N N . ALA B 1 10 ? -0.62 -31.594 -24.703 1 80.69 10 ALA B N 1
ATOM 2341 C CA . ALA B 1 10 ? -0.15 -30.266 -25.109 1 80.69 10 ALA B CA 1
ATOM 2342 C C . ALA B 1 10 ? -1.054 -29.672 -26.188 1 80.69 10 ALA B C 1
ATOM 2344 O O . ALA B 1 10 ? -1.383 -28.484 -26.125 1 80.69 10 ALA B O 1
ATOM 2345 N N . ASP B 1 11 ? -1.454 -30.484 -27.109 1 83.25 11 ASP B N 1
ATOM 2346 C CA . ASP B 1 11 ? -2.332 -30.031 -28.188 1 83.25 11 ASP B CA 1
ATOM 2347 C C . ASP B 1 11 ? -3.707 -29.641 -27.641 1 83.25 11 ASP B C 1
ATOM 2349 O O . ASP B 1 11 ? -4.281 -28.625 -28.062 1 83.25 11 ASP B O 1
ATOM 2353 N N . PHE B 1 12 ? -4.203 -30.469 -26.734 1 87.81 12 PHE B N 1
ATOM 2354 C CA . PHE B 1 12 ? -5.457 -30.141 -26.062 1 87.81 12 PHE B CA 1
ATOM 2355 C C . PHE B 1 12 ? -5.371 -28.781 -25.406 1 87.81 12 PHE B C 1
ATOM 2357 O O . PHE B 1 12 ? -6.258 -27.938 -25.578 1 87.81 12 PHE B O 1
ATOM 2364 N N . ASN B 1 13 ? -4.305 -28.531 -24.656 1 83.25 13 ASN B N 1
ATOM 2365 C CA . ASN B 1 13 ? -4.137 -27.266 -23.938 1 83.25 13 ASN B CA 1
ATOM 2366 C C . ASN B 1 13 ? -4.031 -26.094 -24.906 1 83.25 13 ASN B C 1
ATOM 2368 O O . ASN B 1 13 ? -4.559 -25.016 -24.625 1 83.25 13 ASN B O 1
ATOM 2372 N N . LEU B 1 14 ? -3.375 -26.297 -26 1 81.12 14 LEU B N 1
ATOM 2373 C CA . LEU B 1 14 ? -3.234 -25.266 -27.016 1 81.12 14 LEU B CA 1
ATOM 2374 C C . LEU B 1 14 ? -4.598 -24.859 -27.578 1 81.12 14 LEU B C 1
ATOM 2376 O O . LEU B 1 14 ? -4.887 -23.672 -27.703 1 81.12 14 LEU B O 1
ATOM 2380 N N . VAL B 1 15 ? -5.387 -25.812 -27.859 1 86.31 15 VAL B N 1
ATOM 2381 C CA . VAL B 1 15 ? -6.711 -25.562 -28.422 1 86.31 15 VAL B CA 1
ATOM 2382 C C . VAL B 1 15 ? -7.594 -24.875 -27.391 1 86.31 15 VAL B C 1
ATOM 2384 O O . VAL B 1 15 ? -8.32 -23.938 -27.703 1 86.31 15 VAL B O 1
ATOM 2387 N N . ALA B 1 16 ? -7.52 -25.312 -26.172 1 84.88 16 ALA B N 1
ATOM 2388 C CA . ALA B 1 16 ? -8.312 -24.75 -25.078 1 84.88 16 ALA B CA 1
ATOM 2389 C C . ALA B 1 16 ? -7.941 -23.297 -24.828 1 84.88 16 ALA B C 1
ATOM 2391 O O . ALA B 1 16 ? -8.82 -22.453 -24.641 1 84.88 16 ALA B O 1
ATOM 2392 N N . ARG B 1 17 ? -6.703 -23.078 -24.875 1 80.12 17 ARG B N 1
ATOM 2393 C CA . ARG B 1 17 ? -6.188 -21.734 -24.609 1 80.12 17 ARG B CA 1
ATOM 2394 C C . ARG B 1 17 ? -6.648 -20.75 -25.672 1 80.12 17 ARG B C 1
ATOM 2396 O O . ARG B 1 17 ? -6.984 -19.594 -25.344 1 80.12 17 ARG B O 1
ATOM 2403 N N . HIS B 1 18 ? -6.66 -21.141 -26.875 1 80.12 18 HIS B N 1
ATOM 2404 C CA . HIS B 1 18 ? -6.969 -20.25 -27.984 1 80.12 18 HIS B CA 1
ATOM 2405 C C . HIS B 1 18 ? -8.453 -20.266 -28.312 1 80.12 18 HIS B C 1
ATOM 2407 O O . HIS B 1 18 ? -8.922 -19.5 -29.156 1 80.12 18 HIS B O 1
ATOM 2413 N N . GLY B 1 19 ? -9.156 -21.109 -27.625 1 81.19 19 GLY B N 1
ATOM 2414 C CA . GLY B 1 19 ? -10.602 -21.188 -27.766 1 81.19 19 GLY B CA 1
ATOM 2415 C C . GLY B 1 19 ? -11.047 -21.719 -29.109 1 81.19 19 GLY B C 1
ATOM 2416 O O . GLY B 1 19 ? -12.109 -21.328 -29.625 1 81.19 19 GLY B O 1
ATOM 2417 N N . GLY B 1 20 ? -10.141 -22.453 -29.812 1 86.5 20 GLY B N 1
ATOM 2418 C CA . GLY B 1 20 ? -10.531 -22.984 -31.109 1 86.5 20 GLY B CA 1
ATOM 2419 C C . GLY B 1 20 ? -9.398 -23.688 -31.828 1 86.5 20 GLY B C 1
ATOM 2420 O O . GLY B 1 20 ? -8.227 -23.359 -31.625 1 86.5 20 GLY B O 1
ATOM 2421 N N . PHE B 1 21 ? -9.781 -24.641 -32.688 1 89 21 PHE B N 1
ATOM 2422 C CA . PHE B 1 21 ? -8.805 -25.422 -33.406 1 89 21 PHE B CA 1
ATOM 2423 C C . PHE B 1 21 ? -8.117 -24.562 -34.469 1 89 21 PHE B C 1
ATOM 2425 O O . PHE B 1 21 ? -6.902 -24.656 -34.656 1 89 21 PHE B O 1
ATOM 2432 N N . GLY B 1 22 ? -8.938 -23.703 -35.062 1 88.56 22 GLY B N 1
ATOM 2433 C CA . GLY B 1 22 ? -8.359 -22.828 -36.094 1 88.56 22 GLY B CA 1
ATOM 2434 C C . GLY B 1 22 ? -7.383 -21.828 -35.531 1 88.56 22 GLY B C 1
ATOM 2435 O O . GLY B 1 22 ? -6.281 -21.656 -36.031 1 88.56 22 GLY B O 1
ATOM 2436 N N . ARG B 1 23 ? -7.773 -21.234 -34.5 1 86.81 23 ARG B N 1
ATOM 2437 C CA . ARG B 1 23 ? -6.934 -20.234 -33.844 1 86.81 23 ARG B CA 1
ATOM 2438 C C . ARG B 1 23 ? -5.66 -20.875 -33.312 1 86.81 23 ARG B C 1
ATOM 2440 O O . ARG B 1 23 ? -4.57 -20.312 -33.438 1 86.81 23 ARG B O 1
ATOM 2447 N N . ALA B 1 24 ? -5.867 -21.984 -32.75 1 87.5 24 ALA B N 1
ATOM 2448 C CA . ALA B 1 24 ? -4.723 -22.719 -32.219 1 87.5 24 ALA B CA 1
ATOM 2449 C C . ALA B 1 24 ? -3.758 -23.125 -33.344 1 87.5 24 ALA B C 1
ATOM 2451 O O . ALA B 1 24 ? -2.539 -23.016 -33.156 1 87.5 24 ALA B O 1
ATOM 2452 N N . ALA B 1 25 ? -4.254 -23.516 -34.406 1 88.69 25 ALA B N 1
ATOM 2453 C CA . ALA B 1 25 ? -3.441 -23.922 -35.531 1 88.69 25 ALA B CA 1
ATOM 2454 C C . ALA B 1 25 ? -2.607 -22.766 -36.062 1 88.69 25 ALA B C 1
ATOM 2456 O O . ALA B 1 25 ? -1.412 -22.906 -36.344 1 88.69 25 ALA B O 1
ATOM 2457 N N . ARG B 1 26 ? -3.172 -21.656 -36.156 1 86.75 26 ARG B N 1
ATOM 2458 C CA . ARG B 1 26 ? -2.49 -20.469 -36.625 1 86.75 26 ARG B CA 1
ATOM 2459 C C . ARG B 1 26 ? -1.396 -20.031 -35.656 1 86.75 26 ARG B C 1
ATOM 2461 O O . ARG B 1 26 ? -0.292 -19.672 -36.062 1 86.75 26 ARG B O 1
ATOM 2468 N N . ALA B 1 27 ? -1.706 -20.172 -34.438 1 78.81 27 ALA B N 1
ATOM 2469 C CA . ALA B 1 27 ? -0.78 -19.703 -33.406 1 78.81 27 ALA B CA 1
ATOM 2470 C C . ALA B 1 27 ? 0.431 -20.625 -33.312 1 78.81 27 ALA B C 1
ATOM 2472 O O . ALA B 1 27 ? 1.554 -20.172 -33.094 1 78.81 27 ALA B O 1
ATOM 2473 N N . ALA B 1 28 ? 0.193 -21.875 -33.438 1 76.56 28 ALA B N 1
ATOM 2474 C CA . ALA B 1 28 ? 1.245 -22.859 -33.219 1 76.56 28 ALA B CA 1
ATOM 2475 C C . ALA B 1 28 ? 1.92 -23.25 -34.531 1 76.56 28 ALA B C 1
ATOM 2477 O O . ALA B 1 28 ? 2.939 -23.953 -34.531 1 76.56 28 ALA B O 1
ATOM 2478 N N . GLY B 1 29 ? 1.368 -22.844 -35.625 1 82.44 29 GLY B N 1
ATOM 2479 C CA . GLY B 1 29 ? 1.898 -23.234 -36.906 1 82.44 29 GLY B CA 1
ATOM 2480 C C . GLY B 1 29 ? 1.735 -24.719 -37.188 1 82.44 29 GLY B C 1
ATOM 2481 O O . GLY B 1 29 ? 2.643 -25.344 -37.719 1 82.44 29 GLY B O 1
ATOM 2482 N N . ARG B 1 30 ? 0.727 -25.25 -36.688 1 84.69 30 ARG B N 1
ATOM 2483 C CA . ARG B 1 30 ? 0.431 -26.672 -36.875 1 84.69 30 ARG B CA 1
ATOM 2484 C C . ARG B 1 30 ? -0.896 -26.859 -37.594 1 84.69 30 ARG B C 1
ATOM 2486 O O . ARG B 1 30 ? -1.809 -26.031 -37.469 1 84.69 30 ARG B O 1
ATOM 2493 N N . PRO B 1 31 ? -0.941 -27.859 -38.438 1 89.69 31 PRO B N 1
ATOM 2494 C CA . PRO B 1 31 ? -2.199 -28.078 -39.156 1 89.69 31 PRO B CA 1
ATOM 2495 C C . PRO B 1 31 ? -3.367 -28.375 -38.219 1 89.69 31 PRO B C 1
ATOM 2497 O O . PRO B 1 31 ? -3.213 -29.125 -37.25 1 89.69 31 PRO B O 1
ATOM 2500 N N . LYS B 1 32 ? -4.434 -27.734 -38.562 1 91.81 32 LYS B N 1
ATOM 2501 C CA . LYS B 1 32 ? -5.66 -27.906 -37.781 1 91.81 32 LYS B CA 1
ATOM 2502 C C . LYS B 1 32 ? -6.055 -29.375 -37.688 1 91.81 32 LYS B C 1
ATOM 2504 O O . LYS B 1 32 ? -6.527 -29.828 -36.656 1 91.81 32 LYS B O 1
ATOM 2509 N N . ALA B 1 33 ? -5.863 -30.109 -38.75 1 91.88 33 ALA B N 1
ATOM 2510 C CA . ALA B 1 33 ? -6.23 -31.531 -38.812 1 91.88 33 ALA B CA 1
ATOM 2511 C C . ALA B 1 33 ? -5.449 -32.344 -37.781 1 91.88 33 ALA B C 1
ATOM 2513 O O . ALA B 1 33 ? -5.992 -33.25 -37.188 1 91.88 33 ALA B O 1
ATOM 2514 N N . THR B 1 34 ? -4.234 -32.031 -37.656 1 89.88 34 THR B N 1
ATOM 2515 C CA . THR B 1 34 ? -3.381 -32.719 -36.688 1 89.88 34 THR B CA 1
ATOM 2516 C C . THR B 1 34 ? -3.848 -32.438 -35.25 1 89.88 34 THR B C 1
ATOM 2518 O O . THR B 1 34 ? -3.953 -33.344 -34.438 1 89.88 34 THR B O 1
ATOM 2521 N N . LEU B 1 35 ? -4.137 -31.156 -34.969 1 90.69 35 LEU B N 1
ATOM 2522 C CA . LEU B 1 35 ? -4.629 -30.781 -33.656 1 90.69 35 LEU B CA 1
ATOM 2523 C C . LEU B 1 35 ? -5.941 -31.484 -33.312 1 90.69 35 LEU B C 1
ATOM 2525 O O . LEU B 1 35 ? -6.113 -32 -32.219 1 90.69 35 LEU B O 1
ATOM 2529 N N . SER B 1 36 ? -6.832 -31.516 -34.281 1 91.25 36 SER B N 1
ATOM 2530 C CA . SER B 1 36 ? -8.148 -32.125 -34.094 1 91.25 36 SER B CA 1
ATOM 2531 C C . SER B 1 36 ? -8.023 -33.625 -33.844 1 91.25 36 SER B C 1
ATOM 2533 O O . SER B 1 36 ? -8.68 -34.156 -32.938 1 91.25 36 SER B O 1
ATOM 2535 N N . ARG B 1 37 ? -7.211 -34.25 -34.562 1 90.44 37 ARG B N 1
ATOM 2536 C CA . ARG B 1 37 ? -7.008 -35.688 -34.406 1 90.44 37 ARG B CA 1
ATOM 2537 C C . ARG B 1 37 ? -6.445 -36.031 -33.031 1 90.44 37 ARG B C 1
ATOM 2539 O O . ARG B 1 37 ? -6.93 -36.938 -32.375 1 90.44 37 ARG B O 1
ATOM 2546 N N . ARG B 1 38 ? -5.457 -35.344 -32.656 1 88.31 38 ARG B N 1
ATOM 2547 C CA . ARG B 1 38 ? -4.789 -35.625 -31.375 1 88.31 38 ARG B CA 1
ATOM 2548 C C . ARG B 1 38 ? -5.738 -35.375 -30.203 1 88.31 38 ARG B C 1
ATOM 2550 O O . ARG B 1 38 ? -5.738 -36.125 -29.234 1 88.31 38 ARG B O 1
ATOM 2557 N N . VAL B 1 39 ? -6.5 -34.312 -30.312 1 89.94 39 VAL B N 1
ATOM 2558 C CA . VAL B 1 39 ? -7.469 -34.031 -29.25 1 89.94 39 VAL B CA 1
ATOM 2559 C C . VAL B 1 39 ? -8.523 -35.125 -29.203 1 89.94 39 VAL B C 1
ATOM 2561 O O . VAL B 1 39 ? -8.906 -35.562 -28.125 1 89.94 39 VAL B O 1
ATOM 2564 N N . ALA B 1 40 ? -8.953 -35.562 -30.359 1 89.12 40 ALA B N 1
ATOM 2565 C CA . ALA B 1 40 ? -9.922 -36.656 -30.422 1 89.12 40 ALA B CA 1
ATOM 2566 C C . ALA B 1 40 ? -9.344 -37.938 -29.828 1 89.12 40 ALA B C 1
ATOM 2568 O O . ALA B 1 40 ? -10.039 -38.656 -29.125 1 89.12 40 ALA B O 1
ATOM 2569 N N . GLU B 1 41 ? -8.109 -38.156 -30.125 1 87 41 GLU B N 1
ATOM 2570 C CA . GLU B 1 41 ? -7.422 -39.312 -29.562 1 87 41 GLU B CA 1
ATOM 2571 C C . GLU B 1 41 ? -7.332 -39.219 -28.031 1 87 41 GLU B C 1
ATOM 2573 O O . GLU B 1 41 ? -7.512 -40.219 -27.344 1 87 41 GLU B O 1
ATOM 2578 N N . LEU B 1 42 ? -7.051 -38.062 -27.562 1 87.06 42 LEU B N 1
ATOM 2579 C CA . LEU B 1 42 ? -6.984 -37.844 -26.109 1 87.06 42 LEU B CA 1
ATOM 2580 C C . LEU B 1 42 ? -8.344 -38.094 -25.469 1 87.06 42 LEU B C 1
ATOM 2582 O O . LEU B 1 42 ? -8.422 -38.781 -24.453 1 87.06 42 LEU B O 1
ATOM 2586 N N . GLU B 1 43 ? -9.367 -37.562 -26.094 1 89.62 43 GLU B N 1
ATOM 2587 C CA . GLU B 1 43 ? -10.719 -37.781 -25.578 1 89.62 43 GLU B CA 1
ATOM 2588 C C . GLU B 1 43 ? -11.078 -39.25 -25.578 1 89.62 43 GLU B C 1
ATOM 2590 O O . GLU B 1 43 ? -11.664 -39.75 -24.609 1 89.62 43 GLU B O 1
ATOM 2595 N N . ALA B 1 44 ? -10.688 -39.906 -26.562 1 85.88 44 ALA B N 1
ATOM 2596 C CA . ALA B 1 44 ? -10.953 -41.344 -26.672 1 85.88 44 ALA B CA 1
ATOM 2597 C C . ALA B 1 44 ? -10.195 -42.125 -25.609 1 85.88 44 ALA B C 1
ATOM 2599 O O . ALA B 1 44 ? -10.758 -43.031 -24.984 1 85.88 44 ALA B O 1
ATOM 2600 N N . SER B 1 45 ? -9.016 -41.781 -25.469 1 82.19 45 SER B N 1
ATOM 2601 C CA . SER B 1 45 ? -8.188 -42.5 -24.5 1 82.19 45 SER B CA 1
ATOM 2602 C C . SER B 1 45 ? -8.695 -42.281 -23.078 1 82.19 45 SER B C 1
ATOM 2604 O O . SER B 1 45 ? -8.57 -43.188 -22.234 1 82.19 45 SER B O 1
ATOM 2606 N N . LEU B 1 46 ? -9.258 -41.125 -22.844 1 80.62 46 LEU B N 1
ATOM 2607 C CA . LEU B 1 46 ? -9.75 -40.812 -21.516 1 80.62 46 LEU B CA 1
ATOM 2608 C C . LEU B 1 46 ? -11.227 -41.188 -21.375 1 80.62 46 LEU B C 1
ATOM 2610 O O . LEU B 1 46 ? -11.773 -41.156 -20.266 1 80.62 46 LEU B O 1
ATOM 2614 N N . ASP B 1 47 ? -11.766 -41.594 -22.453 1 83.62 47 ASP B N 1
ATOM 2615 C CA . ASP B 1 47 ? -13.203 -41.875 -22.516 1 83.62 47 ASP B CA 1
ATOM 2616 C C . ASP B 1 47 ? -14.008 -40.688 -21.953 1 83.62 47 ASP B C 1
ATOM 2618 O O . ASP B 1 47 ? -14.914 -40.875 -21.156 1 83.62 47 ASP B O 1
ATOM 2622 N N . LEU B 1 48 ? -13.531 -39.5 -22.203 1 85.38 48 LEU B N 1
ATOM 2623 C CA . LEU B 1 48 ? -14.164 -38.25 -21.812 1 85.38 48 LEU B CA 1
ATOM 2624 C C . LEU B 1 48 ? -14.25 -37.281 -23 1 85.38 48 LEU B C 1
ATOM 2626 O O . LEU B 1 48 ? -13.453 -37.375 -23.938 1 85.38 48 LEU B O 1
ATOM 2630 N N . ARG B 1 49 ? -15.273 -36.469 -23 1 88.88 49 ARG B N 1
ATOM 2631 C CA . ARG B 1 49 ? -15.297 -35.312 -23.875 1 88.88 49 ARG B CA 1
ATOM 2632 C C . ARG B 1 49 ? -14.711 -34.094 -23.203 1 88.88 49 ARG B C 1
ATOM 2634 O O . ARG B 1 49 ? -15.062 -33.781 -22.062 1 88.88 49 ARG B O 1
ATOM 2641 N N . LEU B 1 50 ? -13.781 -33.5 -23.922 1 90.56 50 LEU B N 1
ATOM 2642 C CA . LEU B 1 50 ? -13.117 -32.344 -23.328 1 90.56 50 LEU B CA 1
ATOM 2643 C C . LEU B 1 50 ? -13.688 -31.047 -23.891 1 90.56 50 LEU B C 1
ATOM 2645 O O . LEU B 1 50 ? -13.562 -30 -23.266 1 90.56 50 LEU B O 1
ATOM 2649 N N . PHE B 1 51 ? -14.289 -31.094 -25.062 1 91.38 51 PHE B N 1
ATOM 2650 C CA . PHE B 1 51 ? -14.969 -29.953 -25.688 1 91.38 51 PHE B CA 1
ATOM 2651 C C . PHE B 1 51 ? -16.438 -30.281 -25.953 1 91.38 51 PHE B C 1
ATOM 2653 O O . PHE B 1 51 ? -16.766 -31.406 -26.312 1 91.38 51 PHE B O 1
ATOM 2660 N N . GLU B 1 52 ? -17.25 -29.203 -25.688 1 87.94 52 GLU B N 1
ATOM 2661 C CA . GLU B 1 52 ? -18.672 -29.375 -25.953 1 87.94 52 GLU B CA 1
ATOM 2662 C C . GLU B 1 52 ? -18.922 -29.578 -27.453 1 87.94 52 GLU B C 1
ATOM 2664 O O . GLU B 1 52 ? -18.266 -28.953 -28.297 1 87.94 52 GLU B O 1
ATOM 2669 N N . ARG B 1 53 ? -19.938 -30.516 -27.75 1 75.62 53 ARG B N 1
ATOM 2670 C CA . ARG B 1 53 ? -20.297 -30.828 -29.141 1 75.62 53 ARG B CA 1
ATOM 2671 C C . ARG B 1 53 ? -21.297 -29.812 -29.688 1 75.62 53 ARG B C 1
ATOM 2673 O O . ARG B 1 53 ? -22.234 -29.406 -28.984 1 75.62 53 ARG B O 1
ATOM 2680 N N . GLY B 1 54 ? -21.062 -29.234 -30.828 1 68.81 54 GLY B N 1
ATOM 2681 C CA . GLY B 1 54 ? -22.078 -28.469 -31.547 1 68.81 54 GLY B CA 1
ATOM 2682 C C . GLY B 1 54 ? -22.062 -27 -31.219 1 68.81 54 GLY B C 1
ATOM 2683 O O . GLY B 1 54 ? -22.891 -26.234 -31.719 1 68.81 54 GLY B O 1
ATOM 2684 N N . ALA B 1 55 ? -21.297 -26.5 -30.406 1 60.81 55 ALA B N 1
ATOM 2685 C CA . ALA B 1 55 ? -21.328 -25.078 -30.047 1 60.81 55 ALA B CA 1
ATOM 2686 C C . ALA B 1 55 ? -20.656 -24.234 -31.109 1 60.81 55 ALA B C 1
ATOM 2688 O O . ALA B 1 55 ? -19.688 -24.672 -31.75 1 60.81 55 ALA B O 1
ATOM 2689 N N . ARG B 1 56 ? -21.25 -23.172 -31.422 1 63.5 56 ARG B N 1
ATOM 2690 C CA . ARG B 1 56 ? -20.719 -22.188 -32.375 1 63.5 56 ARG B CA 1
ATOM 2691 C C . ARG B 1 56 ? -19.297 -21.766 -31.953 1 63.5 56 ARG B C 1
ATOM 2693 O O . ARG B 1 56 ? -18.422 -21.609 -32.812 1 63.5 56 ARG B O 1
ATOM 2700 N N . THR B 1 57 ? -19.094 -21.734 -30.719 1 72.31 57 THR B N 1
ATOM 2701 C CA . THR B 1 57 ? -17.797 -21.453 -30.141 1 72.31 57 THR B CA 1
ATOM 2702 C C . THR B 1 57 ? -17.297 -22.625 -29.297 1 72.31 57 THR B C 1
ATOM 2704 O O . THR B 1 57 ? -18.078 -23.234 -28.562 1 72.31 57 THR B O 1
ATOM 2707 N N . LEU B 1 58 ? -16.094 -23.062 -29.562 1 80.44 58 LEU B N 1
ATOM 2708 C CA . LEU B 1 58 ? -15.539 -24.188 -28.828 1 80.44 58 LEU B CA 1
ATOM 2709 C C . LEU B 1 58 ? -15.531 -23.922 -27.328 1 80.44 58 LEU B C 1
ATOM 2711 O O . LEU B 1 58 ? -14.953 -22.938 -26.875 1 80.44 58 LEU B O 1
ATOM 2715 N N . LYS B 1 59 ? -16.312 -24.656 -26.578 1 85.5 59 LYS B N 1
ATOM 2716 C CA . LYS B 1 59 ? -16.406 -24.562 -25.125 1 85.5 59 LYS B CA 1
ATOM 2717 C C . LYS B 1 59 ? -15.906 -25.828 -24.469 1 85.5 59 LYS B C 1
ATOM 2719 O O . LYS B 1 59 ? -16.172 -26.938 -24.953 1 85.5 59 LYS B O 1
ATOM 2724 N N . LEU B 1 60 ? -15.148 -25.656 -23.469 1 87.56 60 LEU B N 1
ATOM 2725 C CA . LEU B 1 60 ? -14.68 -26.781 -22.672 1 87.56 60 LEU B CA 1
ATOM 2726 C C . LEU B 1 60 ? -15.828 -27.391 -21.875 1 87.56 60 LEU B C 1
ATOM 2728 O O . LEU B 1 60 ? -16.703 -26.672 -21.391 1 87.56 60 LEU B O 1
ATOM 2732 N N . THR B 1 61 ? -15.852 -28.734 -21.766 1 87.56 61 THR B N 1
ATOM 2733 C CA . THR B 1 61 ? -16.688 -29.406 -20.766 1 87.56 61 THR B CA 1
ATOM 2734 C C . THR B 1 61 ? -16.156 -29.172 -19.359 1 87.56 61 THR B C 1
ATOM 2736 O O . THR B 1 61 ? -15.109 -28.547 -19.188 1 87.56 61 THR B O 1
ATOM 2739 N N . GLU B 1 62 ? -16.891 -29.578 -18.359 1 82 62 GLU B N 1
ATOM 2740 C CA . GLU B 1 62 ? -16.391 -29.5 -16.984 1 82 62 GLU B CA 1
ATOM 2741 C C . GLU B 1 62 ? -15.094 -30.266 -16.828 1 82 62 GLU B C 1
ATOM 2743 O O . GLU B 1 62 ? -14.156 -29.797 -16.172 1 82 62 GLU B O 1
ATOM 2748 N N . GLU B 1 63 ? -15.117 -31.422 -17.422 1 82.25 63 GLU B N 1
ATOM 2749 C CA . GLU B 1 63 ? -13.922 -32.25 -17.406 1 82.25 63 GLU B CA 1
ATOM 2750 C C . GLU B 1 63 ? -12.773 -31.609 -18.172 1 82.25 63 GLU B C 1
ATOM 2752 O O . GLU B 1 63 ? -11.617 -31.703 -17.75 1 82.25 63 GLU B O 1
ATOM 2757 N N . GLY B 1 64 ? -13.148 -30.969 -19.281 1 84.25 64 GLY B N 1
ATOM 2758 C CA . GLY B 1 64 ? -12.148 -30.25 -20.047 1 84.25 64 GLY B CA 1
ATOM 2759 C C . GLY B 1 64 ? -11.523 -29.094 -19.281 1 84.25 64 GLY B C 1
ATOM 2760 O O . GLY B 1 64 ? -10.305 -28.906 -19.328 1 84.25 64 GLY B O 1
ATOM 2761 N N . ARG B 1 65 ? -12.312 -28.422 -18.562 1 81 65 ARG B N 1
ATOM 2762 C CA . ARG B 1 65 ? -11.836 -27.312 -17.766 1 81 65 ARG B CA 1
ATOM 2763 C C . ARG B 1 65 ? -10.906 -27.797 -16.656 1 81 65 ARG B C 1
ATOM 2765 O O . ARG B 1 65 ? -9.852 -27.203 -16.422 1 81 65 ARG B O 1
ATOM 2772 N N . ALA B 1 66 ? -11.328 -28.828 -16.031 1 77.06 66 ALA B N 1
ATOM 2773 C CA . ALA B 1 66 ? -10.516 -29.406 -14.961 1 77.06 66 ALA B CA 1
ATOM 2774 C C . ALA B 1 66 ? -9.164 -29.875 -15.492 1 77.06 66 ALA B C 1
ATOM 2776 O O . ALA B 1 66 ? -8.125 -29.609 -14.891 1 77.06 66 ALA B O 1
ATOM 2777 N N . LEU B 1 67 ? -9.234 -30.578 -16.625 1 79 67 LEU B N 1
ATOM 2778 C CA . LEU B 1 67 ? -8.008 -31.078 -17.219 1 79 67 LEU B CA 1
ATOM 2779 C C . LEU B 1 67 ? -7.109 -29.938 -17.688 1 79 67 LEU B C 1
ATOM 2781 O O . LEU B 1 67 ? -5.895 -29.969 -17.484 1 79 67 LEU B O 1
ATOM 2785 N N . PHE B 1 68 ? -7.672 -28.938 -18.25 1 80.62 68 PHE B N 1
ATOM 2786 C CA . PHE B 1 68 ? -6.934 -27.781 -18.719 1 80.62 68 PHE B CA 1
ATOM 2787 C C . PHE B 1 68 ? -6.215 -27.094 -17.578 1 80.62 68 PHE B C 1
ATOM 2789 O O . PHE B 1 68 ? -5.023 -26.781 -17.672 1 80.62 68 PHE B O 1
ATOM 2796 N N . GLU B 1 69 ? -6.867 -26.938 -16.547 1 72.19 69 GLU B N 1
ATOM 2797 C CA . GLU B 1 69 ? -6.285 -26.281 -15.391 1 72.19 69 GLU B CA 1
ATOM 2798 C C . GLU B 1 69 ? -5.121 -27.078 -14.82 1 72.19 69 GLU B C 1
ATOM 2800 O O . GLU B 1 69 ? -4.051 -26.531 -14.555 1 72.19 69 GLU B O 1
ATOM 2805 N N . ARG B 1 70 ? -5.367 -28.328 -14.68 1 68.56 70 ARG B N 1
ATOM 2806 C CA . ARG B 1 70 ? -4.363 -29.188 -14.062 1 68.56 70 ARG B CA 1
ATOM 2807 C C . ARG B 1 70 ? -3.17 -29.391 -14.984 1 68.56 70 ARG B C 1
ATOM 2809 O O . ARG B 1 70 ? -2.02 -29.312 -14.547 1 68.56 70 ARG B O 1
ATOM 2816 N N . THR B 1 71 ? -3.529 -29.656 -16.203 1 74.19 71 THR B N 1
ATOM 2817 C CA . THR B 1 71 ? -2.447 -29.984 -17.125 1 74.19 71 THR B CA 1
ATOM 2818 C C . THR B 1 71 ? -1.717 -28.719 -17.578 1 74.19 71 THR B C 1
ATOM 2820 O O . THR B 1 71 ? -0.515 -28.75 -17.844 1 74.19 71 THR B O 1
ATOM 2823 N N . GLY B 1 72 ? -2.482 -27.672 -17.656 1 71 72 GLY B N 1
ATOM 2824 C CA . GLY B 1 72 ? -1.826 -26.422 -17.953 1 71 72 GLY B CA 1
ATOM 2825 C C . GLY B 1 72 ? -0.714 -26.078 -16.969 1 71 72 GLY B C 1
ATOM 2826 O O . GLY B 1 72 ? 0.385 -25.703 -17.391 1 71 72 GLY B O 1
ATOM 2827 N N . ALA B 1 73 ? -1.01 -26.297 -15.828 1 70.31 73 ALA B N 1
ATOM 2828 C CA . ALA B 1 73 ? -0.009 -26.062 -14.789 1 70.31 73 ALA B CA 1
ATOM 2829 C C . ALA B 1 73 ? 1.178 -27 -14.945 1 70.31 73 ALA B C 1
ATOM 2831 O O . ALA B 1 73 ? 2.332 -26.594 -14.82 1 70.31 73 ALA B O 1
ATOM 2832 N N . LEU B 1 74 ? 0.839 -28.219 -15.188 1 66.44 74 LEU B N 1
ATOM 2833 C CA . LEU B 1 74 ? 1.877 -29.234 -15.328 1 66.44 74 LEU B CA 1
ATOM 2834 C C . LEU B 1 74 ? 2.758 -28.953 -16.531 1 66.44 74 LEU B C 1
ATOM 2836 O O . LEU B 1 74 ? 3.982 -29.062 -16.453 1 66.44 74 LEU B O 1
ATOM 2840 N N . LEU B 1 75 ? 2.146 -28.656 -17.656 1 67.88 75 LEU B N 1
ATOM 2841 C CA . LEU B 1 75 ? 2.906 -28.359 -18.859 1 67.88 75 LEU B CA 1
ATOM 2842 C C . LEU B 1 75 ? 3.771 -27.125 -18.672 1 67.88 75 LEU B C 1
ATOM 2844 O O . LEU B 1 75 ? 4.914 -27.078 -19.141 1 67.88 75 LEU B O 1
ATOM 2848 N N . THR B 1 76 ? 3.191 -26.203 -18.031 1 70.62 76 THR B N 1
ATOM 2849 C CA . THR B 1 76 ? 3.969 -25.016 -17.734 1 70.62 76 THR B CA 1
ATOM 2850 C C . THR B 1 76 ? 5.164 -25.359 -16.844 1 70.62 76 THR B C 1
ATOM 2852 O O . THR B 1 76 ? 6.281 -24.906 -17.094 1 70.62 76 THR B O 1
ATOM 2855 N N . GLU B 1 77 ? 4.914 -26.109 -15.906 1 68 77 GLU B N 1
ATOM 2856 C CA . GLU B 1 77 ? 5.996 -26.547 -15.023 1 68 77 GLU B CA 1
ATOM 2857 C C . GLU B 1 77 ? 7.074 -27.297 -15.797 1 68 77 GLU B C 1
ATOM 2859 O O . GLU B 1 77 ? 8.266 -27.109 -15.547 1 68 77 GLU B O 1
ATOM 2864 N N . LEU B 1 78 ? 6.648 -28.125 -16.625 1 63.94 78 LEU B N 1
ATOM 2865 C CA . LEU B 1 78 ? 7.59 -28.875 -17.469 1 63.94 78 LEU B CA 1
ATOM 2866 C C . LEU B 1 78 ? 8.422 -27.922 -18.328 1 63.94 78 LEU B C 1
ATOM 2868 O O . LEU B 1 78 ? 9.641 -28.094 -18.438 1 63.94 78 LEU B O 1
ATOM 2872 N N . ASP B 1 79 ? 7.809 -27 -18.922 1 66.44 79 ASP B N 1
ATOM 2873 C CA . ASP B 1 79 ? 8.508 -26.016 -19.734 1 66.44 79 ASP B CA 1
ATOM 2874 C C . ASP B 1 79 ? 9.5 -25.203 -18.891 1 66.44 79 ASP B C 1
ATOM 2876 O O . ASP B 1 79 ? 10.625 -24.953 -19.328 1 66.44 79 ASP B O 1
ATOM 2880 N N . GLU B 1 80 ? 9.07 -24.844 -17.766 1 68.31 80 GLU B N 1
ATOM 2881 C CA . GLU B 1 80 ? 9.945 -24.094 -16.859 1 68.31 80 GLU B CA 1
ATOM 2882 C C . GLU B 1 80 ? 11.156 -24.938 -16.453 1 68.31 80 GLU B C 1
ATOM 2884 O O . GLU B 1 80 ? 12.273 -24.422 -16.406 1 68.31 80 GLU B O 1
ATOM 2889 N N . THR B 1 81 ? 10.875 -26.172 -16.156 1 64 81 THR B N 1
ATOM 2890 C CA . THR B 1 81 ? 11.961 -27.078 -15.805 1 64 81 THR B CA 1
ATOM 2891 C C . THR B 1 81 ? 12.938 -27.25 -16.969 1 64 81 THR B C 1
ATOM 2893 O O . THR B 1 81 ? 14.156 -27.219 -16.766 1 64 81 THR B O 1
ATOM 2896 N N . ALA B 1 82 ? 12.414 -27.422 -18.109 1 60.5 82 ALA B N 1
ATOM 2897 C CA . ALA B 1 82 ? 13.25 -27.547 -19.297 1 60.5 82 ALA B CA 1
ATOM 2898 C C . ALA B 1 82 ? 14.094 -26.297 -19.516 1 60.5 82 ALA B C 1
ATOM 2900 O O . ALA B 1 82 ? 15.281 -26.391 -19.859 1 60.5 82 ALA B O 1
ATOM 2901 N N . ALA B 1 83 ? 13.523 -25.203 -19.406 1 62.72 83 ALA B N 1
ATOM 2902 C CA . ALA B 1 83 ? 14.242 -23.938 -19.562 1 62.72 83 ALA B CA 1
ATOM 2903 C C . ALA B 1 83 ? 15.359 -23.812 -18.531 1 62.72 83 ALA B C 1
ATOM 2905 O O . ALA B 1 83 ? 16.453 -23.328 -18.859 1 62.72 83 ALA B O 1
ATOM 2906 N N . ALA B 1 84 ? 15.047 -24.203 -17.344 1 63.66 84 ALA B N 1
ATOM 2907 C CA . ALA B 1 84 ? 16.047 -24.172 -16.281 1 63.66 84 ALA B CA 1
ATOM 2908 C C . ALA B 1 84 ? 17.234 -25.062 -16.625 1 63.66 84 ALA B C 1
ATOM 2910 O O . ALA B 1 84 ? 18.391 -24.688 -16.391 1 63.66 84 ALA B O 1
ATOM 2911 N N . ILE B 1 85 ? 16.891 -26.172 -17.078 1 58.88 85 ILE B N 1
ATOM 2912 C CA . ILE B 1 85 ? 17.922 -27.125 -17.469 1 58.88 85 ILE B CA 1
ATOM 2913 C C . ILE B 1 85 ? 18.75 -26.562 -18.625 1 58.88 85 ILE B C 1
ATOM 2915 O O . ILE B 1 85 ? 19.969 -26.656 -18.625 1 58.88 85 ILE B O 1
ATOM 2919 N N . ALA B 1 86 ? 18.016 -26.031 -19.547 1 58.16 86 ALA B N 1
ATOM 2920 C CA . ALA B 1 86 ? 18.672 -25.469 -20.719 1 58.16 86 ALA B CA 1
ATOM 2921 C C . ALA B 1 86 ? 19.594 -24.312 -20.328 1 58.16 86 ALA B C 1
ATOM 2923 O O . ALA B 1 86 ? 20.609 -24.062 -21 1 58.16 86 ALA B O 1
ATOM 2924 N N . SER B 1 87 ? 19.125 -23.547 -19.438 1 59.91 87 SER B N 1
ATOM 2925 C CA . SER B 1 87 ? 19.938 -22.422 -19 1 59.91 87 SER B CA 1
ATOM 2926 C C . SER B 1 87 ? 21.234 -22.906 -18.359 1 59.91 87 SER B C 1
ATOM 2928 O O . SER B 1 87 ? 22.172 -22.109 -18.156 1 59.91 87 SER B O 1
ATOM 2930 N N . GLY B 1 88 ? 21.609 -24.328 -18.5 1 53.47 88 GLY B N 1
ATOM 2931 C CA . GLY B 1 88 ? 22.891 -24.984 -18.297 1 53.47 88 GLY B CA 1
ATOM 2932 C C . GLY B 1 88 ? 23.469 -24.734 -16.922 1 53.47 88 GLY B C 1
ATOM 2933 O O . GLY B 1 88 ? 24.688 -24.641 -16.766 1 53.47 88 GLY B O 1
ATOM 2934 N N . GLY B 1 89 ? 22.594 -24.531 -15.922 1 58.81 89 GLY B N 1
ATOM 2935 C CA . GLY B 1 89 ? 23.25 -24.312 -14.648 1 58.81 89 GLY B CA 1
ATOM 2936 C C . GLY B 1 89 ? 23.703 -22.875 -14.445 1 58.81 89 GLY B C 1
ATOM 2937 O O . GLY B 1 89 ? 24.547 -22.594 -13.602 1 58.81 89 GLY B O 1
ATOM 2938 N N . GLU B 1 90 ? 23.344 -22.047 -15.469 1 67.94 90 GLU B N 1
ATOM 2939 C CA . GLU B 1 90 ? 23.766 -20.656 -15.328 1 67.94 90 GLU B CA 1
ATOM 2940 C C . GLU B 1 90 ? 23.203 -20.031 -14.062 1 67.94 90 GLU B C 1
ATOM 2942 O O . GLU B 1 90 ? 22.031 -20.25 -13.727 1 67.94 90 GLU B O 1
ATOM 2947 N N . ARG B 1 91 ? 24.172 -19.516 -13.367 1 83 91 ARG B N 1
ATOM 2948 C CA . ARG B 1 91 ? 23.812 -18.766 -12.164 1 83 91 ARG B CA 1
ATOM 2949 C C . ARG B 1 91 ? 22.906 -17.594 -12.508 1 83 91 ARG B C 1
ATOM 2951 O O . ARG B 1 91 ? 23.203 -16.812 -13.422 1 83 91 ARG B O 1
ATOM 2958 N N . PRO B 1 92 ? 21.641 -17.609 -11.938 1 90.75 92 PRO B N 1
ATOM 2959 C CA . PRO B 1 92 ? 20.75 -16.469 -12.18 1 90.75 92 PRO B CA 1
ATOM 2960 C C . PRO B 1 92 ? 21.453 -15.133 -11.984 1 90.75 92 PRO B C 1
ATOM 2962 O O . PRO B 1 92 ? 22.141 -14.93 -10.977 1 90.75 92 PRO B O 1
ATOM 2965 N N . ARG B 1 93 ? 21.375 -14.344 -12.953 1 90 93 ARG B N 1
ATOM 2966 C CA . ARG B 1 93 ? 21.984 -13.023 -12.867 1 90 93 ARG B CA 1
ATOM 2967 C C . ARG B 1 93 ? 21.234 -12.016 -13.727 1 90 93 ARG B C 1
ATOM 2969 O O . ARG B 1 93 ? 20.438 -12.391 -14.578 1 90 93 ARG B O 1
ATOM 2976 N N . GLY B 1 94 ? 21.5 -10.695 -13.43 1 91.12 94 GLY B N 1
ATOM 2977 C CA . GLY B 1 94 ? 20.906 -9.641 -14.227 1 91.12 94 GLY B CA 1
ATOM 2978 C C . GLY B 1 94 ? 19.672 -9.031 -13.578 1 91.12 94 GLY B C 1
ATOM 2979 O O . GLY B 1 94 ? 19.359 -9.328 -12.43 1 91.12 94 GLY B O 1
ATOM 2980 N N . LYS B 1 95 ? 19.047 -8.172 -14.367 1 92.56 95 LYS B N 1
ATOM 2981 C CA . LYS B 1 95 ? 17.875 -7.434 -13.867 1 92.56 95 LYS B CA 1
ATOM 2982 C C . LYS B 1 95 ? 16.609 -8.273 -13.961 1 92.56 95 LYS B C 1
ATOM 2984 O O . LYS B 1 95 ? 16.391 -8.953 -14.969 1 92.56 95 LYS B O 1
ATOM 2989 N N . LEU B 1 96 ? 15.844 -8.297 -12.938 1 94.69 96 LEU B N 1
ATOM 2990 C CA . LEU B 1 96 ? 14.547 -8.969 -12.875 1 94.69 96 LEU B CA 1
ATOM 2991 C C . LEU B 1 96 ? 13.461 -8.016 -12.398 1 94.69 96 LEU B C 1
ATOM 2993 O O . LEU B 1 96 ? 13.484 -7.566 -11.25 1 94.69 96 LEU B O 1
ATOM 2997 N N . ARG B 1 97 ? 12.523 -7.688 -13.25 1 94.56 97 ARG B N 1
ATOM 2998 C CA . ARG B 1 97 ? 11.445 -6.758 -12.938 1 94.56 97 ARG B CA 1
ATOM 2999 C C . ARG B 1 97 ? 10.125 -7.5 -12.734 1 94.56 97 ARG B C 1
ATOM 3001 O O . ARG B 1 97 ? 9.648 -8.188 -13.641 1 94.56 97 ARG B O 1
ATOM 3008 N N . ILE B 1 98 ? 9.555 -7.297 -11.531 1 95.75 98 ILE B N 1
ATOM 3009 C CA . ILE B 1 98 ? 8.336 -8.008 -11.164 1 95.75 98 ILE B CA 1
ATOM 3010 C C . ILE B 1 98 ? 7.254 -7.012 -10.75 1 95.75 98 ILE B C 1
ATOM 3012 O O . ILE B 1 98 ? 7.535 -6.051 -10.031 1 95.75 98 ILE B O 1
ATOM 3016 N N . SER B 1 99 ? 6.035 -7.219 -11.172 1 95.44 99 SER B N 1
ATOM 3017 C CA . SER B 1 99 ? 4.867 -6.477 -10.703 1 95.44 99 SER B CA 1
ATOM 3018 C C . SER B 1 99 ? 3.926 -7.375 -9.906 1 95.44 99 SER B C 1
ATOM 3020 O O . SER B 1 99 ? 3.627 -8.492 -10.32 1 95.44 99 SER B O 1
ATOM 3022 N N . ALA B 1 100 ? 3.537 -6.91 -8.758 1 95.69 100 ALA B N 1
ATOM 3023 C CA . ALA B 1 100 ? 2.684 -7.699 -7.871 1 95.69 100 ALA B CA 1
ATOM 3024 C C . ALA B 1 100 ? 1.493 -6.879 -7.383 1 95.69 100 ALA B C 1
ATOM 3026 O O . ALA B 1 100 ? 1.561 -5.648 -7.328 1 95.69 100 ALA B O 1
ATOM 3027 N N . PRO B 1 101 ? 0.379 -7.566 -7.035 1 94.75 101 PRO B N 1
ATOM 3028 C CA . PRO B 1 101 ? -0.791 -6.832 -6.547 1 94.75 101 PRO B CA 1
ATOM 3029 C C . PRO B 1 101 ? -0.59 -6.273 -5.141 1 94.75 101 PRO B C 1
ATOM 3031 O O . PRO B 1 101 ? 0.293 -6.727 -4.41 1 94.75 101 PRO B O 1
ATOM 3034 N N . LEU B 1 102 ? -1.47 -5.43 -4.758 1 92.44 102 LEU B N 1
ATOM 3035 C CA . LEU B 1 102 ? -1.309 -4.586 -3.58 1 92.44 102 LEU B CA 1
ATOM 3036 C C . LEU B 1 102 ? -1.266 -5.426 -2.309 1 92.44 102 LEU B C 1
ATOM 3038 O O . LEU B 1 102 ? -0.328 -5.312 -1.517 1 92.44 102 LEU B O 1
ATOM 3042 N N . LEU B 1 103 ? -2.258 -6.266 -2.09 1 93.69 103 LEU B N 1
ATOM 3043 C CA . LEU B 1 103 ? -2.303 -7.023 -0.842 1 93.69 103 LEU B CA 1
ATOM 3044 C C . LEU B 1 103 ? -1.069 -7.906 -0.699 1 93.69 103 LEU B C 1
ATOM 3046 O O . LEU B 1 103 ? -0.45 -7.949 0.367 1 93.69 103 LEU B O 1
ATOM 3050 N N . PHE B 1 104 ? -0.711 -8.602 -1.784 1 95.75 104 PHE B N 1
ATOM 3051 C CA . PHE B 1 104 ? 0.453 -9.477 -1.767 1 95.75 104 PHE B CA 1
ATOM 3052 C C . PHE B 1 104 ? 1.724 -8.688 -1.481 1 95.75 104 PHE B C 1
ATOM 3054 O O . PHE B 1 104 ? 2.584 -9.141 -0.722 1 95.75 104 PHE B O 1
ATOM 3061 N N . SER B 1 105 ? 1.84 -7.535 -2.039 1 94.31 105 SER B N 1
ATOM 3062 C CA . SER B 1 105 ? 2.98 -6.648 -1.838 1 94.31 105 SER B CA 1
ATOM 3063 C C . SER B 1 105 ? 3.049 -6.152 -0.397 1 94.31 105 SER B C 1
ATOM 3065 O O . SER B 1 105 ? 4.137 -6.047 0.177 1 94.31 105 SER B O 1
ATOM 3067 N N . GLN B 1 106 ? 1.907 -5.922 0.149 1 90.56 106 GLN B N 1
ATOM 3068 C CA . GLN B 1 106 ? 1.838 -5.359 1.493 1 90.56 106 GLN B CA 1
ATOM 3069 C C . GLN B 1 106 ? 2.096 -6.426 2.553 1 90.56 106 GLN B C 1
ATOM 3071 O O . GLN B 1 106 ? 2.449 -6.109 3.689 1 90.56 106 GLN B O 1
ATOM 3076 N N . THR B 1 107 ? 2.014 -7.648 2.203 1 92.94 107 THR B N 1
ATOM 3077 C CA . THR B 1 107 ? 2.051 -8.688 3.227 1 92.94 107 THR B CA 1
ATOM 3078 C C . THR B 1 107 ? 3.283 -9.57 3.059 1 92.94 107 THR B C 1
ATOM 3080 O O . THR B 1 107 ? 4.008 -9.828 4.023 1 92.94 107 THR B O 1
ATOM 3083 N N . ALA B 1 108 ? 3.57 -9.938 1.859 1 95.81 108 ALA B N 1
ATOM 3084 C CA . ALA B 1 108 ? 4.52 -11.039 1.714 1 95.81 108 ALA B CA 1
ATOM 3085 C C . ALA B 1 108 ? 5.711 -10.625 0.856 1 95.81 108 ALA B C 1
ATOM 3087 O O . ALA B 1 108 ? 6.836 -11.086 1.081 1 95.81 108 ALA B O 1
ATOM 3088 N N . MET B 1 109 ? 5.543 -9.766 -0.08 1 96.38 109 MET B N 1
ATOM 3089 C CA . MET B 1 109 ? 6.516 -9.57 -1.15 1 96.38 109 MET B CA 1
ATOM 3090 C C . MET B 1 109 ? 7.828 -9.023 -0.599 1 96.38 109 MET B C 1
ATOM 3092 O O . MET B 1 109 ? 8.898 -9.328 -1.123 1 96.38 109 MET B O 1
ATOM 3096 N N . GLY B 1 110 ? 7.734 -8.148 0.429 1 95.31 110 GLY B N 1
ATOM 3097 C CA . GLY B 1 110 ? 8.953 -7.625 1.019 1 95.31 110 GLY B CA 1
ATOM 3098 C C . GLY B 1 110 ? 9.883 -8.711 1.541 1 95.31 110 GLY B C 1
ATOM 3099 O O . GLY B 1 110 ? 11.078 -8.711 1.238 1 95.31 110 GLY B O 1
ATOM 3100 N N . LYS B 1 111 ? 9.359 -9.586 2.266 1 96.56 111 LYS B N 1
ATOM 3101 C CA . LYS B 1 111 ? 10.133 -10.688 2.842 1 96.56 111 LYS B CA 1
ATOM 3102 C C . LYS B 1 111 ? 10.609 -11.648 1.757 1 96.56 111 LYS B C 1
ATOM 3104 O O . LYS B 1 111 ? 11.742 -12.125 1.797 1 96.56 111 LYS B O 1
ATOM 3109 N N . LEU B 1 112 ? 9.742 -11.906 0.832 1 97.81 112 LEU B N 1
ATOM 3110 C CA . LEU B 1 112 ? 10.094 -12.812 -0.259 1 97.81 112 LEU B CA 1
ATOM 3111 C C . LEU B 1 112 ? 11.227 -12.227 -1.097 1 97.81 112 LEU B C 1
ATOM 3113 O O . LEU B 1 112 ? 12.195 -12.93 -1.411 1 97.81 112 LEU B O 1
ATOM 3117 N N . ALA B 1 113 ? 11.086 -10.945 -1.443 1 97.75 113 ALA B N 1
ATOM 3118 C CA . ALA B 1 113 ? 12.117 -10.266 -2.221 1 97.75 113 ALA B CA 1
ATOM 3119 C C . ALA B 1 113 ? 13.453 -10.258 -1.475 1 97.75 113 ALA B C 1
ATOM 3121 O O . ALA B 1 113 ? 14.508 -10.453 -2.078 1 97.75 113 ALA B O 1
ATOM 3122 N N . ALA B 1 114 ? 13.398 -10.055 -0.185 1 97.31 114 ALA B N 1
ATOM 3123 C CA . ALA B 1 114 ? 14.602 -10.039 0.643 1 97.31 114 ALA B CA 1
ATOM 3124 C C . ALA B 1 114 ? 15.305 -11.391 0.613 1 97.31 114 ALA B C 1
ATOM 3126 O O . ALA B 1 114 ? 16.516 -11.461 0.353 1 97.31 114 ALA B O 1
ATOM 3127 N N . GLY B 1 115 ? 14.562 -12.438 0.874 1 97.56 115 GLY B N 1
ATOM 3128 C CA . GLY B 1 115 ? 15.148 -13.766 0.855 1 97.56 115 GLY B CA 1
ATOM 3129 C C . GLY B 1 115 ? 15.742 -14.141 -0.49 1 97.56 115 GLY B C 1
ATOM 3130 O O . GLY B 1 115 ? 16.812 -14.742 -0.555 1 97.56 115 GLY B O 1
ATOM 3131 N N . PHE B 1 116 ? 15.047 -13.789 -1.541 1 98.06 116 PHE B N 1
ATOM 3132 C CA . PHE B 1 116 ? 15.539 -14.078 -2.883 1 98.06 116 PHE B CA 1
ATOM 3133 C C . PHE B 1 116 ? 16.844 -13.328 -3.158 1 98.06 116 PHE B C 1
ATOM 3135 O O . PHE B 1 116 ? 17.781 -13.891 -3.725 1 98.06 116 PHE B O 1
ATOM 3142 N N . ALA B 1 117 ? 16.844 -12.023 -2.795 1 96.88 117 ALA B N 1
ATOM 3143 C CA . ALA B 1 117 ? 18.031 -11.195 -3.012 1 96.88 117 ALA B CA 1
ATOM 3144 C C . ALA B 1 117 ? 19.25 -11.766 -2.271 1 96.88 117 ALA B C 1
ATOM 3146 O O . ALA B 1 117 ? 20.375 -11.688 -2.762 1 96.88 117 ALA B O 1
ATOM 3147 N N . LEU B 1 118 ? 19.047 -12.289 -1.11 1 96.5 118 LEU B N 1
ATOM 3148 C CA . LEU B 1 118 ? 20.125 -12.883 -0.332 1 96.5 118 LEU B CA 1
ATOM 3149 C C . LEU B 1 118 ? 20.609 -14.18 -0.971 1 96.5 118 LEU B C 1
ATOM 3151 O O . LEU B 1 118 ? 21.797 -14.453 -1.005 1 96.5 118 LEU B O 1
ATOM 3155 N N . LYS B 1 119 ? 19.656 -14.945 -1.514 1 96 119 LYS B N 1
ATOM 3156 C CA . LYS B 1 119 ? 19.969 -16.234 -2.123 1 96 119 LYS B CA 1
ATOM 3157 C C . LYS B 1 119 ? 20.641 -16.062 -3.484 1 96 119 LYS B C 1
ATOM 3159 O O . LYS B 1 119 ? 21.5 -16.844 -3.867 1 96 119 LYS B O 1
ATOM 3164 N N . TYR B 1 120 ? 20.234 -15.07 -4.215 1 95.88 120 TYR B N 1
ATOM 3165 C CA . TYR B 1 120 ? 20.766 -14.805 -5.547 1 95.88 120 TYR B CA 1
ATOM 3166 C C . TYR B 1 120 ? 21.281 -13.375 -5.652 1 95.88 120 TYR B C 1
ATOM 3168 O O . TYR B 1 120 ? 20.688 -12.539 -6.344 1 95.88 120 TYR B O 1
ATOM 3176 N N . PRO B 1 121 ? 22.484 -13.117 -5.152 1 93.56 121 PRO B N 1
ATOM 3177 C CA . PRO B 1 121 ? 22.984 -11.75 -5.023 1 93.56 121 PRO B CA 1
ATOM 3178 C C . PRO B 1 121 ? 23.328 -11.117 -6.371 1 93.56 121 PRO B C 1
ATOM 3180 O O . PRO B 1 121 ? 23.484 -9.898 -6.465 1 93.56 121 PRO B O 1
ATOM 3183 N N . GLU B 1 122 ? 23.406 -11.898 -7.41 1 93.44 122 GLU B N 1
ATOM 3184 C CA . GLU B 1 122 ? 23.766 -11.344 -8.711 1 93.44 122 GLU B CA 1
ATOM 3185 C C . GLU B 1 122 ? 22.531 -10.914 -9.492 1 93.44 122 GLU B C 1
ATOM 3187 O O . GLU B 1 122 ? 22.641 -10.352 -10.586 1 93.44 122 GLU B O 1
ATOM 3192 N N . VAL B 1 123 ? 21.375 -11.18 -8.945 1 94.56 123 VAL B N 1
ATOM 3193 C CA . VAL B 1 123 ? 20.141 -10.711 -9.539 1 94.56 123 VAL B CA 1
ATOM 3194 C C . VAL B 1 123 ? 19.766 -9.352 -8.961 1 94.56 123 VAL B C 1
ATOM 3196 O O . VAL B 1 123 ? 19.75 -9.164 -7.746 1 94.56 123 VAL B O 1
ATOM 3199 N N . ARG B 1 124 ? 19.578 -8.422 -9.797 1 92.88 124 ARG B N 1
ATOM 3200 C CA . ARG B 1 124 ? 19.062 -7.121 -9.383 1 92.88 124 ARG B CA 1
ATOM 3201 C C . ARG B 1 124 ? 17.531 -7.078 -9.5 1 92.88 124 ARG B C 1
ATOM 3203 O O . ARG B 1 124 ? 17 -6.801 -10.57 1 92.88 124 ARG B O 1
ATOM 3210 N N . LEU B 1 125 ? 16.906 -7.254 -8.391 1 95.69 125 LEU B N 1
ATOM 3211 C CA . LEU B 1 125 ? 15.461 -7.422 -8.344 1 95.69 125 LEU B CA 1
ATOM 3212 C C . LEU B 1 125 ? 14.758 -6.078 -8.172 1 95.69 125 LEU B C 1
ATOM 3214 O O . LEU B 1 125 ? 15.18 -5.258 -7.352 1 95.69 125 LEU B O 1
ATOM 3218 N N . GLU B 1 126 ? 13.789 -5.766 -8.969 1 94.5 126 GLU B N 1
ATOM 3219 C CA . GLU B 1 126 ? 12.914 -4.602 -8.883 1 94.5 126 GLU B CA 1
ATOM 3220 C C . GLU B 1 126 ? 11.445 -5.016 -8.781 1 94.5 126 GLU B C 1
ATOM 3222 O O . GLU B 1 126 ? 10.93 -5.707 -9.664 1 94.5 126 GLU B O 1
ATOM 3227 N N . ILE B 1 127 ? 10.781 -4.602 -7.719 1 95.69 127 ILE B N 1
ATOM 3228 C CA . ILE B 1 127 ? 9.383 -4.961 -7.5 1 95.69 127 ILE B CA 1
ATOM 3229 C C . ILE B 1 127 ? 8.516 -3.705 -7.539 1 95.69 127 ILE B C 1
ATOM 3231 O O . ILE B 1 127 ? 8.781 -2.738 -6.82 1 95.69 127 ILE B O 1
ATOM 3235 N N . THR B 1 128 ? 7.496 -3.715 -8.367 1 93 128 THR B N 1
ATOM 3236 C CA . THR B 1 128 ? 6.473 -2.676 -8.406 1 93 128 THR B CA 1
ATOM 3237 C C . THR B 1 128 ? 5.121 -3.232 -7.965 1 93 128 THR B C 1
ATOM 3239 O O . THR B 1 128 ? 4.891 -4.441 -8.031 1 93 128 THR B O 1
ATOM 3242 N N . THR B 1 129 ? 4.285 -2.334 -7.422 1 91.25 129 THR B N 1
ATOM 3243 C CA . THR B 1 129 ? 2.967 -2.721 -6.934 1 91.25 129 THR B CA 1
ATOM 3244 C C . THR B 1 129 ? 1.867 -2.059 -7.758 1 91.25 129 THR B C 1
ATOM 3246 O O . THR B 1 129 ? 1.778 -0.831 -7.812 1 91.25 129 THR B O 1
ATOM 3249 N N . GLU B 1 130 ? 1.006 -2.889 -8.32 1 84.38 130 GLU B N 1
ATOM 3250 C CA . GLU B 1 130 ? -0.105 -2.406 -9.133 1 84.38 130 GLU B CA 1
ATOM 3251 C C . GLU B 1 130 ? -1.243 -3.422 -9.172 1 84.38 130 GLU B C 1
ATOM 3253 O O . GLU B 1 130 ? -1.007 -4.621 -9.336 1 84.38 130 GLU B O 1
ATOM 3258 N N . ASP B 1 131 ? -2.404 -2.848 -9.039 1 79.25 131 ASP B N 1
ATOM 3259 C CA . ASP B 1 131 ? -3.559 -3.734 -9.164 1 79.25 131 ASP B CA 1
ATOM 3260 C C . ASP B 1 131 ? -4.113 -3.721 -10.586 1 79.25 131 ASP B C 1
ATOM 3262 O O . ASP B 1 131 ? -4.848 -4.629 -10.977 1 79.25 131 ASP B O 1
ATOM 3266 N N . ARG B 1 132 ? -3.695 -2.779 -11.32 1 72.06 132 ARG B N 1
ATOM 3267 C CA . ARG B 1 132 ? -4.211 -2.648 -12.68 1 72.06 132 ARG B CA 1
ATOM 3268 C C . ARG B 1 132 ? -3.629 -3.721 -13.594 1 72.06 132 ARG B C 1
ATOM 3270 O O . ARG B 1 132 ? -2.555 -4.262 -13.312 1 72.06 132 ARG B O 1
ATOM 3277 N N . THR B 1 133 ? -4.5 -3.961 -14.531 1 71.88 133 THR B N 1
ATOM 3278 C CA . THR B 1 133 ? -3.951 -4.793 -15.602 1 71.88 133 THR B CA 1
ATOM 3279 C C . THR B 1 133 ? -2.854 -4.051 -16.359 1 71.88 133 THR B C 1
ATOM 3281 O O . THR B 1 133 ? -3.014 -2.879 -16.703 1 71.88 133 THR B O 1
ATOM 3284 N N . VAL B 1 134 ? -1.729 -4.566 -16.281 1 69.19 134 VAL B N 1
ATOM 3285 C CA . VAL B 1 134 ? -0.608 -3.949 -16.984 1 69.19 134 VAL B CA 1
ATOM 3286 C C . VAL B 1 134 ? -0.273 -4.758 -18.234 1 69.19 134 VAL B C 1
ATOM 3288 O O . VAL B 1 134 ? -0.555 -5.957 -18.297 1 69.19 134 VAL B O 1
ATOM 3291 N N . ASP B 1 135 ? 0.138 -3.959 -19.141 1 74.5 135 ASP B N 1
ATOM 3292 C CA . ASP B 1 135 ? 0.738 -4.641 -20.281 1 74.5 135 ASP B CA 1
ATOM 3293 C C . ASP B 1 135 ? 2.156 -5.105 -19.969 1 74.5 135 ASP B C 1
ATOM 3295 O O . ASP B 1 135 ? 3.1 -4.312 -20 1 74.5 135 ASP B O 1
ATOM 3299 N N . ILE B 1 136 ? 2.256 -6.332 -19.75 1 76.94 136 ILE B N 1
ATOM 3300 C CA . ILE B 1 136 ? 3.508 -6.93 -19.297 1 76.94 136 ILE B CA 1
ATOM 3301 C C . ILE B 1 136 ? 4.605 -6.672 -20.328 1 76.94 136 ILE B C 1
ATOM 3303 O O . ILE B 1 136 ? 5.73 -6.324 -19.969 1 76.94 136 ILE B O 1
ATOM 3307 N N . VAL B 1 137 ? 4.258 -6.777 -21.547 1 74.38 137 VAL B N 1
ATOM 3308 C CA . VAL B 1 137 ? 5.246 -6.668 -22.625 1 74.38 137 VAL B CA 1
ATOM 3309 C C . VAL B 1 137 ? 5.625 -5.207 -22.828 1 74.38 137 VAL B C 1
ATOM 3311 O O . VAL B 1 137 ? 6.812 -4.863 -22.844 1 74.38 137 VAL B O 1
ATOM 3314 N N . GLU B 1 138 ? 4.688 -4.387 -22.812 1 72.56 138 GLU B N 1
ATOM 3315 C CA . GLU B 1 138 ? 4.926 -2.977 -23.109 1 72.56 138 GLU B CA 1
ATOM 3316 C C . GLU B 1 138 ? 5.625 -2.283 -21.938 1 72.56 138 GLU B C 1
ATOM 3318 O O . GLU B 1 138 ? 6.453 -1.394 -22.141 1 72.56 138 GLU B O 1
ATOM 3323 N N . GLU B 1 139 ? 5.367 -2.838 -20.844 1 83 139 GLU B N 1
ATOM 3324 C CA . GLU B 1 139 ? 5.914 -2.154 -19.672 1 83 139 GLU B CA 1
ATOM 3325 C C . GLU B 1 139 ? 7.227 -2.791 -19.219 1 83 139 GLU B C 1
ATOM 3327 O O . GLU B 1 139 ? 7.875 -2.301 -18.297 1 83 139 GLU B O 1
ATOM 3332 N N . GLY B 1 140 ? 7.629 -3.885 -19.891 1 85.06 140 GLY B N 1
ATOM 3333 C CA . GLY B 1 140 ? 8.961 -4.445 -19.719 1 85.06 140 GLY B CA 1
ATOM 3334 C C . GLY B 1 140 ? 9.094 -5.262 -18.438 1 85.06 140 GLY B C 1
ATOM 3335 O O . GLY B 1 140 ? 10.156 -5.266 -17.812 1 85.06 140 GLY B O 1
ATOM 3336 N N . TYR B 1 141 ? 8.047 -5.871 -17.969 1 91.44 141 TYR B N 1
ATOM 3337 C CA . TYR B 1 141 ? 8.141 -6.773 -16.828 1 91.44 141 TYR B CA 1
ATOM 3338 C C . TYR B 1 141 ? 8.578 -8.164 -17.266 1 91.44 141 TYR B C 1
ATOM 3340 O O . TYR B 1 141 ? 8.195 -8.633 -18.344 1 91.44 141 TYR B O 1
ATOM 3348 N N . ASP B 1 142 ? 9.398 -8.789 -16.422 1 92.19 142 ASP B N 1
ATOM 3349 C CA . ASP B 1 142 ? 9.805 -10.172 -16.672 1 92.19 142 ASP B CA 1
ATOM 3350 C C . ASP B 1 142 ? 8.773 -11.156 -16.141 1 92.19 142 ASP B C 1
ATOM 3352 O O . ASP B 1 142 ? 8.625 -12.258 -16.656 1 92.19 142 ASP B O 1
ATOM 3356 N N . LEU B 1 143 ? 8.148 -10.773 -15.078 1 93.81 143 LEU B N 1
ATOM 3357 C CA . LEU B 1 143 ? 7.156 -11.586 -14.383 1 93.81 143 LEU B CA 1
ATOM 3358 C C . LEU B 1 143 ? 6.109 -10.703 -13.703 1 93.81 143 LEU B C 1
ATOM 3360 O O . LEU B 1 143 ? 6.441 -9.656 -13.156 1 93.81 143 LEU B O 1
ATOM 3364 N N . VAL B 1 144 ? 4.859 -11.156 -13.781 1 94.88 144 VAL B N 1
ATOM 3365 C CA . VAL B 1 144 ? 3.818 -10.43 -13.062 1 94.88 144 VAL B CA 1
ATOM 3366 C C . VAL B 1 144 ? 3.006 -11.406 -12.211 1 94.88 144 VAL B C 1
ATOM 3368 O O . VAL B 1 144 ? 2.834 -12.57 -12.586 1 94.88 144 VAL B O 1
ATOM 3371 N N . ILE B 1 145 ? 2.627 -10.969 -11.102 1 96.19 145 ILE B N 1
ATOM 3372 C CA . ILE B 1 145 ? 1.668 -11.664 -10.242 1 96.19 145 ILE B CA 1
ATOM 3373 C C . ILE B 1 145 ? 0.323 -10.945 -10.289 1 96.19 145 ILE B C 1
ATOM 3375 O O . ILE B 1 145 ? 0.257 -9.727 -10.117 1 96.19 145 ILE B O 1
ATOM 3379 N N . ARG B 1 146 ? -0.738 -11.727 -10.586 1 95.5 146 ARG B N 1
ATOM 3380 C CA . ARG B 1 146 ? -2.045 -11.094 -10.758 1 95.5 146 ARG B CA 1
ATOM 3381 C C . ARG B 1 146 ? -3.145 -11.938 -10.117 1 95.5 146 ARG B C 1
ATOM 3383 O O . ARG B 1 146 ? -3.049 -13.164 -10.078 1 95.5 146 ARG B O 1
ATOM 3390 N N . VAL B 1 147 ? -4.121 -11.164 -9.688 1 94.31 147 VAL B N 1
ATOM 3391 C CA . VAL B 1 147 ? -5.309 -11.812 -9.125 1 94.31 147 VAL B CA 1
ATOM 3392 C C . VAL B 1 147 ? -6.348 -12.023 -10.227 1 94.31 147 VAL B C 1
ATOM 3394 O O . VAL B 1 147 ? -6.824 -11.062 -10.836 1 94.31 147 VAL B O 1
ATOM 3397 N N . ASN B 1 148 ? -6.688 -13.234 -10.445 1 92.62 148 ASN B N 1
ATOM 3398 C CA . ASN B 1 148 ? -7.738 -13.648 -11.375 1 92.62 148 ASN B CA 1
ATOM 3399 C C . ASN B 1 148 ? -7.609 -12.93 -12.711 1 92.62 148 ASN B C 1
ATOM 3401 O O . ASN B 1 148 ? -8.562 -12.312 -13.188 1 92.62 148 ASN B O 1
ATOM 3405 N N . PRO B 1 149 ? -6.484 -13.086 -13.344 1 89.56 149 PRO B N 1
ATOM 3406 C CA . PRO B 1 149 ? -6.328 -12.414 -14.633 1 89.56 149 PRO B CA 1
ATOM 3407 C C . PRO B 1 149 ? -7.207 -13.023 -15.727 1 89.56 149 PRO B C 1
ATOM 3409 O O . PRO B 1 149 ? -7.512 -14.219 -15.688 1 89.56 149 PRO B O 1
ATOM 3412 N N . ASP B 1 150 ? -7.527 -12.086 -16.672 1 86.81 150 ASP B N 1
ATOM 3413 C CA . ASP B 1 150 ? -8.148 -12.625 -17.891 1 86.81 150 ASP B CA 1
ATOM 3414 C C . ASP B 1 150 ? -7.145 -13.461 -18.688 1 86.81 150 ASP B C 1
ATOM 3416 O O . ASP B 1 150 ? -5.945 -13.172 -18.688 1 86.81 150 ASP B O 1
ATOM 3420 N N . PRO B 1 151 ? -7.711 -14.398 -19.375 1 79.69 151 PRO B N 1
ATOM 3421 C CA . PRO B 1 151 ? -6.812 -15.164 -20.234 1 79.69 151 PRO B CA 1
ATOM 3422 C C . PRO B 1 151 ? -6.133 -14.305 -21.297 1 79.69 151 PRO B C 1
ATOM 3424 O O . PRO B 1 151 ? -6.754 -13.383 -21.844 1 79.69 151 PRO B O 1
ATOM 3427 N N . ASP B 1 152 ? -4.879 -14.492 -21.422 1 81.38 152 ASP B N 1
ATOM 3428 C CA . ASP B 1 152 ? -4.074 -13.789 -22.422 1 81.38 152 ASP B CA 1
ATOM 3429 C C . ASP B 1 152 ? -3.08 -14.734 -23.094 1 81.38 152 ASP B C 1
ATOM 3431 O O . ASP B 1 152 ? -2.205 -15.297 -22.422 1 81.38 152 ASP B O 1
ATOM 3435 N N . GLU B 1 153 ? -3.162 -14.836 -24.359 1 73.56 153 GLU B N 1
ATOM 3436 C CA . GLU B 1 153 ? -2.348 -15.789 -25.109 1 73.56 153 GLU B CA 1
ATOM 3437 C C . GLU B 1 153 ? -0.876 -15.383 -25.094 1 73.56 153 GLU B C 1
ATOM 3439 O O . GLU B 1 153 ? 0.003 -16.219 -25.328 1 73.56 153 GLU B O 1
ATOM 3444 N N . SER B 1 154 ? -0.708 -14.203 -24.875 1 78.38 154 SER B N 1
ATOM 3445 C CA . SER B 1 154 ? 0.67 -13.727 -24.906 1 78.38 154 SER B CA 1
ATOM 3446 C C . SER B 1 154 ? 1.381 -13.984 -23.594 1 78.38 154 SER B C 1
ATOM 3448 O O . SER B 1 154 ? 2.59 -13.773 -23.469 1 78.38 154 SER B O 1
ATOM 3450 N N . LEU B 1 155 ? 0.602 -14.555 -22.703 1 84.69 155 LEU B N 1
ATOM 3451 C CA . LEU B 1 155 ? 1.153 -14.805 -21.375 1 84.69 155 LEU B CA 1
ATOM 3452 C C . LEU B 1 155 ? 0.992 -16.281 -21 1 84.69 155 LEU B C 1
ATOM 3454 O O . LEU B 1 155 ? 0.008 -16.922 -21.375 1 84.69 155 LEU B O 1
ATOM 3458 N N . VAL B 1 156 ? 2.008 -16.75 -20.344 1 83.31 156 VAL B N 1
ATOM 3459 C CA . VAL B 1 156 ? 1.968 -18.094 -19.781 1 83.31 156 VAL B CA 1
ATOM 3460 C C . VAL B 1 156 ? 2.258 -18.047 -18.281 1 83.31 156 VAL B C 1
ATOM 3462 O O . VAL B 1 156 ? 2.965 -17.156 -17.812 1 83.31 156 VAL B O 1
ATOM 3465 N N . GLY B 1 157 ? 1.577 -18.891 -17.547 1 87.62 157 GLY B N 1
ATOM 3466 C CA . GLY B 1 157 ? 1.852 -18.922 -16.125 1 87.62 157 GLY B CA 1
ATOM 3467 C C . GLY B 1 157 ? 1.032 -19.969 -15.375 1 87.62 157 GLY B C 1
ATOM 3468 O O . GLY B 1 157 ? 0.51 -20.906 -15.984 1 87.62 157 GLY B O 1
ATOM 3469 N N . ARG B 1 158 ? 1.148 -19.922 -14.102 1 88.19 158 ARG B N 1
ATOM 3470 C CA . ARG B 1 158 ? 0.47 -20.891 -13.234 1 88.19 158 ARG B CA 1
ATOM 3471 C C . ARG B 1 158 ? -0.048 -20.219 -11.969 1 88.19 158 ARG B C 1
ATOM 3473 O O . ARG B 1 158 ? 0.375 -19.109 -11.633 1 88.19 158 ARG B O 1
ATOM 3480 N N . ILE B 1 159 ? -0.905 -21 -11.336 1 93.31 159 ILE B N 1
ATOM 3481 C CA . ILE B 1 159 ? -1.46 -20.516 -10.078 1 93.31 159 ILE B CA 1
ATOM 3482 C C . ILE B 1 159 ? -0.439 -20.703 -8.953 1 93.31 159 ILE B C 1
ATOM 3484 O O . ILE B 1 159 ? 0.094 -21.797 -8.766 1 93.31 159 ILE B O 1
ATOM 3488 N N . LEU B 1 160 ? -0.125 -19.578 -8.281 1 95.62 160 LEU B N 1
ATOM 3489 C CA . LEU B 1 160 ? 0.773 -19.578 -7.129 1 95.62 160 LEU B CA 1
ATOM 3490 C C . LEU B 1 160 ? 0.041 -20.031 -5.867 1 95.62 160 LEU B C 1
ATOM 3492 O O . LEU B 1 160 ? 0.555 -20.844 -5.102 1 95.62 160 LEU B O 1
ATOM 3496 N N . LEU B 1 161 ? -1.098 -19.438 -5.695 1 96.06 161 LEU B N 1
ATOM 3497 C CA . LEU B 1 161 ? -1.917 -19.797 -4.543 1 96.06 161 LEU B CA 1
ATOM 3498 C C . LEU B 1 161 ? -3.379 -19.438 -4.785 1 96.06 161 LEU B C 1
ATOM 3500 O O . LEU B 1 161 ? -3.691 -18.656 -5.691 1 96.06 161 LEU B O 1
ATOM 3504 N N . ARG B 1 162 ? -4.199 -20.109 -4.012 1 95.88 162 ARG B N 1
ATOM 3505 C CA . ARG B 1 162 ? -5.637 -19.844 -4.027 1 95.88 162 ARG B CA 1
ATOM 3506 C C . ARG B 1 162 ? -6.109 -19.297 -2.684 1 95.88 162 ARG B C 1
ATOM 3508 O O . ARG B 1 162 ? -5.508 -19.594 -1.646 1 95.88 162 ARG B O 1
ATOM 3515 N N . ASP B 1 163 ? -7.023 -18.453 -2.748 1 96.88 163 ASP B N 1
ATOM 3516 C CA . ASP B 1 163 ? -7.684 -17.875 -1.588 1 96.88 163 ASP B CA 1
ATOM 3517 C C . ASP B 1 163 ? -9.188 -17.719 -1.833 1 96.88 163 ASP B C 1
ATOM 3519 O O . ASP B 1 163 ? -9.703 -18.156 -2.859 1 96.88 163 ASP B O 1
ATOM 3523 N N . ARG B 1 164 ? -9.883 -17.344 -0.838 1 95.75 164 ARG B N 1
ATOM 3524 C CA . ARG B 1 164 ? -11.312 -17.094 -0.993 1 95.75 164 ARG B CA 1
ATOM 3525 C C . ARG B 1 164 ? -11.75 -15.898 -0.144 1 95.75 164 ARG B C 1
ATOM 3527 O O . ARG B 1 164 ? -11.086 -15.555 0.835 1 95.75 164 ARG B O 1
ATOM 3534 N N . LEU B 1 165 ? -12.844 -15.359 -0.586 1 96.38 165 LEU B N 1
ATOM 3535 C CA . LEU B 1 165 ? -13.414 -14.227 0.143 1 96.38 165 LEU B CA 1
ATOM 3536 C C . LEU B 1 165 ? -14.477 -14.703 1.13 1 96.38 165 LEU B C 1
ATOM 3538 O O . LEU B 1 165 ? -15.273 -15.586 0.816 1 96.38 165 LEU B O 1
ATOM 3542 N N . ILE B 1 166 ? -14.438 -14.094 2.277 1 96.81 166 ILE B N 1
ATOM 3543 C CA . ILE B 1 166 ? -15.469 -14.352 3.283 1 96.81 166 ILE B CA 1
ATOM 3544 C C . ILE B 1 166 ? -16 -13.031 3.822 1 96.81 166 ILE B C 1
ATOM 3546 O O . ILE B 1 166 ? -15.359 -11.992 3.705 1 96.81 166 ILE B O 1
ATOM 3550 N N . VAL B 1 167 ? -17.203 -13.117 4.324 1 96.38 167 VAL B N 1
ATOM 3551 C CA . VAL B 1 167 ? -17.797 -11.969 4.988 1 96.38 167 VAL B CA 1
ATOM 3552 C C . VAL B 1 167 ? -17.562 -12.055 6.492 1 96.38 167 VAL B C 1
ATOM 3554 O O . VAL B 1 167 ? -17.875 -13.07 7.117 1 96.38 167 VAL B O 1
ATOM 3557 N N . VAL B 1 168 ? -16.969 -10.984 7.023 1 97.62 168 VAL B N 1
ATOM 3558 C CA . VAL B 1 168 ? -16.641 -10.969 8.445 1 97.62 168 VAL B CA 1
ATOM 3559 C C . VAL B 1 168 ? -17.125 -9.664 9.078 1 97.62 168 VAL B C 1
ATOM 3561 O O . VAL B 1 168 ? -17.344 -8.672 8.375 1 97.62 168 VAL B O 1
ATOM 3564 N N . ALA B 1 169 ? -17.266 -9.688 10.359 1 97.94 169 ALA B N 1
ATOM 3565 C CA . ALA B 1 169 ? -17.594 -8.523 11.172 1 97.94 169 ALA B CA 1
ATOM 3566 C C . ALA B 1 169 ? -17.016 -8.656 12.578 1 97.94 169 ALA B C 1
ATOM 3568 O O . ALA B 1 169 ? -16.578 -9.734 12.977 1 97.94 169 ALA B O 1
ATOM 3569 N N . SER B 1 170 ? -16.906 -7.488 13.211 1 97.69 170 SER B N 1
ATOM 3570 C CA . SER B 1 170 ? -16.562 -7.535 14.625 1 97.69 170 SER B CA 1
ATOM 3571 C C . SER B 1 170 ? -17.641 -8.258 15.438 1 97.69 170 SER B C 1
ATOM 3573 O O . SER B 1 170 ? -18.812 -8.266 15.055 1 97.69 170 SER B O 1
ATOM 3575 N N . PRO B 1 171 ? -17.25 -8.891 16.531 1 96.38 171 PRO B N 1
ATOM 3576 C CA . PRO B 1 171 ? -18.219 -9.664 17.312 1 96.38 171 PRO B CA 1
ATOM 3577 C C . PRO B 1 171 ? -19.391 -8.82 17.812 1 96.38 171 PRO B C 1
ATOM 3579 O O . PRO B 1 171 ? -20.484 -9.344 18.047 1 96.38 171 PRO B O 1
ATOM 3582 N N . GLY B 1 172 ? -19.203 -7.609 17.953 1 93.75 172 GLY B N 1
ATOM 3583 C CA . GLY B 1 172 ? -20.25 -6.73 18.438 1 93.75 172 GLY B CA 1
ATOM 3584 C C . GLY B 1 172 ? -21.297 -6.418 17.391 1 93.75 172 GLY B C 1
ATOM 3585 O O . GLY B 1 172 ? -22.359 -5.883 17.703 1 93.75 172 GLY B O 1
ATOM 3586 N N . LEU B 1 173 ? -21.016 -6.695 16.219 1 92.81 173 LEU B N 1
ATOM 3587 C CA . LEU B 1 173 ? -21.953 -6.465 15.117 1 92.81 173 LEU B CA 1
ATOM 3588 C C . LEU B 1 173 ? -22.672 -7.758 14.734 1 92.81 173 LEU B C 1
ATOM 3590 O O . LEU B 1 173 ? -22.047 -8.68 14.203 1 92.81 173 LEU B O 1
ATOM 3594 N N . ALA B 1 174 ? -23.953 -7.789 14.984 1 86.25 174 ALA B N 1
ATOM 3595 C CA . ALA B 1 174 ? -24.719 -9 14.711 1 86.25 174 ALA B CA 1
ATOM 3596 C C . ALA B 1 174 ? -25.094 -9.094 13.227 1 86.25 174 ALA B C 1
ATOM 3598 O O . ALA B 1 174 ? -25.391 -8.078 12.594 1 86.25 174 ALA B O 1
ATOM 3599 N N . ARG B 1 175 ? -25.062 -10.266 12.781 1 81.75 175 ARG B N 1
ATOM 3600 C CA . ARG B 1 175 ? -25.578 -10.5 11.43 1 81.75 175 ARG B CA 1
ATOM 3601 C C . ARG B 1 175 ? -27.062 -10.211 11.352 1 81.75 175 ARG B C 1
ATOM 3603 O O . ARG B 1 175 ? -27.844 -10.688 12.18 1 81.75 175 ARG B O 1
ATOM 3610 N N . PRO B 1 176 ? -27.281 -9.32 10.422 1 77.75 176 PRO B N 1
ATOM 3611 C CA . PRO B 1 176 ? -28.688 -8.914 10.383 1 77.75 176 PRO B CA 1
ATOM 3612 C C . PRO B 1 176 ? -29.609 -10.062 9.977 1 77.75 176 PRO B C 1
ATOM 3614 O O . PRO B 1 176 ? -29.188 -11 9.305 1 77.75 176 PRO B O 1
ATOM 3617 N N . ALA B 1 177 ? -30.859 -9.875 10.68 1 73.12 177 ALA B N 1
ATOM 3618 C CA . ALA B 1 177 ? -31.938 -10.703 10.125 1 73.12 177 ALA B CA 1
ATOM 3619 C C . ALA B 1 177 ? -32.219 -10.336 8.672 1 73.12 177 ALA B C 1
ATOM 3621 O O . ALA B 1 177 ? -31.766 -9.305 8.188 1 73.12 177 ALA B O 1
ATOM 3622 N N . ALA B 1 178 ? -33.094 -11.078 7.969 1 68.5 178 ALA B N 1
ATOM 3623 C CA . ALA B 1 178 ? -33.438 -10.891 6.566 1 68.5 178 ALA B CA 1
ATOM 3624 C C . ALA B 1 178 ? -33.938 -9.477 6.312 1 68.5 178 ALA B C 1
ATOM 3626 O O . ALA B 1 178 ? -34.531 -8.852 7.203 1 68.5 178 ALA B O 1
ATOM 3627 N N . LYS B 1 179 ? -33.406 -8.609 5.32 1 76.31 179 LYS B N 1
ATOM 3628 C CA . LYS B 1 179 ? -33.969 -7.461 4.617 1 76.31 179 LYS B CA 1
ATOM 3629 C C . LYS B 1 179 ? -33.375 -6.156 5.137 1 76.31 179 LYS B C 1
ATOM 3631 O O . LYS B 1 179 ? -33.562 -5.098 4.535 1 76.31 179 LYS B O 1
ATOM 3636 N N . VAL B 1 180 ? -32.656 -6.223 6.336 1 87.62 180 VAL B N 1
ATOM 3637 C CA . VAL B 1 180 ? -32.094 -4.961 6.824 1 87.62 180 VAL B CA 1
ATOM 3638 C C . VAL B 1 180 ? -30.656 -4.816 6.371 1 87.62 180 VAL B C 1
ATOM 3640 O O . VAL B 1 180 ? -29.844 -5.742 6.535 1 87.62 180 VAL B O 1
ATOM 3643 N N . ALA B 1 181 ? -30.406 -3.65 5.836 1 91.94 181 ALA B N 1
ATOM 3644 C CA . ALA B 1 181 ? -29.047 -3.41 5.363 1 91.94 181 ALA B CA 1
ATOM 3645 C C . ALA B 1 181 ? -28.094 -3.188 6.531 1 91.94 181 ALA B C 1
ATOM 3647 O O . ALA B 1 181 ? -28.406 -2.451 7.469 1 91.94 181 ALA B O 1
ATOM 3648 N N . VAL B 1 182 ? -27 -3.838 6.477 1 94.12 182 VAL B N 1
ATOM 3649 C CA . VAL B 1 182 ? -25.969 -3.676 7.508 1 94.12 182 VAL B CA 1
ATOM 3650 C C . VAL B 1 182 ? -24.891 -2.727 7.008 1 94.12 182 VAL B C 1
ATOM 3652 O O . VAL B 1 182 ? -24.562 -2.713 5.82 1 94.12 182 VAL B O 1
ATOM 3655 N N . PRO B 1 183 ? -24.297 -1.905 7.957 1 94.94 183 PRO B N 1
ATOM 3656 C CA . PRO B 1 183 ? -23.141 -1.107 7.543 1 94.94 183 PRO B CA 1
ATOM 3657 C C . PRO B 1 183 ? -21.984 -1.964 7.027 1 94.94 183 PRO B C 1
ATOM 3659 O O . PRO B 1 183 ? -21.703 -3.029 7.582 1 94.94 183 PRO B O 1
ATOM 3662 N N . ALA B 1 184 ? -21.406 -1.463 5.91 1 96.19 184 ALA B N 1
ATOM 3663 C CA . ALA B 1 184 ? -20.312 -2.219 5.293 1 96.19 184 ALA B CA 1
ATOM 3664 C C . ALA B 1 184 ? -19.125 -1.316 5 1 96.19 184 ALA B C 1
ATOM 3666 O O . ALA B 1 184 ? -19.281 -0.129 4.711 1 96.19 184 ALA B O 1
ATOM 3667 N N . VAL B 1 185 ? -17.953 -1.86 5.195 1 97.19 185 VAL B N 1
ATOM 3668 C CA . VAL B 1 185 ? -16.719 -1.263 4.719 1 97.19 185 VAL B CA 1
ATOM 3669 C C . VAL B 1 185 ? -16.312 -1.91 3.396 1 97.19 185 VAL B C 1
ATOM 3671 O O . VAL B 1 185 ? -16.156 -3.133 3.316 1 97.19 185 VAL B O 1
ATOM 3674 N N . VAL B 1 186 ? -16.141 -1.094 2.369 1 96.06 186 VAL B N 1
ATOM 3675 C CA . VAL B 1 186 ? -15.906 -1.669 1.049 1 96.06 186 VAL B CA 1
ATOM 3676 C C . VAL B 1 186 ? -14.594 -1.138 0.479 1 96.06 186 VAL B C 1
ATOM 3678 O O . VAL B 1 186 ? -14.109 -0.078 0.89 1 96.06 186 VAL B O 1
ATOM 3681 N N . ARG B 1 187 ? -14.016 -1.937 -0.413 1 93.62 187 ARG B N 1
ATOM 3682 C CA . ARG B 1 187 ? -12.781 -1.521 -1.079 1 93.62 187 ARG B CA 1
ATOM 3683 C C . ARG B 1 187 ? -13.086 -0.787 -2.381 1 93.62 187 ARG B C 1
ATOM 3685 O O . ARG B 1 187 ? -13.805 -1.303 -3.238 1 93.62 187 ARG B O 1
ATOM 3692 N N . GLY B 1 188 ? -12.406 0.368 -2.51 1 85.19 188 GLY B N 1
ATOM 3693 C CA . GLY B 1 188 ? -12.445 1.109 -3.76 1 85.19 188 GLY B CA 1
ATOM 3694 C C . GLY B 1 188 ? -13.719 1.917 -3.93 1 85.19 188 GLY B C 1
ATOM 3695 O O . GLY B 1 188 ? -14.734 1.632 -3.287 1 85.19 188 GLY B O 1
ATOM 3696 N N . ALA B 1 189 ? -13.719 2.838 -4.77 1 69.5 189 ALA B N 1
ATOM 3697 C CA . ALA B 1 189 ? -14.836 3.734 -5.031 1 69.5 189 ALA B CA 1
ATOM 3698 C C . ALA B 1 189 ? -15.852 3.088 -5.973 1 69.5 189 ALA B C 1
ATOM 3700 O O . ALA B 1 189 ? -17.031 3.465 -5.988 1 69.5 189 ALA B O 1
ATOM 3701 N N . GLY B 1 190 ? -15.484 2.082 -6.512 1 68.38 190 GLY B N 1
ATOM 3702 C CA . GLY B 1 190 ? -16.328 1.564 -7.574 1 68.38 190 GLY B CA 1
ATOM 3703 C C . GLY B 1 190 ? -17.266 0.464 -7.109 1 68.38 190 GLY B C 1
ATOM 3704 O O . GLY B 1 190 ? -18.172 0.073 -7.836 1 68.38 190 GLY B O 1
ATOM 3705 N N . ASP B 1 191 ? -17.047 0.036 -5.977 1 70.31 191 ASP B N 1
ATOM 3706 C CA . ASP B 1 191 ? -17.922 -1.032 -5.523 1 70.31 191 ASP B CA 1
ATOM 3707 C C . ASP B 1 191 ? -19.312 -0.486 -5.164 1 70.31 191 ASP B C 1
ATOM 3709 O O . ASP B 1 191 ? -19.453 0.21 -4.156 1 70.31 191 ASP B O 1
ATOM 3713 N N . ARG B 1 192 ? -20.359 -0.799 -5.93 1 75.81 192 ARG B N 1
ATOM 3714 C CA . ARG B 1 192 ? -21.703 -0.291 -5.711 1 75.81 192 ARG B CA 1
ATOM 3715 C C . ARG B 1 192 ? -22.656 -1.416 -5.32 1 75.81 192 ARG B C 1
ATOM 3717 O O . ARG B 1 192 ? -23.875 -1.29 -5.477 1 75.81 192 ARG B O 1
ATOM 3724 N N . SER B 1 193 ? -21.984 -2.424 -4.902 1 81.31 193 SER B N 1
ATOM 3725 C CA . SER B 1 193 ? -22.812 -3.553 -4.488 1 81.31 193 SER B CA 1
ATOM 3726 C C . SER B 1 193 ? -23.75 -3.16 -3.355 1 81.31 193 SER B C 1
ATOM 3728 O O . SER B 1 193 ? -23.344 -2.459 -2.424 1 81.31 193 SER B O 1
ATOM 3730 N N . ALA B 1 194 ? -25.031 -3.6 -3.539 1 84.88 194 ALA B N 1
ATOM 3731 C CA . ALA B 1 194 ? -26.031 -3.344 -2.494 1 84.88 194 ALA B CA 1
ATOM 3732 C C . ALA B 1 194 ? -26.203 -4.566 -1.603 1 84.88 194 ALA B C 1
ATOM 3734 O O . ALA B 1 194 ? -26.922 -4.508 -0.595 1 84.88 194 ALA B O 1
ATOM 3735 N N . ALA B 1 195 ? -25.562 -5.562 -2.01 1 90.5 195 ALA B N 1
ATOM 3736 C CA . ALA B 1 195 ? -25.672 -6.797 -1.236 1 90.5 195 ALA B CA 1
ATOM 3737 C C . ALA B 1 195 ? -24.5 -7.738 -1.549 1 90.5 195 ALA B C 1
ATOM 3739 O O . ALA B 1 195 ? -23.859 -7.613 -2.594 1 90.5 195 ALA B O 1
ATOM 3740 N N . TRP B 1 196 ? -24.25 -8.602 -0.639 1 92.62 196 TRP B N 1
ATOM 3741 C CA . TRP B 1 196 ? -23.281 -9.688 -0.831 1 92.62 196 TRP B CA 1
ATOM 3742 C C . TRP B 1 196 ? -23.984 -11.039 -0.808 1 92.62 196 TRP B C 1
ATOM 3744 O O . TRP B 1 196 ? -24.734 -11.344 0.12 1 92.62 196 TRP B O 1
ATOM 3754 N N . ASP B 1 197 ? -23.719 -11.789 -1.855 1 92.62 197 ASP B N 1
ATOM 3755 C CA . ASP B 1 197 ? -24.172 -13.18 -1.842 1 92.62 197 ASP B CA 1
ATOM 3756 C C . ASP B 1 197 ? -23.234 -14.055 -1.014 1 92.62 197 ASP B C 1
ATOM 3758 O O . ASP B 1 197 ? -22.016 -14 -1.187 1 92.62 197 ASP B O 1
ATOM 3762 N N . VAL B 1 198 ? -23.891 -14.82 -0.082 1 92.25 198 VAL B N 1
ATOM 3763 C CA . VAL B 1 198 ? -23.078 -15.594 0.85 1 92.25 198 VAL B CA 1
ATOM 3764 C C . VAL B 1 198 ? -23.531 -17.047 0.852 1 92.25 198 VAL B C 1
ATOM 3766 O O . VAL B 1 198 ? -24.719 -17.328 0.632 1 92.25 198 VAL B O 1
ATOM 3769 N N . LEU B 1 199 ? -22.547 -17.875 0.994 1 89.81 199 LEU B N 1
ATOM 3770 C CA . LEU B 1 199 ? -22.797 -19.297 1.182 1 89.81 199 LEU B CA 1
ATOM 3771 C C . LEU B 1 199 ? -22.578 -19.703 2.635 1 89.81 199 LEU B C 1
ATOM 3773 O O . LEU B 1 199 ? -21.5 -19.484 3.189 1 89.81 199 LEU B O 1
ATOM 3777 N N . GLY B 1 200 ? -23.734 -20.125 3.326 1 78.56 200 GLY B N 1
ATOM 3778 C CA . GLY B 1 200 ? -23.656 -20.609 4.695 1 78.56 200 GLY B CA 1
ATOM 3779 C C . GLY B 1 200 ? -24.062 -22.062 4.848 1 78.56 200 GLY B C 1
ATOM 3780 O O . GLY B 1 200 ? -24.266 -22.766 3.852 1 78.56 200 GLY B O 1
ATOM 3781 N N . PRO B 1 201 ? -24.031 -22.422 6.137 1 77.25 201 PRO B N 1
ATOM 3782 C CA . PRO B 1 201 ? -24.422 -23.812 6.41 1 77.25 201 PRO B CA 1
ATOM 3783 C C . PRO B 1 201 ? -25.812 -24.156 5.891 1 77.25 201 PRO B C 1
ATOM 3785 O O . PRO B 1 201 ? -26.078 -25.297 5.543 1 77.25 201 PRO B O 1
ATOM 3788 N N . THR B 1 202 ? -26.688 -23.203 5.906 1 76.88 202 THR B N 1
ATOM 3789 C CA . THR B 1 202 ? -28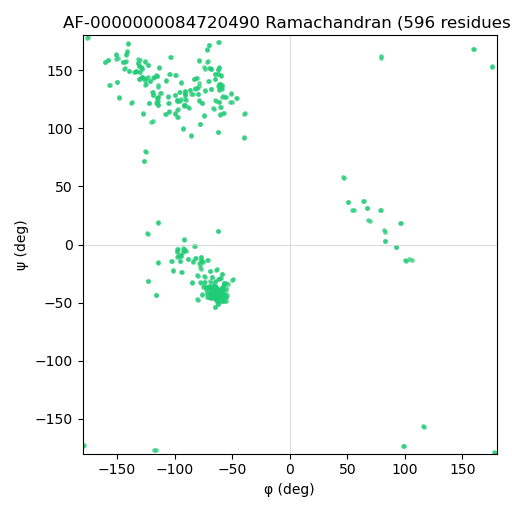.078 -23.453 5.512 1 76.88 202 THR B CA 1
ATOM 3790 C C . THR B 1 202 ? -28.266 -23.172 4.023 1 76.88 202 THR B C 1
ATOM 3792 O O . THR B 1 202 ? -29.391 -23.219 3.52 1 76.88 202 THR B O 1
ATOM 3795 N N . GLY B 1 203 ? -27.266 -22.859 3.324 1 82.81 203 GLY B N 1
ATOM 3796 C CA . GLY B 1 203 ? -27.328 -22.609 1.894 1 82.81 203 GLY B CA 1
ATOM 3797 C C . GLY B 1 203 ? -26.984 -21.188 1.521 1 82.81 203 GLY B C 1
ATOM 3798 O O . GLY B 1 2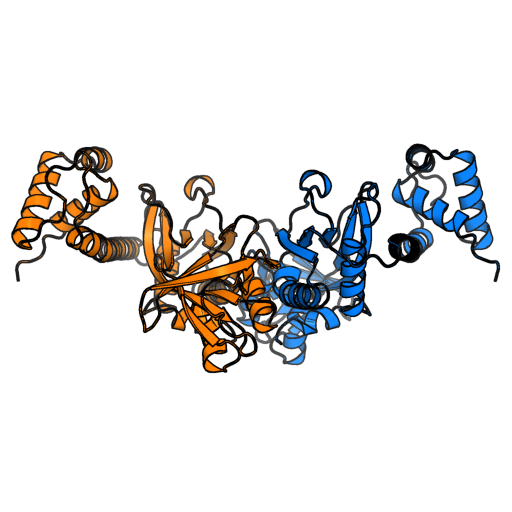03 ? -26.266 -20.5 2.256 1 82.81 203 GLY B O 1
ATOM 3799 N N . ARG B 1 204 ? -27.516 -20.781 0.313 1 88.69 204 ARG B N 1
ATOM 3800 C CA . ARG B 1 204 ? -27.219 -19.438 -0.213 1 88.69 204 ARG B CA 1
ATOM 3801 C C . ARG B 1 204 ? -28.109 -18.391 0.439 1 88.69 204 ARG B C 1
ATOM 3803 O O . ARG B 1 204 ? -29.297 -18.641 0.675 1 88.69 204 ARG B O 1
ATOM 3810 N N . SER B 1 205 ? -27.516 -17.297 0.83 1 88.38 205 SER B N 1
ATOM 3811 C CA . SER B 1 205 ? -28.25 -16.156 1.369 1 88.38 205 SER B CA 1
ATOM 3812 C C . SER B 1 205 ? -27.656 -14.844 0.906 1 88.38 205 SER B C 1
ATOM 3814 O O . SER B 1 205 ? -26.562 -14.812 0.329 1 88.38 205 SER B O 1
ATOM 3816 N N . ARG B 1 206 ? -28.547 -13.883 1.109 1 91.31 206 ARG B N 1
ATOM 3817 C CA . ARG B 1 206 ? -28.125 -12.547 0.702 1 91.31 206 ARG B CA 1
ATOM 3818 C C . ARG B 1 206 ? -28.094 -11.594 1.893 1 91.31 206 ARG B C 1
ATOM 3820 O O . ARG B 1 206 ? -29.031 -11.578 2.703 1 91.31 206 ARG B O 1
ATOM 3827 N N . ILE B 1 207 ? -26.984 -10.875 2.016 1 91.75 207 ILE B N 1
ATOM 3828 C CA . ILE B 1 207 ? -26.859 -9.867 3.062 1 91.75 207 ILE B CA 1
ATOM 3829 C C . ILE B 1 207 ? -26.922 -8.477 2.445 1 91.75 207 ILE B C 1
ATOM 3831 O O . ILE B 1 207 ? -26.031 -8.078 1.69 1 91.75 207 ILE B O 1
ATOM 3835 N N . ALA B 1 208 ? -27.969 -7.758 2.729 1 93.19 208 ALA B N 1
ATOM 3836 C CA . ALA B 1 208 ? -28.047 -6.367 2.289 1 93.19 208 ALA B CA 1
ATOM 3837 C C . ALA B 1 208 ? -27.031 -5.5 3.02 1 93.19 208 ALA B C 1
ATOM 3839 O O . ALA B 1 208 ? -26.875 -5.609 4.238 1 93.19 208 ALA B O 1
ATOM 3840 N N . ILE B 1 209 ? -26.328 -4.66 2.184 1 93.69 209 ILE B N 1
ATOM 3841 C CA . ILE B 1 209 ? -25.297 -3.85 2.824 1 93.69 209 ILE B CA 1
ATOM 3842 C C . ILE B 1 209 ? -25.484 -2.381 2.457 1 93.69 209 ILE B C 1
ATOM 3844 O O . ILE B 1 209 ? -26.094 -2.066 1.429 1 93.69 209 ILE B O 1
ATOM 3848 N N . GLU B 1 210 ? -25.078 -1.52 3.32 1 92.5 210 GLU B N 1
ATOM 3849 C CA . GLU B 1 210 ? -24.938 -0.082 3.104 1 92.5 210 GLU B CA 1
ATOM 3850 C C . GLU B 1 210 ? -23.484 0.368 3.295 1 92.5 210 GLU B C 1
ATOM 3852 O O . GLU B 1 210 ? -23 0.427 4.422 1 92.5 210 GLU B O 1
ATOM 3857 N N . PRO B 1 211 ? -22.828 0.654 2.219 1 93.94 211 PRO B N 1
ATOM 3858 C CA . PRO B 1 211 ? -21.438 1.122 2.383 1 93.94 211 PRO B CA 1
ATOM 3859 C C . PRO B 1 211 ? -21.359 2.422 3.18 1 93.94 211 PRO B C 1
ATOM 3861 O O . PRO B 1 211 ? -21.953 3.432 2.791 1 93.94 211 PRO B O 1
ATOM 3864 N N . VAL B 1 212 ? -20.609 2.402 4.281 1 94.12 212 VAL B N 1
ATOM 3865 C CA . VAL B 1 212 ? -20.484 3.574 5.145 1 94.12 212 VAL B CA 1
ATOM 3866 C C . VAL B 1 212 ? -19.062 4.094 5.121 1 94.12 212 VAL B C 1
ATOM 3868 O O . VAL B 1 212 ? -18.781 5.207 5.574 1 94.12 212 VAL B O 1
ATOM 3871 N N . LEU B 1 213 ? -18.156 3.281 4.645 1 96.38 213 LEU B N 1
ATOM 3872 C CA . LEU B 1 213 ? -16.75 3.611 4.543 1 96.38 213 LEU B CA 1
ATOM 3873 C C . LEU B 1 213 ? -16.109 2.924 3.34 1 96.38 213 LEU B C 1
ATOM 3875 O O . LEU B 1 213 ? -16.281 1.719 3.145 1 96.38 213 LEU B O 1
ATOM 3879 N N . ARG B 1 214 ? -15.438 3.725 2.486 1 96.38 214 ARG B N 1
ATOM 3880 C CA . ARG B 1 214 ? -14.75 3.215 1.309 1 96.38 214 ARG B CA 1
ATOM 3881 C C . ARG B 1 214 ? -13.242 3.443 1.416 1 96.38 214 ARG B C 1
ATOM 3883 O O . ARG B 1 214 ? -12.797 4.578 1.591 1 96.38 214 ARG B O 1
ATOM 3890 N N . LEU B 1 215 ? -12.484 2.352 1.353 1 96.12 215 LEU B N 1
ATOM 3891 C CA . LEU B 1 215 ? -11.039 2.404 1.542 1 96.12 215 LEU B CA 1
ATOM 3892 C C . LEU B 1 215 ? -10.312 1.773 0.357 1 96.12 215 LEU B C 1
ATOM 3894 O O . LEU B 1 215 ? -10.852 0.878 -0.299 1 96.12 215 LEU B O 1
ATOM 3898 N N . SER B 1 216 ? -9.062 2.117 0.125 1 92.69 216 SER B N 1
ATOM 3899 C CA . SER B 1 216 ? -8.383 1.744 -1.11 1 92.69 216 SER B CA 1
ATOM 3900 C C . SER B 1 216 ? -7.582 0.456 -0.935 1 92.69 216 SER B C 1
ATOM 3902 O O . SER B 1 216 ? -7.074 -0.104 -1.908 1 92.69 216 SER B O 1
ATOM 3904 N N . SER B 1 217 ? -7.469 -0.004 0.29 1 93.12 217 SER B N 1
ATOM 3905 C CA . SER B 1 217 ? -6.691 -1.219 0.507 1 93.12 217 SER B CA 1
ATOM 3906 C C . SER B 1 217 ? -7.434 -2.197 1.41 1 93.12 217 SER B C 1
ATOM 3908 O O . SER B 1 217 ? -8.141 -1.785 2.332 1 93.12 217 SER B O 1
ATOM 3910 N N . LEU B 1 218 ? -7.18 -3.504 1.173 1 95.12 218 LEU B N 1
ATOM 3911 C CA . LEU B 1 218 ? -7.836 -4.539 1.963 1 95.12 218 LEU B CA 1
ATOM 3912 C C . LEU B 1 218 ? -7.352 -4.512 3.408 1 95.12 218 LEU B C 1
ATOM 3914 O O . LEU B 1 218 ? -8.117 -4.809 4.328 1 95.12 218 LEU B O 1
ATOM 3918 N N . ILE B 1 219 ? -6.184 -4.078 3.576 1 94.19 219 ILE B N 1
ATOM 3919 C CA . ILE B 1 219 ? -5.656 -3.977 4.93 1 94.19 219 ILE B CA 1
ATOM 3920 C C . ILE B 1 219 ? -6.406 -2.889 5.695 1 94.19 219 ILE B C 1
ATOM 3922 O O . ILE B 1 219 ? -6.766 -3.076 6.863 1 94.19 219 ILE B O 1
ATOM 3926 N N . MET B 1 220 ? -6.652 -1.768 5.07 1 95.69 220 MET B N 1
ATOM 3927 C CA . MET B 1 220 ? -7.434 -0.708 5.703 1 95.69 220 MET B CA 1
ATOM 3928 C C . MET B 1 220 ? -8.852 -1.178 5.988 1 95.69 220 MET B C 1
ATOM 3930 O O . MET B 1 220 ? -9.422 -0.859 7.035 1 95.69 220 MET B O 1
ATOM 3934 N N . VAL B 1 221 ? -9.367 -1.896 5.051 1 97 221 VAL B N 1
ATOM 3935 C CA . VAL B 1 221 ? -10.711 -2.432 5.246 1 97 221 VAL B CA 1
ATOM 3936 C C . VAL B 1 221 ? -10.742 -3.326 6.48 1 97 221 VAL B C 1
ATOM 3938 O O . VAL B 1 221 ? -11.625 -3.199 7.332 1 97 221 VAL B O 1
ATOM 3941 N N . ARG B 1 222 ? -9.797 -4.219 6.578 1 97.25 222 ARG B N 1
ATOM 3942 C CA . ARG B 1 222 ? -9.727 -5.098 7.742 1 97.25 222 ARG B CA 1
ATOM 3943 C C . ARG B 1 222 ? -9.68 -4.293 9.031 1 97.25 222 ARG B C 1
ATOM 3945 O O . ARG B 1 222 ? -10.398 -4.59 9.984 1 97.25 222 ARG B O 1
ATOM 3952 N N . ASP B 1 223 ? -8.867 -3.256 9.094 1 95.5 223 ASP B N 1
ATOM 3953 C CA . ASP B 1 223 ? -8.734 -2.428 10.289 1 95.5 223 ASP B CA 1
ATOM 3954 C C . ASP B 1 223 ? -10.078 -1.81 10.68 1 95.5 223 ASP B C 1
ATOM 3956 O O . ASP B 1 223 ? -10.445 -1.789 11.852 1 95.5 223 ASP B O 1
ATOM 3960 N N . ALA B 1 224 ? -10.719 -1.322 9.672 1 97.38 224 ALA B N 1
ATOM 3961 C CA . ALA B 1 224 ? -12 -0.674 9.914 1 97.38 224 ALA B CA 1
ATOM 3962 C C . ALA B 1 224 ? -13.039 -1.68 10.406 1 97.38 224 ALA B C 1
ATOM 3964 O O . ALA B 1 224 ? -13.836 -1.376 11.297 1 97.38 224 ALA B O 1
ATOM 3965 N N . VAL B 1 225 ? -13.023 -2.887 9.828 1 98 225 VAL B N 1
ATOM 3966 C CA . VAL B 1 225 ? -13.945 -3.938 10.234 1 98 225 VAL B CA 1
ATOM 3967 C C . VAL B 1 225 ? -13.648 -4.359 11.672 1 98 225 VAL B C 1
ATOM 3969 O O . VAL B 1 225 ? -14.562 -4.516 12.484 1 98 225 VAL B O 1
ATOM 3972 N N . ARG B 1 226 ? -12.398 -4.496 12.023 1 96.62 226 ARG B N 1
ATOM 3973 C CA . ARG B 1 226 ? -11.977 -4.828 13.375 1 96.62 226 ARG B CA 1
ATOM 3974 C C . ARG B 1 226 ? -12.484 -3.799 14.383 1 96.62 226 ARG B C 1
ATOM 3976 O O . ARG B 1 226 ? -12.875 -4.152 15.5 1 96.62 226 ARG B O 1
ATOM 3983 N N . ALA B 1 227 ? -12.5 -2.574 13.93 1 96.25 227 ALA B N 1
ATOM 3984 C CA . ALA B 1 227 ? -12.883 -1.472 14.805 1 96.25 227 ALA B CA 1
ATOM 3985 C C . ALA B 1 227 ? -14.398 -1.422 14.992 1 96.25 227 ALA B C 1
ATOM 3987 O O . ALA B 1 227 ? -14.906 -0.66 15.82 1 96.25 227 ALA B O 1
ATOM 3988 N N . GLY B 1 228 ? -15.078 -2.166 14.148 1 97 228 GLY B N 1
ATOM 3989 C CA . GLY B 1 228 ? -16.516 -2.277 14.328 1 97 228 GLY B CA 1
ATOM 3990 C C . GLY B 1 228 ? -17.297 -1.307 13.461 1 97 228 GLY B C 1
ATOM 3991 O O . GLY B 1 228 ? -18.484 -1.045 13.719 1 97 228 GLY B O 1
ATOM 3992 N N . VAL B 1 229 ? -16.688 -0.785 12.438 1 97.12 229 VAL B N 1
ATOM 3993 C CA . VAL B 1 229 ? -17.359 0.189 11.578 1 97.12 229 VAL B CA 1
ATOM 3994 C C . VAL B 1 229 ? -18.484 -0.491 10.797 1 97.12 229 VAL B C 1
ATOM 3996 O O . VAL B 1 229 ? -19.516 0.12 10.523 1 97.12 229 VAL B O 1
ATOM 3999 N N . GLY B 1 230 ? -18.266 -1.665 10.383 1 97.44 230 GLY B N 1
ATOM 4000 C CA . GLY B 1 230 ? -19.172 -2.461 9.578 1 97.44 230 GLY B CA 1
ATOM 4001 C C . GLY B 1 230 ? -18.609 -3.816 9.195 1 97.44 230 GLY B C 1
ATOM 4002 O O . GLY B 1 230 ? -17.5 -4.176 9.617 1 97.44 230 GLY B O 1
ATOM 4003 N N . ALA B 1 231 ? -19.438 -4.531 8.438 1 97.25 231 ALA B N 1
ATOM 4004 C CA . ALA B 1 231 ? -18.984 -5.809 7.902 1 97.25 231 ALA B CA 1
ATOM 4005 C C . ALA B 1 231 ? -18.078 -5.605 6.688 1 97.25 231 ALA B C 1
ATOM 4007 O O . ALA B 1 231 ? -18.062 -4.523 6.098 1 97.25 231 ALA B O 1
ATOM 4008 N N . GLY B 1 232 ? -17.281 -6.613 6.414 1 97.38 232 GLY B N 1
ATOM 4009 C CA . GLY B 1 232 ? -16.422 -6.551 5.25 1 97.38 232 GLY B CA 1
ATOM 4010 C C . GLY B 1 232 ? -16.25 -7.887 4.551 1 97.38 232 GLY B C 1
ATOM 4011 O O . GLY B 1 232 ? -16.484 -8.938 5.156 1 97.38 232 GLY B O 1
ATOM 4012 N N . ARG B 1 233 ? -16.016 -7.859 3.258 1 96.31 233 ARG B N 1
ATOM 4013 C CA . ARG B 1 233 ? -15.617 -9.016 2.461 1 96.31 233 ARG B CA 1
ATOM 4014 C C . ARG B 1 233 ? -14.109 -9.055 2.266 1 96.31 233 ARG B C 1
ATOM 4016 O O . ARG B 1 233 ? -13.539 -8.195 1.59 1 96.31 233 ARG B O 1
ATOM 4023 N N . LEU B 1 234 ? -13.5 -10.016 2.908 1 97.56 234 LEU B N 1
ATOM 4024 C CA . LEU B 1 234 ? -12.039 -10.039 2.982 1 97.56 234 LEU B CA 1
ATOM 4025 C C . LEU B 1 234 ? -11.508 -11.445 2.705 1 97.56 234 LEU B C 1
ATOM 4027 O O . LEU B 1 234 ? -12.18 -12.438 3 1 97.56 234 LEU B O 1
ATOM 4031 N N . PRO B 1 235 ? -10.273 -11.523 2.094 1 97.69 235 PRO B N 1
ATOM 4032 C CA . PRO B 1 235 ? -9.664 -12.844 1.929 1 97.69 235 PRO B CA 1
ATOM 4033 C C . PRO B 1 235 ? -9.43 -13.555 3.26 1 97.69 235 PRO B C 1
ATOM 4035 O O . PRO B 1 235 ? -9.047 -12.922 4.242 1 97.69 235 PRO B O 1
ATOM 4038 N N . VAL B 1 236 ? -9.578 -14.859 3.23 1 97.44 236 VAL B N 1
ATOM 4039 C CA . VAL B 1 236 ? -9.336 -15.68 4.414 1 97.44 236 VAL B CA 1
ATOM 4040 C C . VAL B 1 236 ? -7.898 -15.477 4.898 1 97.44 236 VAL B C 1
ATOM 4042 O O . VAL B 1 236 ? -7.648 -15.375 6.102 1 97.44 236 VAL B O 1
ATOM 4045 N N . SER B 1 237 ? -6.977 -15.391 4.008 1 97.44 237 SER B N 1
ATOM 4046 C CA . SER B 1 237 ? -5.57 -15.227 4.363 1 97.44 237 SER B CA 1
ATOM 4047 C C . SER B 1 237 ? -5.363 -13.984 5.23 1 97.44 237 SER B C 1
ATOM 4049 O O . SER B 1 237 ? -4.523 -13.984 6.133 1 97.44 237 SER B O 1
ATOM 4051 N N . LEU B 1 238 ? -6.121 -12.992 4.977 1 97.31 238 LEU B N 1
ATOM 4052 C CA . LEU B 1 238 ? -5.945 -11.703 5.645 1 97.31 238 LEU B CA 1
ATOM 4053 C C . LEU B 1 238 ? -6.562 -11.727 7.039 1 97.31 238 LEU B C 1
ATOM 4055 O O . LEU B 1 238 ? -6.09 -11.031 7.941 1 97.31 238 LEU B O 1
ATOM 4059 N N . VAL B 1 239 ? -7.605 -12.578 7.293 1 97.94 239 VAL B N 1
ATOM 4060 C CA . VAL B 1 239 ? -8.359 -12.406 8.531 1 97.94 239 VAL B CA 1
ATOM 4061 C C . VAL B 1 239 ? -8.344 -13.711 9.328 1 97.94 239 VAL B C 1
ATOM 4063 O O . VAL B 1 239 ? -9.031 -13.828 10.344 1 97.94 239 VAL B O 1
ATOM 4066 N N . SER B 1 240 ? -7.527 -14.711 8.922 1 97.06 240 SER B N 1
ATOM 4067 C CA . SER B 1 240 ? -7.508 -16 9.602 1 97.06 240 SER B CA 1
ATOM 4068 C C . SER B 1 240 ? -7.105 -15.844 11.07 1 97.06 240 SER B C 1
ATOM 4070 O O . SER B 1 240 ? -7.691 -16.484 11.945 1 97.06 240 SER B O 1
ATOM 4072 N N . HIS B 1 241 ? -6.137 -15.008 11.344 1 96.44 241 HIS B N 1
ATOM 4073 C CA . HIS B 1 241 ? -5.703 -14.797 12.727 1 96.44 241 HIS B CA 1
ATOM 4074 C C . HIS B 1 241 ? -6.793 -14.117 13.547 1 96.44 241 HIS B C 1
ATOM 4076 O O . HIS B 1 241 ? -6.965 -14.414 14.727 1 96.44 241 HIS B O 1
ATOM 4082 N N . ASP B 1 242 ? -7.453 -13.211 12.922 1 97 242 ASP B N 1
ATOM 4083 C CA . ASP B 1 242 ? -8.562 -12.539 13.594 1 97 242 ASP B CA 1
ATOM 4084 C C . ASP B 1 242 ? -9.672 -13.523 13.945 1 97 242 ASP B C 1
ATOM 4086 O O . ASP B 1 242 ? -10.258 -13.445 15.023 1 97 242 ASP B O 1
ATOM 4090 N N . LEU B 1 243 ? -9.953 -14.414 13.039 1 97.19 243 LEU B N 1
ATOM 4091 C CA . LEU B 1 243 ? -10.969 -15.422 13.273 1 97.19 243 LEU B CA 1
ATOM 4092 C C . LEU B 1 243 ? -10.562 -16.344 14.422 1 97.19 243 LEU B C 1
ATOM 4094 O O . LEU B 1 243 ? -11.375 -16.641 15.305 1 97.19 243 LEU B O 1
ATOM 4098 N N . ALA B 1 244 ? -9.344 -16.719 14.414 1 96.69 244 ALA B N 1
ATOM 4099 C CA . ALA B 1 244 ? -8.828 -17.609 15.461 1 96.69 244 ALA B CA 1
ATOM 4100 C C . ALA B 1 244 ? -8.844 -16.922 16.828 1 96.69 244 ALA B C 1
ATOM 4102 O O . ALA B 1 244 ? -9.133 -17.562 17.844 1 96.69 244 ALA B O 1
ATOM 4103 N N . ALA B 1 245 ? -8.578 -15.633 16.844 1 96.44 245 ALA B N 1
ATOM 4104 C CA . ALA B 1 245 ? -8.508 -14.867 18.078 1 96.44 245 ALA B CA 1
ATOM 4105 C C . ALA B 1 245 ? -9.891 -14.406 18.531 1 96.44 245 ALA B C 1
ATOM 4107 O O . ALA B 1 245 ? -10.055 -13.906 19.641 1 96.44 245 ALA B O 1
ATOM 4108 N N . GLY B 1 246 ? -10.82 -14.492 17.672 1 96.75 246 GLY B N 1
ATOM 4109 C CA . GLY B 1 246 ? -12.18 -14.078 17.984 1 96.75 246 GLY B CA 1
ATOM 4110 C C . GLY B 1 246 ? -12.398 -12.586 17.844 1 96.75 246 GLY B C 1
ATOM 4111 O O . GLY B 1 246 ? -13.422 -12.062 18.297 1 96.75 246 GLY B O 1
ATOM 4112 N N . THR B 1 247 ? -11.422 -11.906 17.25 1 96.69 247 THR B N 1
ATOM 4113 C CA . THR B 1 247 ? -11.57 -10.469 17.047 1 96.69 247 THR B CA 1
ATOM 4114 C C . THR B 1 247 ? -12.492 -10.188 15.867 1 96.69 247 THR B C 1
ATOM 4116 O O . THR B 1 247 ? -13.031 -9.086 15.742 1 96.69 247 THR B O 1
ATOM 4119 N N . LEU B 1 248 ? -12.672 -11.125 14.992 1 97.94 248 LEU B N 1
ATOM 4120 C CA . LEU B 1 248 ? -13.664 -11.102 13.922 1 97.94 248 LEU B CA 1
ATOM 4121 C C . LEU B 1 248 ? -14.492 -12.383 13.914 1 97.94 248 LEU B C 1
ATOM 4123 O O . LEU B 1 248 ? -14.023 -13.43 14.359 1 97.94 248 LEU B O 1
ATOM 4127 N N . VAL B 1 249 ? -15.68 -12.266 13.438 1 97.25 249 VAL B N 1
ATOM 4128 C CA . VAL B 1 249 ? -16.594 -13.398 13.344 1 97.25 249 VAL B CA 1
AT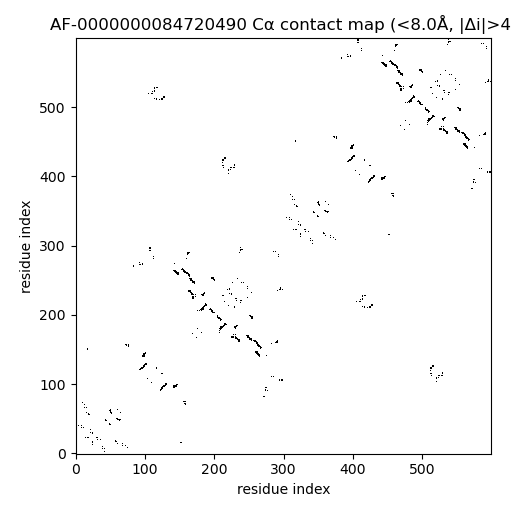OM 4129 C C . VAL B 1 249 ? -16.938 -13.656 11.875 1 97.25 249 VAL B C 1
ATOM 4131 O O . VAL B 1 249 ? -17.156 -12.711 11.109 1 97.25 249 VAL B O 1
ATOM 4134 N N . HIS B 1 250 ? -17.078 -14.922 11.586 1 96.38 250 HIS B N 1
ATOM 4135 C CA . HIS B 1 250 ? -17.375 -15.375 10.234 1 96.38 250 HIS B CA 1
ATOM 4136 C C . HIS B 1 250 ? -18.875 -15.414 9.992 1 96.38 250 HIS B C 1
ATOM 4138 O O . HIS B 1 250 ? -19.594 -16.156 10.656 1 96.38 250 HIS B O 1
ATOM 4144 N N . TRP B 1 251 ? -19.359 -14.594 8.992 1 93.88 251 TRP B N 1
ATOM 4145 C CA . TRP B 1 251 ? -20.781 -14.555 8.688 1 93.88 251 TRP B CA 1
ATOM 4146 C C . TRP B 1 251 ? -21.125 -15.516 7.555 1 93.88 251 TRP B C 1
ATOM 4148 O O . TRP B 1 251 ? -22.281 -15.898 7.379 1 93.88 251 TRP B O 1
ATOM 4158 N N . GLY B 1 252 ? -20.156 -15.859 6.699 1 93.5 252 GLY B N 1
ATOM 4159 C CA . GLY B 1 252 ? -20.344 -16.766 5.574 1 93.5 252 GLY B CA 1
ATOM 4160 C C . GLY B 1 252 ? -19.281 -16.609 4.504 1 93.5 252 GLY B C 1
ATOM 4161 O O . GLY B 1 252 ? -18.484 -15.664 4.551 1 93.5 252 GLY B O 1
ATOM 4162 N N . ASP B 1 253 ? -19.281 -17.547 3.635 1 95.12 253 ASP B N 1
ATOM 4163 C CA . ASP B 1 253 ? -18.375 -17.469 2.49 1 95.12 253 ASP B CA 1
ATOM 4164 C C . ASP B 1 253 ? -19 -16.672 1.348 1 95.12 253 ASP B C 1
ATOM 4166 O O . ASP B 1 253 ? -20.188 -16.828 1.057 1 95.12 253 ASP B O 1
ATOM 4170 N N . ALA B 1 254 ? -18.203 -15.789 0.833 1 93.5 254 ALA B N 1
ATOM 4171 C CA . ALA B 1 254 ? -18.719 -15.078 -0.335 1 93.5 254 ALA B CA 1
ATOM 4172 C C . ALA B 1 254 ? -19.016 -16.031 -1.479 1 93.5 254 ALA B C 1
ATOM 4174 O O . ALA B 1 254 ? -18.25 -16.969 -1.737 1 93.5 254 ALA B O 1
ATOM 4175 N N . ASP B 1 255 ? -20.156 -15.758 -2.082 1 90.12 255 ASP B N 1
ATOM 4176 C CA . ASP B 1 255 ? -20.531 -16.594 -3.217 1 90.12 255 ASP B CA 1
ATOM 4177 C C . ASP B 1 255 ? -19.906 -16.078 -4.512 1 90.12 255 ASP B C 1
ATOM 4179 O O . ASP B 1 255 ? -20.422 -15.156 -5.141 1 90.12 255 ASP B O 1
ATOM 4183 N N . GLY B 1 256 ? -18.859 -16.484 -4.953 1 83.5 256 GLY B N 1
ATOM 4184 C CA . GLY B 1 256 ? -18.125 -16.125 -6.148 1 83.5 256 GLY B CA 1
ATOM 4185 C C . GLY B 1 256 ? -16.891 -16.984 -6.367 1 83.5 256 GLY B C 1
ATOM 4186 O O . GLY B 1 256 ? -16.625 -17.906 -5.598 1 83.5 256 GLY B O 1
ATOM 4187 N N . PRO B 1 257 ? -16.234 -16.688 -7.48 1 83.56 257 PRO B N 1
ATOM 4188 C CA . PRO B 1 257 ? -15.023 -17.469 -7.758 1 83.56 257 PRO B CA 1
ATOM 4189 C C . PRO B 1 257 ? -13.945 -17.297 -6.691 1 83.56 257 PRO B C 1
ATOM 4191 O O . PRO B 1 257 ? -13.844 -16.219 -6.086 1 83.56 257 PRO B O 1
ATOM 4194 N N . ASP B 1 258 ? -13.234 -18.406 -6.508 1 88.56 258 ASP B N 1
ATOM 4195 C CA . ASP B 1 258 ? -12.062 -18.312 -5.645 1 88.56 258 ASP B CA 1
ATOM 4196 C C . ASP B 1 258 ? -11.039 -17.328 -6.203 1 88.56 258 ASP B C 1
ATOM 4198 O O . ASP B 1 258 ? -11.047 -17.031 -7.395 1 88.56 258 ASP B O 1
ATOM 4202 N N . ILE B 1 259 ? -10.359 -16.844 -5.227 1 94.81 259 ILE B N 1
ATOM 4203 C CA . ILE B 1 259 ? -9.219 -16.031 -5.613 1 94.81 259 ILE B CA 1
ATOM 4204 C C . ILE B 1 259 ? -8.07 -16.922 -6.078 1 94.81 259 ILE B C 1
ATOM 4206 O O . ILE B 1 259 ? -7.66 -17.844 -5.363 1 94.81 259 ILE B O 1
ATOM 4210 N N . ALA B 1 260 ? -7.664 -16.703 -7.273 1 95.12 260 ALA B N 1
ATOM 4211 C CA . ALA B 1 260 ? -6.445 -17.344 -7.762 1 95.12 260 ALA B CA 1
ATOM 4212 C C . ALA B 1 260 ? -5.359 -16.312 -8.039 1 95.12 260 ALA B C 1
ATOM 4214 O O . ALA B 1 260 ? -5.566 -15.375 -8.812 1 95.12 260 ALA B O 1
ATOM 4215 N N . LEU B 1 261 ? -4.258 -16.469 -7.352 1 96.19 261 LEU B N 1
ATOM 4216 C CA . LEU B 1 261 ? -3.076 -15.656 -7.625 1 96.19 261 LEU B CA 1
ATOM 4217 C C . LEU B 1 261 ? -2.164 -16.344 -8.633 1 96.19 261 LEU B C 1
ATOM 4219 O O . LEU B 1 261 ? -1.65 -17.438 -8.375 1 96.19 261 LEU B O 1
ATOM 4223 N N . TRP B 1 262 ? -1.975 -15.609 -9.75 1 94.25 262 TRP B N 1
ATOM 4224 C CA . TRP B 1 262 ? -1.217 -16.188 -10.859 1 94.25 262 TRP B CA 1
ATOM 4225 C C . TRP B 1 262 ? 0.161 -15.539 -10.969 1 94.25 262 TRP B C 1
ATOM 4227 O O . TRP B 1 262 ? 0.309 -14.328 -10.758 1 94.25 262 TRP B O 1
ATOM 4237 N N . THR B 1 263 ? 1.155 -16.375 -11.281 1 95.06 263 THR B N 1
ATOM 4238 C CA . THR B 1 263 ? 2.416 -15.867 -11.82 1 95.06 263 THR B CA 1
ATOM 4239 C C . THR B 1 263 ? 2.439 -15.992 -13.336 1 95.06 263 THR B C 1
ATOM 4241 O O . THR B 1 263 ? 2.236 -17.078 -13.883 1 95.06 263 THR B O 1
ATOM 4244 N N . LEU B 1 264 ? 2.672 -14.836 -14.023 1 92.88 264 LEU B N 1
ATOM 4245 C CA . LEU B 1 264 ? 2.619 -14.812 -15.484 1 92.88 264 LEU B CA 1
ATOM 4246 C C . LEU B 1 264 ? 3.887 -14.195 -16.062 1 92.88 264 LEU B C 1
ATOM 4248 O O . LEU B 1 264 ? 4.43 -13.242 -15.5 1 92.88 264 LEU B O 1
ATOM 4252 N N . TYR B 1 265 ? 4.316 -14.695 -17.141 1 90.75 265 TYR B N 1
ATOM 4253 C CA . TYR B 1 265 ? 5.445 -14.156 -17.891 1 90.75 265 TYR B CA 1
ATOM 4254 C C . TYR B 1 265 ? 5.234 -14.32 -19.391 1 90.75 265 TYR B C 1
ATOM 4256 O O . TYR B 1 265 ? 4.391 -15.117 -19.828 1 90.75 265 TYR B O 1
ATOM 4264 N N . PRO B 1 266 ? 5.875 -13.523 -20.188 1 85.62 266 PRO B N 1
ATOM 4265 C CA . PRO B 1 266 ? 5.656 -13.562 -21.625 1 85.62 266 PRO B CA 1
ATOM 4266 C C . PRO B 1 266 ? 5.992 -14.922 -22.234 1 85.62 266 PRO B C 1
ATOM 4268 O O . PRO B 1 266 ? 7.023 -15.516 -21.906 1 85.62 266 PRO B O 1
ATOM 4271 N N . SER B 1 267 ? 5.133 -15.383 -23.156 1 75.75 267 SER B N 1
ATOM 4272 C CA . SER B 1 267 ? 5.242 -16.688 -23.781 1 75.75 267 SER B CA 1
ATOM 4273 C C . SER B 1 267 ? 6.398 -16.734 -24.781 1 75.75 267 SER B C 1
ATOM 4275 O O . SER B 1 267 ? 7.055 -17.766 -24.938 1 75.75 267 SER B O 1
ATOM 4277 N N . ARG B 1 268 ? 6.547 -15.672 -25.406 1 64.75 268 ARG B N 1
ATOM 4278 C CA . ARG B 1 268 ? 7.484 -15.648 -26.516 1 64.75 268 ARG B CA 1
ATOM 4279 C C . ARG B 1 268 ? 8.922 -15.586 -26.016 1 64.75 268 ARG B C 1
ATOM 4281 O O . ARG B 1 268 ? 9.867 -15.773 -26.797 1 64.75 268 ARG B O 1
ATOM 4288 N N . ARG B 1 269 ? 9.047 -15.359 -24.812 1 61.12 269 ARG B N 1
ATOM 4289 C CA . ARG B 1 269 ? 10.398 -15.242 -24.281 1 61.12 269 ARG B CA 1
ATOM 4290 C C . ARG B 1 269 ? 10.844 -16.531 -23.609 1 61.12 269 ARG B C 1
ATOM 4292 O O . ARG B 1 269 ? 10.031 -17.219 -22.984 1 61.12 269 ARG B O 1
ATOM 4299 N N . LEU B 1 270 ? 12.07 -16.953 -24.078 1 62.12 270 LEU B N 1
ATOM 4300 C CA . LEU B 1 270 ? 12.672 -18.016 -23.281 1 62.12 270 LEU B CA 1
ATOM 4301 C C . LEU B 1 270 ? 12.695 -17.656 -21.797 1 62.12 270 LEU B C 1
ATOM 4303 O O . LEU B 1 270 ? 12.977 -16.5 -21.453 1 62.12 270 LEU B O 1
ATOM 4307 N N . LEU B 1 271 ? 12.211 -18.609 -21.078 1 79.44 271 LEU B N 1
ATOM 4308 C CA . LEU B 1 271 ? 12.25 -18.406 -19.641 1 79.44 271 LEU B CA 1
ATOM 4309 C C . LEU B 1 271 ? 13.68 -18.234 -19.156 1 79.44 271 LEU B C 1
ATOM 4311 O O . LEU B 1 271 ? 14.477 -19.172 -19.219 1 79.44 271 LEU B O 1
ATOM 4315 N N . SER B 1 272 ? 14.031 -17.062 -18.703 1 81.06 272 SER B N 1
ATOM 4316 C CA . SER B 1 272 ? 15.383 -16.797 -18.234 1 81.06 272 SER B CA 1
ATOM 4317 C C . SER B 1 272 ? 15.641 -17.484 -16.906 1 81.06 272 SER B C 1
ATOM 4319 O O . SER B 1 272 ? 14.703 -17.859 -16.188 1 81.06 272 SER B O 1
ATOM 4321 N N . ALA B 1 273 ? 16.906 -17.703 -16.641 1 84.12 273 ALA B N 1
ATOM 4322 C CA . ALA B 1 273 ? 17.328 -18.359 -15.391 1 84.12 273 ALA B CA 1
ATOM 4323 C C . ALA B 1 273 ? 16.828 -17.578 -14.172 1 84.12 273 ALA B C 1
ATOM 4325 O O . ALA B 1 273 ? 16.469 -18.172 -13.156 1 84.12 273 ALA B O 1
ATOM 4326 N N . ARG B 1 274 ? 16.844 -16.266 -14.266 1 90.19 274 ARG B N 1
ATOM 4327 C CA . ARG B 1 274 ? 16.438 -15.453 -13.133 1 90.19 274 ARG B CA 1
ATOM 4328 C C . ARG B 1 274 ? 14.938 -15.562 -12.883 1 90.19 274 ARG B C 1
ATOM 4330 O O . ARG B 1 274 ? 14.5 -15.586 -11.734 1 90.19 274 ARG B O 1
ATOM 4337 N N . VAL B 1 275 ? 14.164 -15.664 -13.961 1 91.81 275 VAL B N 1
ATOM 4338 C CA . VAL B 1 275 ? 12.727 -15.836 -13.812 1 91.81 275 VAL B CA 1
ATOM 4339 C C . VAL B 1 275 ? 12.422 -17.219 -13.227 1 91.81 275 VAL B C 1
ATOM 4341 O O . VAL B 1 275 ? 11.617 -17.344 -12.305 1 91.81 275 VAL B O 1
ATOM 4344 N N . SER B 1 276 ? 13.078 -18.203 -13.75 1 88 276 SER B N 1
ATOM 4345 C CA . SER B 1 276 ? 12.898 -19.562 -13.266 1 88 276 SER B CA 1
ATOM 4346 C C . SER B 1 276 ? 13.273 -19.672 -11.789 1 88 276 SER B C 1
ATOM 4348 O O . SER B 1 276 ? 12.547 -20.297 -11 1 88 276 SER B O 1
ATOM 4350 N N . ALA B 1 277 ? 14.383 -19.016 -11.438 1 91.31 277 ALA B N 1
ATOM 4351 C CA . ALA B 1 277 ? 14.828 -19.047 -10.047 1 91.31 277 ALA B CA 1
ATOM 4352 C C . ALA B 1 277 ? 13.797 -18.406 -9.125 1 91.31 277 ALA B C 1
ATOM 4354 O O . ALA B 1 277 ? 13.531 -18.906 -8.031 1 91.31 277 ALA B O 1
ATOM 4355 N N . PHE B 1 278 ? 13.227 -17.359 -9.555 1 95.75 278 PHE B N 1
ATOM 4356 C CA . PHE B 1 278 ? 12.242 -16.672 -8.727 1 95.75 278 PHE B CA 1
ATOM 4357 C C . PHE B 1 278 ? 10.969 -17.516 -8.602 1 95.75 278 PHE B C 1
ATOM 4359 O O . PHE B 1 278 ? 10.375 -17.578 -7.523 1 95.75 278 PHE B O 1
ATOM 4366 N N . LEU B 1 279 ? 10.555 -18.109 -9.711 1 93.56 279 LEU B N 1
ATOM 4367 C CA . LEU B 1 279 ? 9.383 -18.984 -9.68 1 93.56 279 LEU B CA 1
ATOM 4368 C C . LEU B 1 279 ? 9.594 -20.141 -8.711 1 93.56 279 LEU B C 1
ATOM 4370 O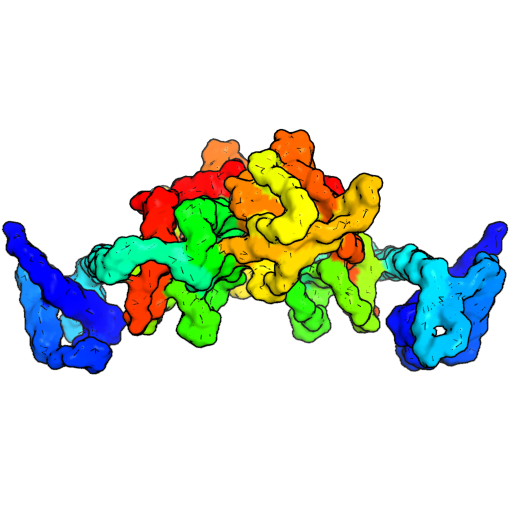 O . LEU B 1 279 ? 8.695 -20.484 -7.949 1 93.56 279 LEU B O 1
ATOM 4374 N N . ASP B 1 280 ? 10.758 -20.703 -8.75 1 90.88 280 ASP B N 1
ATOM 4375 C CA . ASP B 1 280 ? 11.094 -21.797 -7.828 1 90.88 280 ASP B CA 1
ATOM 4376 C C . ASP B 1 280 ? 11.078 -21.312 -6.379 1 90.88 280 ASP B C 1
ATOM 4378 O O . ASP B 1 280 ? 10.594 -22 -5.488 1 90.88 280 ASP B O 1
ATOM 4382 N N . TYR B 1 281 ? 11.562 -20.125 -6.152 1 95.88 281 TYR B N 1
ATOM 4383 C CA . TYR B 1 281 ? 11.586 -19.531 -4.816 1 95.88 281 TYR B CA 1
ATOM 4384 C C . TYR B 1 281 ? 10.172 -19.344 -4.281 1 95.88 281 TYR B C 1
ATOM 4386 O O . TYR B 1 281 ? 9.891 -19.641 -3.117 1 95.88 281 TYR B O 1
ATOM 4394 N N . LEU B 1 282 ? 9.281 -18.891 -5.145 1 97.31 282 LEU B N 1
ATOM 4395 C CA . LEU B 1 282 ? 7.887 -18.703 -4.762 1 97.31 282 LEU B CA 1
ATOM 4396 C C . LEU B 1 282 ? 7.238 -20.047 -4.426 1 97.31 282 LEU B C 1
ATOM 4398 O O . LEU B 1 282 ? 6.496 -20.141 -3.445 1 97.31 282 LEU B O 1
ATOM 4402 N N . LYS B 1 283 ? 7.555 -20.984 -5.234 1 93.44 283 LYS B N 1
ATOM 4403 C CA . LYS B 1 283 ? 6.988 -22.312 -5.012 1 93.44 283 LYS B CA 1
ATOM 4404 C C . LYS B 1 283 ? 7.438 -22.875 -3.67 1 93.44 283 LYS B C 1
ATOM 4406 O O . LYS B 1 283 ? 6.664 -23.562 -2.984 1 93.44 283 LYS B O 1
ATOM 4411 N N . GLU B 1 284 ? 8.656 -22.656 -3.318 1 95.56 284 GLU B N 1
ATOM 4412 C CA . GLU B 1 284 ? 9.172 -23.109 -2.029 1 95.56 284 GLU B CA 1
ATOM 4413 C C . GLU B 1 284 ? 8.469 -22.391 -0.876 1 95.56 284 GLU B C 1
ATOM 4415 O O . GLU B 1 284 ? 8.219 -23 0.169 1 95.56 284 GLU B O 1
ATOM 4420 N N . ALA B 1 285 ? 8.148 -21.156 -1.055 1 96.94 285 ALA B N 1
ATOM 4421 C CA . ALA B 1 285 ? 7.496 -20.359 -0.025 1 96.94 285 ALA B CA 1
ATOM 4422 C C . ALA B 1 285 ? 6.027 -20.75 0.121 1 96.94 285 ALA B C 1
ATOM 4424 O O . ALA B 1 285 ? 5.457 -20.641 1.21 1 96.94 285 ALA B O 1
ATOM 4425 N N . PHE B 1 286 ? 5.453 -21.156 -0.993 1 97.5 286 PHE B N 1
ATOM 4426 C CA . PHE B 1 286 ? 4.047 -21.547 -1.019 1 97.5 286 PHE B CA 1
ATOM 4427 C C . PHE B 1 286 ? 3.887 -22.938 -1.611 1 97.5 286 PHE B C 1
ATOM 4429 O O . PHE B 1 286 ? 3.244 -23.109 -2.65 1 97.5 286 PHE B O 1
ATOM 4436 N N . PRO B 1 287 ? 4.273 -23.922 -0.906 1 95.12 287 PRO B N 1
ATOM 4437 C CA . PRO B 1 287 ? 4.285 -25.266 -1.462 1 95.12 287 PRO B CA 1
ATOM 4438 C C . PRO B 1 287 ? 2.883 -25.828 -1.705 1 95.12 287 PRO B C 1
ATOM 4440 O O . PRO B 1 287 ? 2.668 -26.578 -2.658 1 95.12 287 PRO B O 1
ATOM 4443 N N . MET B 1 288 ? 1.949 -25.453 -0.92 1 95.5 288 MET B N 1
ATOM 4444 C CA . MET B 1 288 ? 0.598 -25.984 -1.059 1 95.5 288 MET B CA 1
ATOM 4445 C C . MET B 1 288 ? -0.324 -24.969 -1.728 1 95.5 288 MET B C 1
ATOM 4447 O O . MET B 1 288 ? -1.422 -25.312 -2.166 1 95.5 288 MET B O 1
ATOM 4451 N N . GLY B 1 289 ? 0.153 -23.75 -1.776 1 96.12 289 GLY B N 1
ATOM 4452 C CA . GLY B 1 289 ? -0.639 -22.688 -2.395 1 96.12 289 GLY B CA 1
ATOM 4453 C C . GLY B 1 289 ? -1.934 -22.406 -1.657 1 96.12 289 GLY B C 1
ATOM 4454 O O . GLY B 1 289 ? -2.975 -22.188 -2.281 1 96.12 289 GLY B O 1
ATOM 4455 N N . THR B 1 290 ? -1.896 -22.469 -0.302 1 96.5 290 THR B N 1
ATOM 4456 C CA . THR B 1 290 ? -3.096 -22.297 0.508 1 96.5 290 THR B CA 1
ATOM 4457 C C . THR B 1 290 ? -3.121 -20.906 1.135 1 96.5 290 THR B C 1
ATOM 4459 O O . THR B 1 290 ? -2.08 -20.25 1.261 1 96.5 290 THR B O 1
ATOM 4462 N N . PRO B 1 291 ? -4.289 -20.453 1.579 1 96.06 291 PRO B N 1
ATOM 4463 C CA . PRO B 1 291 ? -4.387 -19.156 2.254 1 96.06 291 PRO B CA 1
ATOM 4464 C C . PRO B 1 291 ? -3.574 -19.094 3.545 1 96.06 291 PRO B C 1
ATOM 4466 O O . PRO B 1 291 ? -3.057 -18.031 3.906 1 96.06 291 PRO B O 1
ATOM 4469 N N . ASP B 1 292 ? -3.443 -20.203 4.16 1 95.88 292 ASP B N 1
ATOM 4470 C CA . ASP B 1 292 ? -2.713 -20.25 5.426 1 95.88 292 ASP B CA 1
ATOM 4471 C C . ASP B 1 292 ? -1.247 -19.875 5.227 1 95.88 292 ASP B C 1
ATOM 4473 O O . ASP B 1 292 ? -0.634 -19.25 6.102 1 95.88 292 ASP B O 1
ATOM 4477 N N . GLU B 1 293 ? -0.737 -20.281 4.164 1 96.94 293 GLU B N 1
ATOM 4478 C CA . GLU B 1 293 ? 0.659 -19.969 3.875 1 96.94 293 GLU B CA 1
ATOM 4479 C C . GLU B 1 293 ? 0.858 -18.469 3.688 1 96.94 293 GLU B C 1
ATOM 4481 O O . GLU B 1 293 ? 1.876 -17.906 4.105 1 96.94 293 GLU B O 1
ATOM 4486 N N . LEU B 1 294 ? -0.11 -17.797 3.037 1 96.5 294 LEU B N 1
ATOM 4487 C CA . LEU B 1 294 ? -0.042 -16.344 2.918 1 96.5 294 LEU B CA 1
ATOM 4488 C C . LEU B 1 294 ? -0.284 -15.672 4.266 1 96.5 294 LEU B C 1
ATOM 4490 O O . LEU B 1 294 ? 0.372 -14.688 4.602 1 96.5 294 LEU B O 1
ATOM 4494 N N . ALA B 1 295 ? -1.176 -16.25 5.074 1 96.75 295 ALA B N 1
ATOM 4495 C CA . ALA B 1 295 ? -1.488 -15.727 6.398 1 96.75 295 ALA B CA 1
ATOM 4496 C C . ALA B 1 295 ? -0.25 -15.711 7.293 1 96.75 295 ALA B C 1
ATOM 4498 O O . ALA B 1 295 ? -0.118 -14.859 8.172 1 96.75 295 ALA B O 1
ATOM 4499 N N . ALA B 1 296 ? 0.626 -16.609 7.039 1 95.56 296 ALA B N 1
ATOM 4500 C CA . ALA B 1 296 ? 1.847 -16.688 7.836 1 95.56 296 ALA B CA 1
ATOM 4501 C C . ALA B 1 296 ? 2.695 -15.438 7.684 1 95.56 296 ALA B C 1
ATOM 4503 O O . ALA B 1 296 ? 3.508 -15.117 8.555 1 95.56 296 ALA B O 1
ATOM 4504 N N . TYR B 1 297 ? 2.477 -14.703 6.586 1 94.81 297 TYR B N 1
ATOM 4505 C CA . TYR B 1 297 ? 3.211 -13.469 6.359 1 94.81 297 TYR B CA 1
ATOM 4506 C C . TYR B 1 297 ? 2.492 -12.281 6.996 1 94.81 297 TYR B C 1
ATOM 4508 O O . TYR B 1 297 ? 3.033 -11.18 7.055 1 94.81 297 TYR B O 1
ATOM 4516 N N . ILE B 1 298 ? 1.195 -12.586 7.391 1 88.06 298 ILE B N 1
ATOM 4517 C CA . ILE B 1 298 ? 0.36 -11.508 7.922 1 88.06 298 ILE B CA 1
ATOM 4518 C C . ILE B 1 298 ? 0.394 -11.539 9.445 1 88.06 298 ILE B C 1
ATOM 4520 O O . ILE B 1 298 ? 0.039 -12.547 10.062 1 88.06 298 ILE B O 1
ATOM 4524 N N . GLY B 1 299 ? 0.858 -10.641 10.25 1 70.75 299 GLY B N 1
ATOM 4525 C CA . GLY B 1 299 ? 0.819 -10.617 11.703 1 70.75 299 GLY B CA 1
ATOM 4526 C C . GLY B 1 299 ? 2.127 -11.039 12.344 1 70.75 299 GLY B C 1
ATOM 4527 O O . GLY B 1 299 ? 2.186 -11.273 13.555 1 70.75 299 GLY B O 1
ATOM 4528 N N . ALA B 1 300 ? 3.086 -11.695 11.445 1 47.81 300 ALA B N 1
ATOM 4529 C CA . ALA B 1 300 ? 4.352 -12.102 12.055 1 47.81 300 ALA B CA 1
ATOM 4530 C C . ALA B 1 300 ? 5.23 -10.883 12.344 1 47.81 300 ALA B C 1
ATOM 4532 O O . ALA B 1 300 ? 5.156 -9.875 11.641 1 47.81 300 ALA B O 1
#

InterPro domains:
  IPR000847 LysR, HTH, N-terminal domain [PF00126] (8-65)
  IPR000847 LysR, HTH, N-terminal domain [PS50931] (4-61)
  IPR005119 LysR, substrate-binding [PF03466] (90-286)
  IPR036388 Winged helix-like DNA-binding domain superfamily [G3DSA:1.10.10.10] (1-86)
  IPR036390 Winged helix DNA-binding domain superfamily [SSF46785] (4-87)
  IPR058163 LysR-type transcriptional regulator, proteobacterial-type [PTHR30537] (5-289)

Nearest PDB structures (foldseek):
  3hhg-assembly1_D  TM=7.646E-01  e=7.650E-24  Neisseria meningitidis serogroup B
  3t1b-assembly1_D  TM=5.831E-01  e=2.152E-24  Vibrio cholerae
  3szp-assembly1_A-2  TM=5.844E-01  e=3.706E-24  Vibrio cholerae
  3szp-assembly1_B-2  TM=5.699E-01  e=2.699E-22  Vibrio cholerae
  5mmh-assembly4_C  TM=7.449E-01  e=6.976E-12  Pseudomonas aeruginosa PAO1

Foldseek 3Di:
DPDQDLVLLVLLLLQVLQQHLVSSCVVVVHDSVVSVVSVVVNCVVVVHDQWDPPDPTTDGDPVVVVSNQVVLQVVLVVLLVVLLVVLVPDQDAEEAEEEEEDVCVVFPVVVLVVVLCVVRVRYHYHYHYDQDDDDCVVVVHQKYKYKPDDRDPQKGWHFLAWWFKFKKAFPVDDQDDPPDAWEAEEEDPPDPDQWFWFQDPVGIDIHGYDYPHYYHDLLVRVVCRLVGRTMYIHICLQCVVVCVVRSMDTPGTTDDDIITIIMMGGPVDRNGNNNSSSVVSSCVQRVPRYSPSSSVSHPD/DPDQDLVLLVLLLLQVLQQHLVSSCVVVVHDSVVSVVSVVVNCVVVVHDQWDPPDPTTDGDPVVVVSNQVVLQVVLVVLLVVLLVVLVPDQDAEEAEEEEEDVCVVFPVVVLVVVLCVVRVRYHYHYHYDQDDDDCVVVVHQKYKYKPDDRDPQKGWHFLAWWFKFKKAFPVDDQDDPPDAWEAEEEDPPDPDQWFWFQDPVGIDIHGYDYPHYYHDLLVRVVCRLVGRTMYIHICLQCVVVCVVRSMDTPGTTDDDIITIIMMGGPVDRNGNNNSSSVVSSCVQRVPRYSPSSSVSHPD

Secondary structure (DSSP, 8-state):
-----HHHHHHHHHHHHHTSHHHHHHHHT--HHHHHHHHHHHHHHHT---B-SS-SS--B-HHHHHHHHHHHHHHHHHHHHHHHHHTTT----EEEEEEE-HHHIIIIIHHHHHHHHHH-TTEEEEEEE--S---HHHHT-SEEEEESPPP-TTEEEEEEEEE-EEEEE-TTSPPP-TTPPEEEEEESTT---SEEEEEETTEEEEEEEEEEEEESSHHHHHHHHHTTS-BEEEEHHHHHHHHHHTSSEEEEEESSPPEEEEEEEESSS---HHHHHHHHHHHHH-SS--HHHHHTTS--/-----HHHHHHHHHHHHHTSHHHHHHHHT--HHHHHHHHHHHHHHHT---B-SS-SS--B-HHHHHHHHHHHHHHHHHHHHHHHHHTTTPPP-EEEEEEE-HHHIIIIIHHHHHHHHHH-TTEEEEEEE--S---HHHHT-SEEEEESPPP-TTEEEEEEEEE-EEEEE-TTSPPPPTTPPEEEEEESTT---SEEEEEETTEEEEEEEEEEEEESSHHHHHHHHHTTS-BEEEEHHHHHHHHHHTSSEEEEEESSPPEEEEEEEESSS---HHHHHHHHHHHHH-SS--HHHHHTTS--

Solvent-accessible surface area (backbone atoms only — not comparable to full-atom values): 31579 Å² total; per-residue (Å²): 132,78,76,76,51,64,64,28,52,50,42,40,44,44,26,62,72,53,48,25,56,64,52,24,16,66,72,68,73,41,60,44,67,58,46,52,51,34,35,50,49,45,24,58,76,66,72,44,66,40,55,51,83,87,52,96,57,61,38,65,27,74,62,23,46,52,47,41,57,55,47,44,36,49,53,45,49,49,50,48,50,49,33,44,55,66,48,65,74,53,74,45,50,46,80,44,36,35,37,28,28,54,69,54,44,75,43,40,42,22,55,51,52,24,54,48,38,65,74,36,69,57,26,40,41,34,40,42,69,45,80,64,90,69,59,49,75,83,71,63,43,61,32,34,37,37,73,64,66,76,92,47,85,63,45,41,59,39,74,52,31,39,39,37,47,27,32,34,24,12,70,87,55,73,81,67,63,90,93,45,63,38,49,20,36,41,63,40,89,76,64,75,68,54,53,46,50,26,40,43,96,93,39,80,45,75,47,39,35,38,76,44,36,29,24,63,39,71,66,28,36,50,42,17,18,56,73,52,56,18,31,33,77,41,46,46,32,79,42,48,67,35,46,74,71,53,52,28,36,83,74,29,34,45,62,67,81,65,41,35,34,28,41,35,29,56,54,88,46,78,63,45,43,47,57,46,51,50,52,51,51,50,41,68,69,30,74,81,22,46,30,64,58,57,22,62,44,50,91,109,134,78,78,76,51,63,64,29,52,50,43,40,42,43,25,61,73,53,47,25,55,65,52,24,16,66,72,68,72,43,61,44,68,59,46,53,50,34,36,50,49,46,25,57,75,65,72,44,65,41,56,50,84,86,51,96,58,62,38,65,28,74,61,19,47,52,46,40,57,55,46,43,37,49,53,45,48,50,51,48,50,49,33,44,55,66,48,66,74,53,75,44,52,46,80,42,35,34,36,27,29,54,70,55,43,74,44,39,40,23,52,51,52,25,55,47,38,65,75,36,70,56,27,39,42,33,41,43,69,46,78,65,91,68,58,48,76,84,70,63,44,59,34,35,37,39,73,66,66,75,90,49,86,65,45,41,58,38,75,52,31,40,40,38,46,26,32,32,22,12,68,87,55,73,81,68,64,90,91,47,62,38,48,19,37,41,63,39,89,75,65,75,68,54,52,46,50,26,40,44,96,93,40,80,44,74,45,39,36,39,76,45,35,27,25,62,38,72,67,30,36,51,43,16,18,58,72,52,58,19,32,32,77,42,46,46,31,80,42,50,66,35,46,74,70,54,50,29,37,83,76,28,34,44,64,66,80,65,42,36,34,29,41,34,28,55,54,89,47,79,64,45,43,47,56,44,51,49,54,53,51,49,41,69,69,32,74,80,22,45,30,65,58,56,21,61,43,51,91,109

Radius of gyration: 29.11 Å; Cα contacts (8 Å, |Δi|>4): 1147; chains: 2; bounding box: 69×97×63 Å